Protein AF-A0A951XPU4-F1 (afdb_monomer_lite)

Radius of gyration: 36.72 Å; chains: 1; bounding box: 87×38×99 Å

Structure (mmCIF, N/CA/C/O backbone):
data_AF-A0A951XPU4-F1
#
_entry.id   AF-A0A951XPU4-F1
#
loop_
_atom_site.group_PDB
_atom_site.id
_atom_site.type_symbol
_atom_site.label_atom_id
_atom_site.label_alt_id
_atom_site.label_comp_id
_atom_site.label_asym_id
_atom_site.label_entity_id
_atom_site.label_seq_id
_atom_site.pdbx_PDB_ins_code
_atom_site.Cartn_x
_atom_site.Cartn_y
_atom_site.Cartn_z
_atom_site.occupancy
_atom_site.B_iso_or_equiv
_atom_site.auth_seq_id
_atom_site.auth_comp_id
_atom_site.auth_asym_id
_atom_site.auth_atom_id
_atom_site.pdbx_PDB_model_num
ATOM 1 N N . MET A 1 1 ? -42.954 -12.723 22.294 1.00 86.62 1 MET A N 1
ATOM 2 C CA . MET A 1 1 ? -42.120 -12.784 21.076 1.00 86.62 1 MET A CA 1
ATOM 3 C C . MET A 1 1 ? -42.916 -12.167 19.942 1.00 86.62 1 MET A C 1
ATOM 5 O O . MET A 1 1 ? -44.076 -12.529 19.793 1.00 86.62 1 MET A O 1
ATOM 9 N N . LEU A 1 2 ? -42.331 -11.224 19.206 1.00 91.06 2 LEU A N 1
ATOM 10 C CA . LEU A 1 2 ? -42.931 -10.582 18.038 1.00 91.06 2 LEU A CA 1
ATOM 11 C C . LEU A 1 2 ? -42.022 -10.811 16.827 1.00 91.06 2 LEU A C 1
ATOM 13 O O . LEU A 1 2 ? -40.806 -10.655 16.934 1.00 91.06 2 LEU A O 1
ATOM 17 N N . THR A 1 3 ? -42.600 -11.180 15.686 1.00 90.12 3 THR A N 1
ATOM 18 C CA . THR A 1 3 ? -41.854 -11.383 14.440 1.00 90.12 3 THR A CA 1
ATOM 19 C C . THR A 1 3 ? -42.535 -10.638 13.303 1.00 90.12 3 THR A C 1
ATOM 21 O O . THR A 1 3 ? -43.738 -10.796 13.105 1.00 90.12 3 THR A O 1
ATOM 24 N N . GLN A 1 4 ? -41.768 -9.838 12.569 1.00 90.00 4 GLN A N 1
ATOM 25 C CA . GLN A 1 4 ? -42.186 -9.189 11.335 1.00 90.00 4 GLN A CA 1
ATOM 26 C C . GLN A 1 4 ? -41.362 -9.759 10.178 1.00 90.00 4 GLN A C 1
ATOM 28 O O . GLN A 1 4 ? -40.174 -10.029 10.342 1.00 90.00 4 GLN A O 1
ATOM 33 N N . LYS A 1 5 ? -42.020 -9.999 9.041 1.00 85.81 5 LYS A N 1
ATOM 34 C CA . LYS A 1 5 ? -41.412 -10.576 7.843 1.00 85.81 5 LYS A CA 1
ATOM 35 C C . LYS A 1 5 ? -41.649 -9.641 6.662 1.00 85.81 5 LYS A C 1
ATOM 37 O O . LYS A 1 5 ? -42.789 -9.236 6.426 1.00 85.81 5 LYS A O 1
ATOM 42 N N . ALA A 1 6 ? -40.610 -9.353 5.892 1.00 79.94 6 ALA A N 1
ATOM 43 C CA . ALA A 1 6 ? -40.715 -8.704 4.599 1.00 79.94 6 ALA A CA 1
ATOM 44 C C . ALA A 1 6 ? -41.256 -9.725 3.582 1.00 79.94 6 ALA A C 1
ATOM 46 O O . ALA A 1 6 ? -40.539 -10.586 3.075 1.00 79.94 6 ALA A O 1
ATOM 47 N N . ALA A 1 7 ? -42.560 -9.684 3.310 1.00 68.12 7 ALA A N 1
ATOM 48 C CA . ALA A 1 7 ? -43.166 -10.566 2.321 1.00 68.12 7 ALA A CA 1
ATOM 49 C C . ALA A 1 7 ? -42.959 -10.008 0.902 1.00 68.12 7 ALA A C 1
ATOM 51 O O . ALA A 1 7 ? -43.614 -9.049 0.505 1.00 68.12 7 ALA A O 1
ATOM 52 N N . SER A 1 8 ? -42.099 -10.655 0.116 1.00 62.34 8 SER A N 1
ATOM 53 C CA . SER A 1 8 ? -42.169 -10.637 -1.350 1.00 62.34 8 SER A CA 1
ATOM 54 C C . SER A 1 8 ? -42.042 -12.062 -1.878 1.00 62.34 8 SER A C 1
ATOM 56 O O . SER A 1 8 ? -41.558 -12.946 -1.172 1.00 62.34 8 SER A O 1
ATOM 58 N N . SER A 1 9 ? -42.529 -12.329 -3.090 1.00 56.09 9 SER A N 1
ATOM 59 C CA . SER A 1 9 ? -42.232 -13.605 -3.741 1.00 56.09 9 SER A CA 1
ATOM 60 C C . SER A 1 9 ? -40.798 -13.563 -4.268 1.00 56.09 9 SER A C 1
ATOM 62 O O . SER A 1 9 ? -40.512 -12.732 -5.130 1.00 56.09 9 SER A O 1
ATOM 64 N N . ASP A 1 10 ? -39.936 -14.476 -3.812 1.00 59.22 10 ASP A N 1
ATOM 65 C CA . ASP A 1 10 ? -38.523 -14.580 -4.225 1.00 59.22 10 ASP A CA 1
ATOM 66 C C . ASP A 1 10 ? -38.346 -14.568 -5.759 1.00 59.22 10 ASP A C 1
ATOM 68 O O . ASP A 1 10 ? -37.402 -13.982 -6.285 1.00 59.22 10 ASP A O 1
ATOM 72 N N . ALA A 1 11 ? -39.310 -15.141 -6.492 1.00 57.41 11 ALA A N 1
ATOM 73 C CA . ALA A 1 11 ? -39.344 -15.150 -7.955 1.00 57.41 11 ALA A CA 1
ATOM 74 C C . ALA A 1 11 ? -39.569 -13.763 -8.592 1.00 57.41 11 ALA A C 1
ATOM 76 O O . ALA A 1 11 ? -39.044 -13.498 -9.668 1.00 57.41 11 ALA A O 1
ATOM 77 N N . ALA A 1 12 ? -40.322 -12.872 -7.938 1.00 61.22 12 ALA A N 1
ATOM 78 C CA . ALA A 1 12 ? -40.523 -11.502 -8.419 1.00 61.22 12 ALA A CA 1
ATOM 79 C C . ALA A 1 12 ? -39.290 -10.630 -8.151 1.00 61.22 12 ALA A C 1
ATOM 81 O O . ALA A 1 12 ? -38.913 -9.840 -9.007 1.00 61.22 12 ALA A O 1
ATOM 82 N N . ALA A 1 13 ? -38.629 -10.818 -7.004 1.00 66.06 13 ALA A N 1
ATOM 83 C CA . ALA A 1 13 ? -37.408 -10.092 -6.652 1.00 66.06 13 ALA A CA 1
ATOM 84 C C . ALA A 1 13 ? -36.220 -10.458 -7.562 1.00 66.06 13 ALA A C 1
ATOM 86 O O . ALA A 1 13 ? -35.428 -9.592 -7.919 1.00 66.06 13 ALA A O 1
ATOM 87 N N . ALA A 1 14 ? -36.116 -11.726 -7.974 1.00 68.62 14 ALA A N 1
ATOM 88 C CA . ALA A 1 14 ? -35.032 -12.206 -8.831 1.00 68.62 14 ALA A CA 1
ATOM 89 C C . ALA A 1 14 ? -35.027 -11.589 -10.242 1.00 68.62 14 ALA A C 1
ATOM 91 O O . ALA A 1 14 ? -33.954 -11.473 -10.836 1.00 68.62 14 ALA A O 1
ATOM 92 N N . ALA A 1 15 ? -36.200 -11.194 -10.749 1.00 68.25 15 ALA A N 1
ATOM 93 C CA . ALA A 1 15 ? -36.393 -10.596 -12.072 1.00 68.25 15 ALA A CA 1
ATOM 94 C C . ALA A 1 15 ? -36.623 -9.071 -12.027 1.00 68.25 15 ALA A C 1
ATOM 96 O O . ALA A 1 15 ? -36.824 -8.448 -13.073 1.00 68.25 15 ALA A O 1
ATOM 97 N N . ASP A 1 16 ? -36.608 -8.465 -10.834 1.00 72.62 16 ASP A N 1
ATOM 98 C CA . ASP A 1 16 ? -36.880 -7.040 -10.649 1.00 72.62 16 ASP A CA 1
ATOM 99 C C . ASP A 1 16 ? -35.706 -6.179 -11.138 1.00 72.62 16 ASP A C 1
ATOM 101 O O . ASP A 1 16 ? -34.581 -6.268 -10.642 1.00 72.62 16 ASP A O 1
ATOM 105 N N . LYS A 1 17 ? -35.980 -5.317 -12.118 1.00 73.75 17 LYS A N 1
ATOM 106 C CA . LYS A 1 17 ? -35.021 -4.350 -12.679 1.00 73.75 17 LYS A CA 1
ATOM 107 C C . LYS A 1 17 ? -35.073 -2.984 -11.994 1.00 73.75 17 LYS A C 1
ATOM 109 O O . LYS A 1 17 ? -34.310 -2.094 -12.363 1.00 73.75 17 LYS A O 1
ATOM 114 N N . ALA A 1 18 ? -35.986 -2.801 -11.046 1.00 71.56 18 ALA A N 1
ATOM 115 C CA . ALA A 1 18 ? -36.273 -1.535 -10.399 1.00 71.56 18 ALA A CA 1
ATOM 116 C C . ALA A 1 18 ? -36.113 -1.649 -8.877 1.00 71.56 18 ALA A C 1
ATOM 118 O O . ALA A 1 18 ? -37.058 -1.337 -8.169 1.00 71.56 18 ALA A O 1
ATOM 119 N N . ALA A 1 19 ? -34.936 -2.088 -8.397 1.00 67.62 19 ALA A N 1
ATOM 120 C CA . ALA A 1 19 ? -34.478 -2.140 -6.995 1.00 67.62 19 ALA A CA 1
ATOM 121 C C . ALA A 1 19 ? -35.518 -1.750 -5.917 1.00 67.62 19 ALA A C 1
ATOM 123 O O . ALA A 1 19 ? -35.355 -0.757 -5.199 1.00 67.62 19 ALA A O 1
ATOM 124 N N . GLY A 1 20 ? -36.598 -2.527 -5.785 1.00 78.56 20 GLY A N 1
ATOM 125 C CA . GLY A 1 20 ? -37.655 -2.225 -4.829 1.00 78.56 20 GLY A CA 1
ATOM 126 C C . GLY A 1 20 ? -37.167 -2.449 -3.400 1.00 78.56 20 GLY A C 1
ATOM 127 O O . GLY A 1 20 ? -36.420 -3.390 -3.139 1.00 78.56 20 GLY A O 1
ATOM 128 N N . THR A 1 21 ? -37.584 -1.601 -2.458 1.00 84.81 21 THR A N 1
ATOM 129 C CA . THR A 1 21 ? -37.269 -1.770 -1.029 1.00 84.81 21 THR A CA 1
ATOM 130 C C . THR A 1 21 ? -38.543 -1.946 -0.214 1.00 84.81 21 THR A C 1
ATOM 132 O O . THR A 1 21 ? -39.494 -1.179 -0.354 1.00 84.81 21 THR A O 1
ATOM 135 N N . ILE A 1 22 ? -38.549 -2.955 0.654 1.00 88.00 22 ILE A N 1
ATOM 136 C CA . ILE A 1 22 ? -39.616 -3.223 1.613 1.00 88.00 22 ILE A CA 1
ATOM 137 C C . ILE A 1 22 ? -39.199 -2.642 2.959 1.00 88.00 22 ILE A C 1
ATOM 139 O O . ILE A 1 22 ? -38.236 -3.102 3.577 1.00 88.00 22 ILE A O 1
ATOM 143 N N . THR A 1 23 ? -39.951 -1.651 3.424 1.00 88.38 23 THR A N 1
ATOM 144 C CA . THR A 1 23 ? -39.779 -1.076 4.758 1.00 88.38 23 THR A CA 1
ATOM 145 C C . THR A 1 23 ? -40.695 -1.793 5.738 1.00 88.38 23 THR A C 1
ATOM 147 O O . THR A 1 23 ? -41.919 -1.735 5.623 1.00 88.38 23 THR A O 1
ATOM 150 N N . GLN A 1 24 ? -40.089 -2.476 6.700 1.00 90.75 24 GLN A N 1
ATOM 151 C CA . GLN A 1 24 ? -40.771 -3.056 7.847 1.00 90.75 24 GLN A CA 1
ATOM 152 C C . GLN A 1 24 ? -41.220 -1.940 8.804 1.00 90.75 24 GLN A C 1
ATOM 154 O O . GLN A 1 24 ? -40.520 -0.947 8.989 1.00 90.75 24 GLN A O 1
ATOM 159 N N . GLY A 1 25 ? -42.422 -2.072 9.363 1.00 91.25 25 GLY A N 1
ATOM 160 C CA . GLY A 1 25 ? -43.022 -1.073 10.244 1.00 91.25 25 GLY A CA 1
ATOM 161 C C . GLY A 1 25 ? -42.447 -1.111 11.658 1.00 91.25 25 GLY A C 1
ATOM 162 O O . GLY A 1 25 ? -42.052 -2.172 12.145 1.00 91.25 25 GLY A O 1
ATOM 163 N N . ASP A 1 26 ? -42.468 0.041 12.325 1.00 94.00 26 ASP A N 1
ATOM 164 C CA . ASP A 1 26 ? -41.972 0.202 13.692 1.00 94.00 26 ASP A CA 1
ATOM 165 C C . ASP A 1 26 ? -42.700 -0.698 14.703 1.00 94.00 26 ASP A C 1
ATOM 167 O O . ASP A 1 26 ? -43.904 -0.960 14.617 1.00 94.00 26 ASP A O 1
ATOM 171 N N . ILE A 1 27 ? -41.957 -1.144 15.713 1.00 95.88 27 ILE A N 1
ATOM 172 C CA . ILE A 1 27 ? -42.420 -2.024 16.783 1.00 95.88 27 ILE A CA 1
ATOM 173 C C . ILE A 1 27 ? -42.378 -1.263 18.104 1.00 95.88 27 ILE A C 1
ATOM 175 O O . ILE A 1 27 ? -41.327 -0.783 18.516 1.00 95.88 27 ILE A O 1
ATOM 179 N N . THR A 1 28 ? -43.509 -1.210 18.811 1.00 95.88 28 THR A N 1
ATOM 180 C CA . THR A 1 28 ? -43.595 -0.678 20.181 1.00 95.88 28 THR A CA 1
ATOM 181 C C . THR A 1 28 ? -44.064 -1.767 21.144 1.00 95.88 28 THR A C 1
ATOM 183 O O . THR A 1 28 ? -45.079 -2.417 20.898 1.00 95.88 28 THR A O 1
ATOM 186 N N . ILE A 1 29 ? -43.341 -1.968 22.246 1.00 96.75 29 ILE A N 1
ATOM 187 C CA . ILE A 1 29 ? -43.645 -2.952 23.295 1.00 96.75 29 ILE A CA 1
ATOM 188 C C . ILE A 1 29 ? -43.656 -2.257 24.655 1.00 96.75 29 ILE A C 1
ATOM 190 O O . ILE A 1 29 ? -42.732 -1.520 24.984 1.00 96.75 29 ILE A O 1
ATOM 194 N N . VAL A 1 30 ? -44.661 -2.547 25.481 1.00 95.88 30 VAL A N 1
ATOM 195 C CA . VAL A 1 30 ? -44.716 -2.117 26.886 1.00 95.88 30 VAL A CA 1
ATOM 196 C C . VAL A 1 30 ? -44.700 -3.363 27.766 1.00 95.88 30 VAL A C 1
ATOM 198 O O . VAL A 1 30 ? -45.657 -4.132 27.766 1.00 95.88 30 VAL A O 1
ATOM 201 N N . ALA A 1 31 ? -43.595 -3.588 28.476 1.00 94.56 31 ALA A N 1
ATOM 202 C CA . ALA A 1 31 ? -43.437 -4.694 29.412 1.00 94.56 31 ALA A CA 1
ATOM 203 C C . ALA A 1 31 ? -44.054 -4.323 30.768 1.00 94.56 31 ALA A C 1
ATOM 205 O O . ALA A 1 31 ? -43.724 -3.289 31.352 1.00 94.56 31 ALA A O 1
ATOM 206 N N . ASP A 1 32 ? -44.949 -5.168 31.274 1.00 92.44 32 ASP A N 1
ATOM 207 C CA . ASP A 1 32 ? -45.575 -4.964 32.580 1.00 92.44 32 ASP A CA 1
ATOM 208 C C . ASP A 1 32 ? -44.666 -5.412 33.743 1.00 92.44 32 ASP A C 1
ATOM 210 O O . ASP A 1 32 ? -43.523 -5.836 33.558 1.00 92.44 32 ASP A O 1
ATOM 214 N N . ALA A 1 33 ? -45.179 -5.334 34.974 1.00 90.88 33 ALA A N 1
ATOM 215 C CA . ALA A 1 33 ? -44.439 -5.714 36.177 1.00 90.88 33 ALA A CA 1
ATOM 216 C C . ALA A 1 33 ? -44.104 -7.218 36.276 1.00 90.88 33 ALA A C 1
ATOM 218 O O . ALA A 1 33 ? -43.327 -7.598 37.146 1.00 90.88 33 ALA A O 1
ATOM 219 N N . THR A 1 34 ? -44.680 -8.071 35.423 1.00 94.56 34 THR A N 1
ATOM 220 C CA . THR A 1 34 ? -44.473 -9.530 35.421 1.00 94.56 34 THR A CA 1
ATOM 221 C C . THR A 1 34 ? -43.656 -10.022 34.228 1.00 94.56 34 THR A C 1
ATOM 223 O O . THR A 1 34 ? -43.162 -11.148 34.236 1.00 94.56 34 THR A O 1
ATOM 226 N N . THR A 1 35 ? -43.488 -9.183 33.206 1.00 97.00 35 THR A N 1
ATOM 227 C CA . THR A 1 35 ? -42.782 -9.522 31.972 1.00 97.00 35 THR A CA 1
ATOM 228 C C . THR A 1 35 ? -41.290 -9.690 32.248 1.00 97.00 35 THR A C 1
ATOM 230 O O . THR A 1 35 ? -40.607 -8.730 32.591 1.00 97.00 35 THR A O 1
ATOM 233 N N . THR A 1 36 ? -40.766 -10.902 32.062 1.00 97.50 36 THR A N 1
ATOM 234 C CA . THR A 1 36 ? -39.352 -11.229 32.321 1.00 97.50 36 THR A CA 1
ATOM 235 C C . THR A 1 36 ? -38.476 -11.246 31.070 1.00 97.50 36 THR A C 1
ATOM 237 O O . THR A 1 36 ? -37.252 -11.153 31.183 1.00 97.50 36 THR A O 1
ATOM 240 N N . ALA A 1 37 ? -39.077 -11.339 29.881 1.00 97.81 37 ALA A N 1
ATOM 241 C CA . ALA A 1 37 ? -38.365 -11.428 28.612 1.00 97.81 37 ALA A CA 1
ATOM 242 C C . ALA A 1 37 ? -39.126 -10.735 27.473 1.00 97.81 37 ALA A C 1
ATOM 244 O O . ALA A 1 37 ? -40.340 -10.901 27.334 1.00 97.81 37 ALA A O 1
ATOM 245 N N . VAL A 1 38 ? -38.399 -10.022 26.613 1.00 98.06 38 VAL A N 1
ATOM 246 C CA . VAL A 1 38 ? -38.902 -9.469 25.347 1.00 98.06 38 VAL A CA 1
ATOM 247 C C . VAL A 1 38 ? -38.050 -10.002 24.200 1.00 98.06 38 VAL A C 1
ATOM 249 O O . VAL A 1 38 ? -36.828 -9.998 24.273 1.00 98.06 38 VAL A O 1
ATOM 252 N N . SER A 1 39 ? -38.695 -10.450 23.122 1.00 97.50 39 SER A N 1
ATOM 253 C CA . SER A 1 39 ? -38.014 -10.913 21.910 1.00 97.50 39 SER A CA 1
ATOM 254 C C . SER A 1 39 ? -38.700 -10.340 20.673 1.00 97.50 39 SER A C 1
ATOM 256 O O . SER A 1 39 ? -39.918 -10.495 20.526 1.00 97.50 39 SER A O 1
ATOM 258 N N . VAL A 1 40 ? -37.916 -9.682 19.820 1.00 97.50 40 VAL A N 1
ATOM 259 C CA . VAL A 1 40 ? -38.306 -9.062 18.552 1.00 97.50 40 VAL A CA 1
ATOM 260 C C . VAL A 1 40 ? -37.423 -9.613 17.438 1.00 97.50 40 VAL A C 1
ATOM 262 O O . VAL A 1 40 ? -36.202 -9.661 17.578 1.00 97.50 40 VAL A O 1
ATOM 265 N N . LYS A 1 41 ? -38.041 -10.001 16.323 1.00 95.50 41 LYS A N 1
ATOM 266 C CA . LYS A 1 41 ? -37.344 -10.354 15.087 1.00 95.50 41 LYS A CA 1
ATOM 267 C C . LYS A 1 41 ? -37.978 -9.624 13.908 1.00 95.50 41 LYS A C 1
ATOM 269 O O . LYS A 1 41 ? -39.163 -9.802 13.653 1.00 95.50 41 LYS A O 1
ATOM 274 N N . GLN A 1 42 ? -37.196 -8.832 13.201 1.00 94.50 42 GLN A N 1
ATOM 275 C CA . GLN A 1 42 ? -37.504 -8.316 11.874 1.00 94.50 42 GLN A CA 1
ATOM 276 C C . GLN A 1 42 ? -36.567 -9.001 10.880 1.00 94.50 42 GLN A C 1
ATOM 278 O O . GLN A 1 42 ? -35.475 -9.438 11.256 1.00 94.50 42 GLN A O 1
ATOM 283 N N . ASP A 1 43 ? -36.970 -9.115 9.618 1.00 89.81 43 ASP A N 1
ATOM 284 C CA . ASP A 1 43 ? -36.040 -9.592 8.596 1.00 89.81 43 ASP A CA 1
ATOM 285 C C . ASP A 1 43 ? -34.847 -8.632 8.501 1.00 89.81 43 ASP A C 1
ATOM 287 O O . ASP A 1 43 ? -35.010 -7.409 8.582 1.00 89.81 43 ASP A O 1
ATOM 291 N N . ALA A 1 44 ? -33.642 -9.193 8.383 1.00 82.31 44 ALA A N 1
ATOM 292 C CA . ALA A 1 44 ? -32.414 -8.413 8.338 1.00 82.31 44 ALA A CA 1
ATOM 293 C C . ALA A 1 44 ? -32.424 -7.458 7.139 1.00 82.31 44 ALA A C 1
ATOM 295 O O . ALA A 1 44 ? -32.998 -7.762 6.092 1.00 82.31 44 ALA A O 1
ATOM 296 N N . ALA A 1 45 ? -31.765 -6.309 7.290 1.00 84.12 45 ALA A N 1
ATOM 297 C CA . ALA A 1 45 ? -31.651 -5.370 6.189 1.00 84.12 45 ALA A CA 1
ATOM 298 C C . ALA A 1 45 ? -30.877 -5.999 5.017 1.00 84.12 45 ALA A C 1
ATOM 300 O O . ALA A 1 45 ? -29.846 -6.644 5.214 1.00 84.12 45 ALA A O 1
ATOM 301 N N . VAL A 1 46 ? -31.379 -5.800 3.800 1.00 85.31 46 VAL A N 1
ATOM 302 C CA . VAL A 1 46 ? -30.782 -6.292 2.552 1.00 85.31 46 VAL A CA 1
ATOM 303 C C . VAL A 1 46 ? -30.694 -5.118 1.590 1.00 85.31 46 VAL A C 1
ATOM 305 O O . VAL A 1 46 ? -31.672 -4.395 1.410 1.00 85.31 46 VAL A O 1
ATOM 308 N N . THR A 1 47 ? -29.539 -4.922 0.960 1.00 84.12 47 THR A N 1
ATOM 309 C CA . THR A 1 47 ? -29.395 -3.932 -0.114 1.00 84.12 47 THR A CA 1
ATOM 310 C C . THR A 1 47 ? -30.072 -4.451 -1.378 1.00 84.12 47 THR A C 1
ATOM 312 O O . THR A 1 47 ? -29.838 -5.593 -1.779 1.00 84.12 47 THR A O 1
ATOM 315 N N . ALA A 1 48 ? -30.899 -3.620 -2.014 1.00 85.38 48 ALA A N 1
ATOM 316 C CA . ALA A 1 48 ? -31.543 -3.980 -3.270 1.00 85.38 48 ALA A CA 1
ATOM 317 C C . ALA A 1 48 ? -30.504 -4.152 -4.392 1.00 85.38 48 ALA A C 1
ATOM 319 O O . ALA A 1 48 ? -29.560 -3.370 -4.507 1.00 85.38 48 ALA A O 1
ATOM 320 N N . VAL A 1 49 ? -30.692 -5.170 -5.227 1.00 84.06 49 VAL A N 1
ATOM 321 C CA . VAL A 1 49 ? -29.852 -5.454 -6.395 1.00 84.06 49 VAL A CA 1
ATOM 322 C C . VAL A 1 49 ? -30.761 -5.555 -7.610 1.00 84.06 49 VAL A C 1
ATOM 324 O O . VAL A 1 49 ? -31.744 -6.291 -7.576 1.00 84.06 49 VAL A O 1
ATOM 327 N N . ASN A 1 50 ? -30.432 -4.835 -8.681 1.00 83.50 50 ASN A N 1
ATOM 328 C CA . ASN A 1 50 ? -31.157 -4.950 -9.944 1.00 83.50 50 ASN A CA 1
ATOM 329 C C . ASN A 1 50 ? -30.840 -6.284 -10.622 1.00 83.50 50 ASN A C 1
ATOM 331 O O . ASN A 1 50 ? -29.678 -6.682 -10.710 1.00 83.50 50 ASN A O 1
ATOM 335 N N . ALA A 1 51 ? -31.866 -6.937 -11.156 1.00 80.44 51 ALA A N 1
ATOM 336 C CA . ALA A 1 51 ? -31.691 -8.064 -12.053 1.00 80.44 51 ALA A CA 1
ATOM 337 C C . ALA A 1 51 ? -31.002 -7.616 -13.351 1.00 80.44 51 ALA A C 1
ATOM 339 O O . ALA A 1 51 ? -31.311 -6.554 -13.901 1.00 80.44 51 ALA A O 1
ATOM 340 N N . ALA A 1 52 ? -30.081 -8.439 -13.848 1.00 73.12 52 ALA A N 1
ATOM 341 C CA . ALA A 1 52 ? -29.335 -8.181 -15.074 1.00 73.12 52 ALA A CA 1
ATOM 342 C C . ALA A 1 52 ? -29.596 -9.280 -16.110 1.00 73.12 52 ALA A C 1
ATOM 344 O O . ALA A 1 52 ? -29.831 -10.439 -15.764 1.00 73.12 52 ALA A O 1
ATOM 345 N N . GLU A 1 53 ? -29.521 -8.909 -17.387 1.00 71.06 53 GLU A N 1
ATOM 346 C CA . GLU A 1 53 ? -29.545 -9.860 -18.498 1.00 71.06 53 GLU A CA 1
ATOM 347 C C . GLU A 1 53 ? -28.121 -10.349 -18.757 1.00 71.06 53 GLU A C 1
ATOM 349 O O . GLU A 1 53 ? -27.273 -9.577 -19.198 1.00 71.06 53 GLU A O 1
ATOM 354 N N . THR A 1 54 ? -27.819 -11.609 -18.440 1.00 59.41 54 THR A N 1
ATOM 355 C CA . THR A 1 54 ? -26.423 -12.085 -18.387 1.00 59.41 54 THR A CA 1
ATOM 356 C C . THR A 1 54 ? -25.999 -12.980 -19.553 1.00 59.41 54 THR A C 1
ATOM 358 O O . THR A 1 54 ? -24.829 -13.341 -19.629 1.00 59.41 54 THR A O 1
ATOM 361 N N . THR A 1 55 ? -26.884 -13.319 -20.500 1.00 59.19 55 THR A N 1
ATOM 362 C CA . THR A 1 55 ? -26.525 -14.107 -21.701 1.00 59.19 55 THR A CA 1
ATOM 363 C C . THR A 1 55 ? -27.332 -13.695 -22.944 1.00 59.19 55 THR A C 1
ATOM 365 O O . THR A 1 55 ? -28.379 -13.059 -22.832 1.00 59.19 55 THR A O 1
ATOM 368 N N . GLY A 1 56 ? -26.817 -14.012 -24.141 1.00 60.78 56 GLY A N 1
ATOM 369 C CA . GLY A 1 56 ? -27.599 -14.060 -25.390 1.00 60.78 56 GLY A CA 1
ATOM 370 C C . GLY A 1 56 ? -27.642 -12.809 -26.281 1.00 60.78 56 GLY A C 1
ATOM 371 O O . GLY A 1 56 ? -28.150 -12.905 -27.397 1.00 60.78 56 GLY A O 1
ATOM 372 N N . GLY A 1 57 ? -27.104 -11.667 -25.841 1.00 75.00 57 GLY A N 1
ATOM 373 C CA . GLY A 1 57 ? -26.993 -10.464 -26.672 1.00 75.00 57 GLY A CA 1
ATOM 374 C C . GLY A 1 57 ? -25.873 -10.602 -27.706 1.00 75.00 57 GLY A C 1
ATOM 375 O O . GLY A 1 57 ? -24.767 -11.018 -27.366 1.00 75.00 57 GLY A O 1
ATOM 376 N N . VAL A 1 58 ? -26.165 -10.277 -28.964 1.00 82.06 58 VAL A N 1
ATOM 377 C CA . VAL A 1 58 ? -25.181 -10.216 -30.052 1.00 82.06 58 VAL A CA 1
ATOM 378 C C . VAL A 1 58 ? -25.198 -8.795 -30.591 1.00 82.06 58 VAL A C 1
ATOM 380 O O . VAL A 1 58 ? -26.221 -8.334 -31.096 1.00 82.06 58 VAL A O 1
ATOM 383 N N . THR A 1 59 ? -24.087 -8.074 -30.475 1.00 87.00 59 THR A N 1
ATOM 384 C CA . THR A 1 59 ? -23.922 -6.816 -31.211 1.00 87.00 59 THR A CA 1
ATOM 385 C C . THR A 1 59 ? -23.723 -7.147 -32.680 1.00 87.00 59 THR A C 1
ATOM 387 O O . THR A 1 59 ? -22.869 -7.970 -33.013 1.00 87.00 59 THR A O 1
ATOM 390 N N . GLU A 1 60 ? -24.522 -6.525 -33.544 1.00 95.06 60 GLU A N 1
ATOM 391 C CA . GLU A 1 60 ? -24.451 -6.782 -34.978 1.00 95.06 60 GLU A CA 1
ATOM 392 C C . GLU A 1 60 ? -23.044 -6.525 -35.513 1.00 95.06 60 GLU A C 1
ATOM 394 O O . GLU A 1 60 ? -22.405 -5.523 -35.173 1.00 95.06 60 GLU A O 1
ATOM 399 N N . SER A 1 61 ? -22.571 -7.428 -36.369 1.00 94.44 61 SER A N 1
ATOM 400 C CA . SER A 1 61 ? -21.304 -7.262 -37.070 1.00 94.44 61 SER A CA 1
ATOM 401 C C . SER A 1 61 ? -21.452 -7.555 -38.555 1.00 94.44 61 SER A C 1
ATOM 403 O O . SER A 1 61 ? -22.259 -8.384 -38.971 1.00 94.44 61 SER A O 1
ATOM 405 N N . ALA A 1 62 ? -20.656 -6.878 -39.370 1.00 96.00 62 ALA A N 1
ATOM 406 C CA . ALA A 1 62 ? -20.602 -7.083 -40.804 1.00 96.00 62 ALA A CA 1
ATOM 407 C C . ALA A 1 62 ? -19.154 -7.334 -41.220 1.00 96.00 62 ALA A C 1
ATOM 409 O O . ALA A 1 62 ? -18.297 -6.465 -41.087 1.00 96.00 62 ALA A O 1
ATOM 410 N N . SER A 1 63 ? -18.870 -8.529 -41.733 1.00 96.56 63 SER A N 1
ATOM 411 C CA . SER A 1 63 ? -17.593 -8.819 -42.380 1.00 96.56 63 SER A CA 1
ATOM 412 C C . SER A 1 63 ? -17.685 -8.386 -43.839 1.00 96.56 63 SER A C 1
ATOM 414 O O . SER A 1 63 ? -18.490 -8.924 -44.602 1.00 96.56 63 SER A O 1
ATOM 416 N N . VAL A 1 64 ? -16.904 -7.379 -44.220 1.00 97.38 64 VAL A N 1
ATOM 417 C CA . VAL A 1 64 ? -16.904 -6.820 -45.573 1.00 97.38 64 VAL A CA 1
ATOM 418 C C . VAL A 1 64 ? -15.625 -7.227 -46.276 1.00 97.38 64 VAL A C 1
ATOM 420 O O . VAL A 1 64 ? -14.536 -6.817 -45.878 1.00 97.38 64 VAL A O 1
ATOM 423 N N . LYS A 1 65 ? -15.773 -8.018 -47.337 1.00 96.31 65 LYS A N 1
ATOM 424 C CA . LYS A 1 65 ? -14.689 -8.412 -48.232 1.00 96.31 65 LYS A CA 1
ATOM 425 C C . LYS A 1 65 ? -14.664 -7.497 -49.450 1.00 96.31 65 LYS A C 1
ATOM 427 O O . LYS A 1 65 ? -15.625 -7.460 -50.225 1.00 96.31 65 LYS A O 1
ATOM 432 N N . PHE A 1 66 ? -13.575 -6.765 -49.623 1.00 96.69 66 PHE A N 1
ATOM 433 C CA . PHE A 1 66 ? -13.409 -5.778 -50.682 1.00 96.69 66 PHE A CA 1
ATOM 434 C C . PHE A 1 66 ? -12.860 -6.414 -51.961 1.00 96.69 66 PHE A C 1
ATOM 436 O O . PHE A 1 66 ? -12.185 -7.438 -51.936 1.00 96.69 66 PHE A O 1
ATOM 443 N N . SER A 1 67 ? -13.173 -5.807 -53.105 1.00 95.75 67 SER A N 1
ATOM 444 C CA . SER A 1 67 ? -12.543 -6.117 -54.393 1.00 95.75 67 SER A CA 1
ATOM 445 C C . SER A 1 67 ? -11.629 -4.971 -54.820 1.00 95.75 67 SER A C 1
ATOM 447 O O . SER A 1 67 ? -11.710 -3.867 -54.283 1.00 95.75 67 SER A O 1
ATOM 449 N N . ALA A 1 68 ? -10.767 -5.224 -55.806 1.00 93.94 68 ALA A N 1
ATOM 450 C CA . ALA A 1 68 ? -9.969 -4.166 -56.413 1.00 93.94 68 ALA A CA 1
ATOM 451 C C . ALA A 1 68 ? -10.870 -3.090 -57.051 1.00 93.94 68 ALA A C 1
ATOM 453 O O . ALA A 1 68 ? -11.894 -3.409 -57.661 1.00 93.94 68 ALA A O 1
ATOM 454 N N . LEU A 1 69 ? -10.465 -1.825 -56.941 1.00 94.94 69 LEU A N 1
ATOM 455 C CA . LEU A 1 69 ? -11.130 -0.686 -57.570 1.00 94.94 69 LEU A CA 1
ATOM 456 C C . LEU A 1 69 ? -10.295 -0.179 -58.742 1.00 94.94 69 LEU A C 1
ATOM 458 O O . LEU A 1 69 ? -9.075 -0.058 -58.656 1.00 94.94 69 LEU A O 1
ATOM 462 N N . THR A 1 70 ? -10.959 0.169 -59.839 1.00 94.69 70 THR A N 1
ATOM 463 C CA . THR A 1 70 ? -10.354 1.012 -60.879 1.00 94.69 70 THR A CA 1
ATOM 464 C C . THR A 1 70 ? -10.546 2.481 -60.518 1.00 94.69 70 THR A C 1
ATOM 466 O O . THR A 1 70 ? -11.484 2.816 -59.793 1.00 94.69 70 THR A O 1
ATOM 469 N N . ALA A 1 71 ? -9.713 3.360 -61.079 1.00 93.12 71 ALA A N 1
ATOM 470 C CA . ALA A 1 71 ? -9.871 4.804 -60.917 1.00 93.12 71 ALA A CA 1
ATOM 471 C C . ALA A 1 71 ? -11.318 5.247 -61.227 1.00 93.12 71 ALA A C 1
ATOM 473 O O . ALA A 1 71 ? -11.921 4.793 -62.205 1.00 93.12 71 ALA A O 1
ATOM 474 N N . GLY A 1 72 ? -11.870 6.100 -60.370 1.00 90.31 72 GLY A N 1
ATOM 475 C CA . GLY A 1 72 ? -13.236 6.613 -60.407 1.00 90.31 72 GLY A CA 1
ATOM 476 C C . GLY A 1 72 ? -14.300 5.734 -59.739 1.00 90.31 72 GLY A C 1
ATOM 477 O O . GLY A 1 72 ? -15.422 6.205 -59.570 1.00 90.31 72 GLY A O 1
ATOM 478 N N . GLN A 1 73 ? -14.001 4.487 -59.348 1.00 96.94 73 GLN A N 1
ATOM 479 C CA . GLN A 1 73 ? -14.973 3.666 -58.615 1.00 96.94 73 GLN A CA 1
ATOM 480 C C . GLN A 1 73 ? -15.074 4.074 -57.143 1.00 96.94 73 GLN A C 1
ATOM 482 O O . GLN A 1 73 ? -14.090 4.507 -56.538 1.00 96.94 73 GLN A O 1
ATOM 487 N N . THR A 1 74 ? -16.260 3.885 -56.558 1.00 95.12 74 THR A N 1
ATOM 488 C CA . THR A 1 74 ? -16.537 4.238 -55.163 1.00 95.12 74 THR A CA 1
ATOM 489 C C . THR A 1 74 ? -16.930 3.046 -54.300 1.00 95.12 74 THR A C 1
ATOM 491 O O . THR A 1 74 ? -17.600 2.125 -54.763 1.00 95.12 74 THR A O 1
ATOM 494 N N . ILE A 1 75 ? -16.575 3.087 -53.018 1.00 95.94 75 ILE A N 1
ATOM 495 C CA . ILE A 1 75 ? -17.186 2.260 -51.972 1.00 95.94 75 ILE A CA 1
ATOM 496 C C . ILE A 1 75 ? -17.854 3.196 -50.974 1.00 95.94 75 ILE A C 1
ATOM 498 O O . ILE A 1 75 ? -17.236 4.164 -50.535 1.00 95.94 75 ILE A O 1
ATOM 502 N N . ILE A 1 76 ? -19.109 2.910 -50.626 1.00 94.44 76 ILE A N 1
ATOM 503 C CA . ILE A 1 76 ? -19.887 3.722 -49.686 1.00 94.44 76 ILE A CA 1
ATOM 504 C C . ILE A 1 76 ? -20.415 2.825 -48.574 1.00 94.44 76 ILE A C 1
ATOM 506 O O . ILE A 1 76 ? -21.323 2.038 -48.823 1.00 94.44 76 ILE A O 1
ATOM 510 N N . LEU A 1 77 ? -19.881 2.967 -47.360 1.00 93.94 77 LEU A N 1
ATOM 511 C CA . LEU A 1 77 ? -20.260 2.188 -46.176 1.00 93.94 77 LEU A CA 1
ATOM 512 C C . LEU A 1 77 ? -20.573 3.135 -45.016 1.00 93.94 77 LEU A C 1
ATOM 514 O O . LEU A 1 77 ? -19.795 4.038 -44.733 1.00 93.94 77 LEU A O 1
ATOM 518 N N . GLY A 1 78 ? -21.709 2.944 -44.339 1.00 89.00 78 GLY A N 1
ATOM 519 C CA . GLY A 1 78 ? -22.053 3.701 -43.123 1.00 89.00 78 GLY A CA 1
ATOM 520 C C . GLY A 1 78 ? -22.075 5.228 -43.295 1.00 89.00 78 GLY A C 1
ATOM 521 O O . GLY A 1 78 ? -21.868 5.949 -42.327 1.00 89.00 78 GLY A O 1
ATOM 522 N N . GLY A 1 79 ? -22.281 5.730 -44.517 1.00 88.44 79 GLY A N 1
ATOM 523 C CA . GLY A 1 79 ? -22.241 7.164 -44.838 1.00 88.44 79 GLY A CA 1
ATOM 524 C C . GLY A 1 79 ? -20.860 7.713 -45.227 1.00 88.44 79 GLY A C 1
ATOM 525 O O . GLY A 1 79 ? -20.781 8.854 -45.685 1.00 88.44 79 GLY A O 1
ATOM 526 N N . LEU A 1 80 ? -19.794 6.913 -45.120 1.00 89.81 80 LEU A N 1
ATOM 527 C CA . LEU A 1 80 ? -18.453 7.249 -45.603 1.00 89.81 80 LEU A CA 1
ATOM 528 C C . LEU A 1 80 ? -18.265 6.758 -47.041 1.00 89.81 80 LEU A C 1
ATOM 530 O O . LEU A 1 80 ? -18.542 5.599 -47.346 1.00 89.81 80 LEU A O 1
ATOM 534 N N . THR A 1 81 ? -17.764 7.632 -47.910 1.00 91.38 81 THR A N 1
ATOM 535 C CA . THR A 1 81 ? -17.477 7.349 -49.321 1.00 91.38 81 THR A CA 1
ATOM 536 C C . THR A 1 81 ? -15.978 7.407 -49.574 1.00 91.38 81 THR A C 1
ATOM 538 O O . THR A 1 81 ? -15.382 8.461 -49.377 1.00 91.38 81 THR A O 1
ATOM 541 N N . LEU A 1 82 ? -15.396 6.319 -50.079 1.00 91.81 82 LEU A N 1
ATOM 542 C CA . LEU A 1 82 ? -14.070 6.294 -50.701 1.00 91.81 82 LEU A CA 1
ATOM 543 C C . LEU A 1 82 ? -14.234 6.357 -52.221 1.00 91.81 82 LEU A C 1
ATOM 545 O O . LEU A 1 82 ? -14.953 5.531 -52.780 1.00 91.81 82 LEU A O 1
ATOM 549 N N . THR A 1 83 ? -13.534 7.275 -52.887 1.00 92.31 83 THR A N 1
ATOM 550 C CA . THR A 1 83 ? -13.395 7.320 -54.353 1.00 92.31 83 THR A CA 1
ATOM 551 C C . THR A 1 83 ? -11.956 7.003 -54.728 1.00 92.31 83 THR A C 1
ATOM 553 O O . THR A 1 83 ? -11.050 7.685 -54.266 1.00 92.31 83 THR A O 1
ATOM 556 N N . ALA A 1 84 ? -11.729 5.980 -55.549 1.00 92.00 84 ALA A N 1
ATOM 557 C CA . ALA A 1 84 ? -10.386 5.620 -55.992 1.00 92.00 84 ALA A CA 1
ATOM 558 C C . ALA A 1 84 ? -9.879 6.634 -57.035 1.00 92.00 84 ALA A C 1
ATOM 560 O O . ALA A 1 84 ? -10.450 6.740 -58.117 1.00 92.00 84 ALA A O 1
ATOM 561 N N . ASP A 1 85 ? -8.806 7.363 -56.745 1.00 89.44 85 ASP A N 1
ATOM 562 C CA . ASP A 1 85 ? -8.195 8.323 -57.679 1.00 89.44 85 ASP A CA 1
ATOM 563 C C . ASP A 1 85 ? -7.280 7.609 -58.689 1.00 89.44 85 ASP A C 1
ATOM 565 O O . ASP A 1 85 ? -7.130 8.032 -59.836 1.00 89.44 85 ASP A O 1
ATOM 569 N N . VAL A 1 86 ? -6.725 6.461 -58.287 1.00 88.69 86 VAL A N 1
ATOM 570 C CA . VAL A 1 86 ? -6.000 5.505 -59.139 1.00 88.69 86 VAL A CA 1
ATOM 571 C C . VAL A 1 86 ? -6.486 4.079 -58.860 1.00 88.69 86 VAL A C 1
ATOM 573 O O . VAL A 1 86 ? -7.308 3.858 -57.978 1.00 88.69 86 VAL A O 1
ATOM 576 N N . ALA A 1 87 ? -6.005 3.084 -59.610 1.00 91.00 87 ALA A N 1
ATOM 577 C CA . ALA A 1 87 ? -6.352 1.691 -59.323 1.00 91.00 87 ALA A CA 1
ATOM 578 C C . ALA A 1 87 ? -5.852 1.258 -57.927 1.00 91.00 87 ALA A C 1
ATOM 580 O O . ALA A 1 87 ? -4.693 1.495 -57.580 1.00 91.00 87 ALA A O 1
ATOM 581 N N . MET A 1 88 ? -6.721 0.595 -57.161 1.00 92.69 88 MET A N 1
ATOM 582 C CA . MET A 1 88 ? -6.447 0.070 -55.820 1.00 92.69 88 MET A CA 1
ATOM 583 C C . MET A 1 88 ? -6.683 -1.442 -55.790 1.00 92.69 88 MET A C 1
ATOM 585 O O . MET A 1 88 ? -7.677 -1.942 -56.317 1.00 92.69 88 MET A O 1
ATOM 589 N N . THR A 1 89 ? -5.784 -2.181 -55.154 1.00 93.94 89 THR A N 1
ATOM 590 C CA . THR A 1 89 ? -5.954 -3.607 -54.852 1.00 93.94 89 THR A CA 1
ATOM 591 C C . THR A 1 89 ? -6.992 -3.815 -53.748 1.00 93.94 89 THR A C 1
ATOM 593 O O . THR A 1 89 ? -7.292 -2.906 -52.980 1.00 93.94 89 THR A O 1
ATOM 596 N N . ALA A 1 90 ? -7.532 -5.029 -53.631 1.00 92.56 90 ALA A N 1
ATOM 597 C CA . ALA A 1 90 ? -8.530 -5.353 -52.611 1.00 92.56 90 ALA A CA 1
ATOM 598 C C . ALA A 1 90 ? -8.027 -5.100 -51.171 1.00 92.56 90 ALA A C 1
ATOM 600 O O . ALA A 1 90 ? -8.766 -4.568 -50.347 1.00 92.56 90 ALA A O 1
ATOM 601 N N . ASN A 1 91 ? -6.753 -5.395 -50.890 1.00 90.94 91 ASN A N 1
ATOM 602 C CA . ASN A 1 91 ? -6.127 -5.137 -49.589 1.00 90.94 91 ASN A CA 1
ATOM 603 C C . ASN A 1 91 ? -5.958 -3.638 -49.316 1.00 90.94 91 ASN A C 1
ATOM 605 O O . ASN A 1 91 ? -6.150 -3.197 -48.188 1.00 90.94 91 ASN A O 1
ATOM 609 N N . GLU A 1 92 ? -5.626 -2.843 -50.339 1.00 90.31 92 GLU A N 1
ATOM 610 C CA . GLU A 1 92 ? -5.536 -1.383 -50.203 1.00 90.31 92 GLU A CA 1
ATOM 611 C C . GLU A 1 92 ? -6.910 -0.767 -49.915 1.00 90.31 92 GLU A C 1
ATOM 613 O O . GLU A 1 92 ? -7.011 0.149 -49.106 1.00 90.31 92 GLU A O 1
ATOM 618 N N . VAL A 1 93 ? -7.975 -1.296 -50.526 1.00 91.69 93 VAL A N 1
ATOM 619 C CA . VAL A 1 93 ? -9.355 -0.871 -50.243 1.00 91.69 93 VAL A CA 1
ATOM 620 C C . VAL A 1 93 ? -9.778 -1.296 -48.832 1.00 91.69 93 VAL A C 1
ATOM 622 O O . VAL A 1 93 ? -10.396 -0.510 -48.126 1.00 91.69 93 VAL A O 1
ATOM 625 N N . ALA A 1 94 ? -9.409 -2.496 -48.378 1.00 91.94 94 ALA A N 1
ATOM 626 C CA . ALA A 1 94 ? -9.682 -2.948 -47.013 1.00 91.94 94 ALA A CA 1
ATOM 627 C C . ALA A 1 94 ? -8.948 -2.100 -45.961 1.00 91.94 94 ALA A C 1
ATOM 629 O O . ALA A 1 94 ? -9.559 -1.660 -44.990 1.00 91.94 94 ALA A O 1
ATOM 630 N N . ALA A 1 95 ? -7.663 -1.804 -46.180 1.00 87.44 95 ALA A N 1
ATOM 631 C CA . ALA A 1 95 ? -6.879 -0.925 -45.312 1.00 87.44 95 ALA A CA 1
ATOM 632 C C . ALA A 1 95 ? -7.494 0.479 -45.205 1.00 87.44 95 ALA A C 1
ATOM 634 O O . ALA A 1 95 ? -7.437 1.098 -44.148 1.00 87.44 95 ALA A O 1
ATOM 635 N N . ALA A 1 96 ? -8.132 0.948 -46.276 1.00 88.38 96 ALA A N 1
ATOM 636 C CA . ALA A 1 96 ? -8.850 2.212 -46.317 1.00 88.38 96 ALA A CA 1
ATOM 637 C C . ALA A 1 96 ? -10.043 2.276 -45.330 1.00 88.38 96 ALA A C 1
ATOM 639 O O . ALA A 1 96 ? -10.356 3.337 -44.803 1.00 88.38 96 ALA A O 1
ATOM 640 N N . PHE A 1 97 ? -10.684 1.146 -45.025 1.00 90.56 97 PHE A N 1
ATOM 641 C CA . PHE A 1 97 ? -11.811 1.091 -44.088 1.00 90.56 97 PHE A CA 1
ATOM 642 C C . PHE A 1 97 ? -11.455 0.473 -42.724 1.00 90.56 97 PHE A C 1
ATOM 644 O O . PHE A 1 97 ? -12.355 0.102 -41.967 1.00 90.56 97 PHE A O 1
ATOM 651 N N . ALA A 1 98 ? -10.170 0.336 -42.390 1.00 88.56 98 ALA A N 1
ATOM 652 C CA . ALA A 1 98 ? -9.735 -0.243 -41.119 1.00 88.56 98 ALA A CA 1
ATOM 653 C C . ALA A 1 98 ? -9.786 0.771 -39.962 1.00 88.56 98 ALA A C 1
ATOM 655 O O . ALA A 1 98 ? -9.536 1.957 -40.157 1.00 88.56 98 ALA A O 1
ATOM 656 N N . ASN A 1 99 ? -10.045 0.296 -38.743 1.00 87.94 99 ASN A N 1
ATOM 657 C CA . ASN A 1 99 ? -9.976 1.077 -37.497 1.00 87.94 99 ASN A CA 1
ATOM 658 C C . ASN A 1 99 ? -10.839 2.359 -37.467 1.00 87.94 99 ASN A C 1
ATOM 660 O O . ASN A 1 99 ? -10.484 3.328 -36.797 1.00 87.94 99 ASN A O 1
ATOM 664 N N . LEU A 1 100 ? -11.956 2.393 -38.195 1.00 87.44 100 LEU A N 1
ATOM 665 C CA . LEU A 1 100 ? -12.826 3.564 -38.281 1.00 87.44 100 LEU A CA 1
ATOM 666 C C . LEU A 1 100 ? -13.599 3.776 -36.979 1.00 87.44 100 LEU A C 1
ATOM 668 O O . LEU A 1 100 ? -14.219 2.850 -36.440 1.00 87.44 100 LEU A O 1
ATOM 672 N N . VAL A 1 101 ? -13.633 5.026 -36.525 1.00 84.31 101 VAL A N 1
ATOM 673 C CA . VAL A 1 101 ? -14.403 5.471 -35.365 1.00 84.31 101 VAL A CA 1
ATOM 674 C C . VAL A 1 101 ? -15.745 6.059 -35.808 1.00 84.31 101 VAL A C 1
ATOM 676 O O . VAL A 1 101 ? -15.841 6.850 -36.747 1.00 84.31 101 VAL A O 1
ATOM 679 N N . ASN A 1 102 ? -16.811 5.689 -35.098 1.00 86.81 102 ASN A N 1
ATOM 680 C CA . ASN A 1 102 ? -18.155 6.214 -35.330 1.00 86.81 102 ASN A CA 1
ATOM 681 C C . ASN A 1 102 ? -18.223 7.731 -35.098 1.00 86.81 102 ASN A C 1
ATOM 683 O O . ASN A 1 102 ? -17.779 8.232 -34.066 1.00 86.81 102 ASN A O 1
ATOM 687 N N . GLY A 1 103 ? -18.861 8.448 -36.018 1.00 80.75 103 GLY A N 1
ATOM 688 C CA . GLY A 1 103 ? -19.048 9.895 -35.961 1.00 80.75 103 GLY A CA 1
ATOM 689 C C . GLY A 1 103 ? -17.833 10.703 -36.418 1.00 80.75 103 GLY A C 1
ATOM 690 O O . GLY A 1 103 ? -17.906 11.932 -36.423 1.00 80.75 103 GLY A O 1
ATOM 691 N N . ALA A 1 104 ? -16.738 10.051 -36.820 1.00 71.62 104 ALA A N 1
ATOM 692 C CA . ALA A 1 104 ? -15.586 10.734 -37.386 1.00 71.62 104 ALA A CA 1
ATOM 693 C C . ALA A 1 104 ? -15.896 11.215 -38.814 1.00 71.62 104 ALA A C 1
ATOM 695 O O . ALA A 1 104 ? -16.334 10.447 -39.674 1.00 71.62 104 ALA A O 1
ATOM 696 N N . ALA A 1 105 ? -15.682 12.510 -39.051 1.00 67.94 105 ALA A N 1
ATOM 697 C CA . ALA A 1 105 ? -15.673 13.095 -40.385 1.00 67.94 105 ALA A CA 1
ATOM 698 C C . ALA A 1 105 ? -14.240 13.104 -40.929 1.00 67.94 105 ALA A C 1
ATOM 700 O O . ALA A 1 105 ? -13.290 13.356 -40.181 1.00 67.94 105 ALA A O 1
ATOM 701 N N . TYR A 1 106 ? -14.089 12.902 -42.238 1.00 63.44 106 TYR A N 1
ATOM 702 C CA . TYR A 1 106 ? -12.796 13.049 -42.903 1.00 63.44 106 TYR A CA 1
ATOM 703 C C . TYR A 1 106 ? -12.199 14.447 -42.644 1.00 63.44 106 TYR A C 1
ATOM 705 O O . TYR A 1 106 ? -12.856 15.462 -42.887 1.00 63.44 106 TYR A O 1
ATOM 713 N N . GLY A 1 107 ? -10.964 14.499 -42.130 1.00 59.41 107 GLY A N 1
ATOM 714 C CA . GLY A 1 107 ? -10.253 15.745 -41.806 1.00 59.41 107 GLY A CA 1
ATOM 715 C C . GLY A 1 107 ? -10.532 16.350 -40.420 1.00 59.41 107 GLY A C 1
ATOM 716 O O . GLY A 1 107 ? -10.002 17.420 -40.119 1.00 59.41 107 GLY A O 1
ATOM 717 N N . ALA A 1 108 ? -11.330 15.701 -39.564 1.00 58.94 108 ALA A N 1
ATOM 718 C CA . ALA A 1 108 ? -11.445 16.075 -38.150 1.00 58.94 108 ALA A CA 1
ATOM 719 C C . ALA A 1 108 ? -10.248 15.551 -37.322 1.00 58.94 108 ALA A C 1
ATOM 721 O O . ALA A 1 108 ? -9.539 14.645 -37.749 1.00 58.94 108 ALA A O 1
ATOM 722 N N . LEU A 1 109 ? -10.018 16.098 -36.121 1.00 46.53 109 LEU A N 1
ATOM 723 C CA . LEU A 1 109 ? -9.121 15.488 -35.126 1.00 46.53 109 LEU A CA 1
ATOM 724 C C . LEU A 1 109 ? -9.748 14.163 -34.660 1.00 46.53 109 LEU A C 1
ATOM 726 O O . LEU A 1 109 ? -10.729 14.181 -33.918 1.00 46.53 109 LEU A O 1
ATOM 730 N N . VAL A 1 110 ? -9.211 13.030 -35.114 1.00 55.53 110 VAL A N 1
ATOM 731 C CA . VAL A 1 110 ? -9.691 11.674 -34.780 1.00 55.53 110 VAL A CA 1
ATOM 732 C C . VAL A 1 110 ? -8.623 10.951 -33.936 1.00 55.53 110 VAL A C 1
ATOM 734 O O . VAL A 1 110 ? -7.440 11.268 -34.088 1.00 55.53 110 VAL A O 1
ATOM 737 N N . PRO A 1 111 ? -8.987 10.027 -33.021 1.00 56.53 111 PRO A N 1
ATOM 738 C CA . PRO A 1 111 ? -8.019 9.262 -32.228 1.00 56.53 111 PRO A CA 1
ATOM 739 C C . PRO A 1 111 ? -6.932 8.569 -33.068 1.00 56.53 111 PRO A C 1
ATOM 741 O O . PRO A 1 111 ? -7.188 8.108 -34.180 1.00 56.53 111 PRO A O 1
ATOM 744 N N . ALA A 1 112 ? -5.716 8.473 -32.517 1.00 54.12 112 ALA A N 1
ATOM 745 C CA . ALA A 1 112 ? -4.569 7.854 -33.183 1.00 54.12 112 ALA A CA 1
ATOM 746 C C . ALA A 1 112 ? -4.888 6.415 -33.638 1.00 54.12 112 ALA A C 1
ATOM 748 O O . ALA A 1 112 ? -5.312 5.591 -32.831 1.00 54.12 112 ALA A O 1
ATOM 749 N N . GLY A 1 113 ? -4.668 6.123 -34.925 1.00 58.59 113 GLY A N 1
ATOM 750 C CA . GLY A 1 113 ? -4.926 4.808 -35.527 1.00 58.59 113 GLY A CA 1
ATOM 751 C C . GLY A 1 113 ? -6.189 4.713 -36.394 1.00 58.59 113 GLY A C 1
ATOM 752 O O . GLY A 1 113 ? -6.311 3.730 -37.124 1.00 58.59 113 GLY A O 1
ATOM 753 N N . ASP A 1 114 ? -7.077 5.720 -36.385 1.00 69.62 114 ASP A N 1
ATOM 754 C CA . ASP A 1 114 ? -8.178 5.824 -37.359 1.00 69.62 114 ASP A CA 1
ATOM 755 C C . ASP A 1 114 ? -7.627 6.189 -38.748 1.00 69.62 114 ASP A C 1
ATOM 757 O O . ASP A 1 114 ? -6.922 7.193 -38.925 1.00 69.62 114 ASP A O 1
ATOM 761 N N . THR A 1 115 ? -7.954 5.371 -39.748 1.00 68.31 115 THR A N 1
ATOM 762 C CA . THR A 1 115 ? -7.445 5.488 -41.124 1.00 68.31 115 THR A CA 1
ATOM 763 C C . THR A 1 115 ? -7.959 6.719 -41.873 1.00 68.31 115 THR A C 1
ATOM 765 O O . THR A 1 115 ? -7.373 7.093 -42.888 1.00 68.31 115 THR A O 1
ATOM 768 N N . GLN A 1 116 ? -8.965 7.425 -41.345 1.00 66.19 116 GLN A N 1
ATOM 769 C CA . GLN A 1 116 ? -9.425 8.719 -41.867 1.00 66.19 116 GLN A CA 1
ATOM 770 C C . GLN A 1 116 ? -8.515 9.897 -41.482 1.00 66.19 116 GLN A C 1
ATOM 772 O O . GLN A 1 116 ? -8.684 10.991 -42.025 1.00 66.19 116 GLN A O 1
ATOM 777 N N . SER A 1 117 ? -7.566 9.694 -40.556 1.00 55.62 117 SER A N 1
ATOM 778 C CA . SER A 1 117 ? -6.697 10.744 -39.993 1.00 55.62 117 SER A CA 1
ATOM 779 C C . SER A 1 117 ? -5.222 10.689 -40.439 1.00 55.62 117 SER A C 1
ATOM 781 O O . SER A 1 117 ? -4.433 11.543 -40.035 1.00 55.62 117 SER A O 1
ATOM 783 N N . GLY A 1 118 ? -4.833 9.729 -41.293 1.00 54.28 118 GLY A N 1
ATOM 784 C CA . GLY A 1 118 ? -3.441 9.512 -41.726 1.00 54.28 118 GLY A CA 1
ATOM 785 C C . GLY A 1 118 ? -3.276 9.139 -43.209 1.00 54.28 118 GLY A C 1
ATOM 786 O O . GLY A 1 118 ? -4.247 8.884 -43.911 1.00 54.28 118 GLY A O 1
ATOM 787 N N . ALA A 1 119 ? -2.030 9.136 -43.700 1.00 47.28 119 ALA A N 1
ATOM 788 C CA . ALA A 1 119 ? -1.591 9.214 -45.107 1.00 47.28 119 ALA A CA 1
ATOM 789 C C . ALA A 1 119 ? -1.957 8.057 -46.085 1.00 47.28 119 ALA A C 1
ATOM 791 O O . ALA A 1 119 ? -1.109 7.602 -46.849 1.00 47.28 119 ALA A O 1
ATOM 792 N N . LEU A 1 120 ? -3.221 7.629 -46.155 1.00 51.84 120 LEU A N 1
ATOM 793 C CA . LEU A 1 120 ? -3.762 6.799 -47.253 1.00 51.84 120 LEU A CA 1
ATOM 794 C C . LEU A 1 120 ? -4.452 7.624 -48.363 1.00 51.84 120 LEU A C 1
ATOM 796 O O . LEU A 1 120 ? -4.912 7.070 -49.360 1.00 51.84 120 LEU A O 1
ATOM 800 N N . ALA A 1 121 ? -4.433 8.956 -48.253 1.00 54.81 121 ALA A N 1
ATOM 801 C CA . ALA A 1 121 ? -4.978 9.914 -49.225 1.00 54.81 121 ALA A CA 1
ATOM 802 C C . ALA A 1 121 ? -4.150 10.072 -50.526 1.00 54.81 121 ALA A C 1
ATOM 804 O O . ALA A 1 121 ? -4.243 11.095 -51.198 1.00 54.81 121 ALA A O 1
ATOM 805 N N . THR A 1 122 ? -3.300 9.105 -50.885 1.00 58.72 122 THR A N 1
ATOM 806 C CA . THR A 1 122 ? -2.489 9.163 -52.119 1.00 58.72 122 THR A CA 1
ATOM 807 C C . THR A 1 122 ? -3.094 8.391 -53.288 1.00 58.72 122 THR A C 1
ATOM 809 O O . THR A 1 122 ? -2.711 8.643 -54.429 1.00 58.72 122 THR A O 1
ATOM 812 N N . LYS A 1 123 ? -4.039 7.470 -53.036 1.00 76.81 123 LYS A N 1
ATOM 813 C CA . LYS A 1 123 ? -4.699 6.669 -54.087 1.00 76.81 123 LYS A CA 1
ATOM 814 C C . LYS A 1 123 ? -6.222 6.810 -54.149 1.00 76.81 123 LYS A C 1
ATOM 816 O O . LYS A 1 123 ? -6.828 6.277 -55.079 1.00 76.81 123 LYS A O 1
ATOM 821 N N . GLY A 1 124 ? -6.832 7.519 -53.203 1.00 80.19 124 GLY A N 1
ATOM 822 C CA . GLY A 1 124 ? -8.267 7.776 -53.175 1.00 80.19 124 GLY A CA 1
ATOM 823 C C . GLY A 1 124 ? -8.658 8.880 -52.195 1.00 80.19 124 GLY A C 1
ATOM 824 O O . GLY A 1 124 ? -7.919 9.189 -51.259 1.00 80.19 124 GLY A O 1
ATOM 825 N N . THR A 1 125 ? -9.843 9.446 -52.411 1.00 84.19 125 THR A N 1
ATOM 826 C CA . THR A 1 125 ? -10.395 10.583 -51.668 1.00 84.19 125 THR A CA 1
ATOM 827 C C . THR A 1 125 ? -11.620 10.164 -50.849 1.00 84.19 125 THR A C 1
ATOM 829 O O . THR A 1 125 ? -12.504 9.469 -51.361 1.00 84.19 125 THR A O 1
ATOM 832 N N . TYR A 1 126 ? -11.704 10.626 -49.595 1.00 86.62 126 TYR A N 1
ATOM 833 C CA . TYR A 1 126 ? -12.858 10.402 -48.718 1.00 86.62 126 TYR A CA 1
ATOM 834 C C . TYR A 1 126 ? -13.828 11.580 -48.691 1.00 86.62 126 TYR A C 1
ATOM 836 O O . TYR A 1 126 ? -13.426 12.741 -48.649 1.00 86.62 126 TYR A O 1
ATOM 844 N N . THR A 1 127 ? -15.123 11.275 -48.632 1.00 85.19 127 THR A N 1
ATOM 845 C CA . THR A 1 127 ? -16.185 12.244 -48.326 1.00 85.19 127 THR A CA 1
ATOM 846 C C . THR A 1 127 ? -17.252 11.609 -47.432 1.00 85.19 127 THR A C 1
ATOM 848 O O . THR A 1 127 ? -17.407 10.389 -47.410 1.00 85.19 127 THR A O 1
ATOM 851 N N . GLY A 1 128 ? -18.009 12.433 -46.706 1.00 84.38 128 GLY A N 1
ATOM 852 C CA . GLY A 1 128 ? -19.063 11.970 -45.799 1.00 84.38 128 GLY A CA 1
ATOM 853 C C . GLY A 1 128 ? -18.589 11.764 -44.358 1.00 84.38 128 GLY A C 1
ATOM 854 O O . GLY A 1 128 ? -17.503 12.200 -43.975 1.00 84.38 128 GLY A O 1
ATOM 855 N N . VAL A 1 129 ? -19.450 11.143 -43.552 1.00 83.38 129 VAL A N 1
ATOM 856 C CA . VAL A 1 129 ? -19.218 10.865 -42.126 1.00 83.38 129 VAL A CA 1
ATOM 857 C C . VAL A 1 129 ? -19.569 9.410 -41.878 1.00 83.38 129 VAL A C 1
ATOM 859 O O . VAL A 1 129 ? -20.667 8.977 -42.239 1.00 83.38 129 VAL A O 1
ATOM 862 N N . PHE A 1 130 ? -18.656 8.661 -41.264 1.00 88.69 130 PHE A N 1
ATOM 863 C CA . PHE A 1 130 ? -18.928 7.276 -40.904 1.00 88.69 130 PHE A CA 1
ATOM 864 C C . PHE A 1 130 ? -19.818 7.233 -39.661 1.00 88.69 130 PHE A C 1
ATOM 866 O O . PHE A 1 130 ? -19.458 7.778 -38.622 1.00 88.69 130 PHE A O 1
ATOM 873 N N . THR A 1 131 ? -21.002 6.632 -39.756 1.00 88.12 131 THR A N 1
ATOM 874 C CA . THR A 1 131 ? -22.009 6.643 -38.687 1.00 88.12 131 THR A CA 1
ATOM 875 C C . THR A 1 131 ? -22.612 5.264 -38.446 1.00 88.12 131 THR A C 1
ATOM 877 O O . THR A 1 131 ? -22.747 4.449 -39.357 1.00 88.12 131 THR A O 1
ATOM 880 N N . GLY A 1 132 ? -22.994 5.004 -37.198 1.00 89.06 132 GLY A N 1
ATOM 881 C CA . GLY A 1 132 ? -23.681 3.788 -36.762 1.00 89.06 132 GLY A CA 1
ATOM 882 C C . GLY A 1 132 ? -22.768 2.588 -36.503 1.00 89.06 132 GLY A C 1
ATOM 883 O O . GLY A 1 132 ? -23.190 1.666 -35.807 1.00 89.06 132 GLY A O 1
ATOM 884 N N . TRP A 1 133 ? -21.517 2.617 -36.964 1.00 93.12 133 TRP A N 1
ATOM 885 C CA . TRP A 1 133 ? -20.590 1.484 -36.925 1.00 93.12 133 TRP A CA 1
ATOM 886 C C . TRP A 1 133 ? -19.179 1.918 -36.515 1.00 93.12 133 TRP A C 1
ATOM 888 O O . TRP A 1 133 ? -18.800 3.074 -36.688 1.00 93.12 133 TRP A O 1
ATOM 898 N N . THR A 1 134 ? -18.392 0.980 -36.000 1.00 92.50 134 THR A N 1
ATOM 899 C CA . THR A 1 134 ? -16.924 1.046 -35.930 1.00 92.50 134 THR A CA 1
ATOM 900 C C . THR A 1 134 ? -16.330 -0.084 -36.762 1.00 92.50 134 THR A C 1
ATOM 902 O O . THR A 1 134 ? -17.046 -1.019 -37.128 1.00 92.50 134 THR A O 1
ATOM 905 N N . SER A 1 135 ? -15.037 -0.030 -37.078 1.00 92.75 135 SER A N 1
ATOM 906 C CA . SER A 1 135 ? -14.352 -1.140 -37.750 1.00 92.75 135 SER A CA 1
ATOM 907 C C . SER A 1 135 ? -13.062 -1.553 -37.050 1.00 92.75 135 SER A C 1
ATOM 909 O O . SER A 1 135 ? -12.431 -0.758 -36.358 1.00 92.75 135 SER A O 1
ATOM 911 N N . GLY A 1 136 ? -12.696 -2.827 -37.194 1.00 89.81 136 GLY A N 1
ATOM 912 C CA . GLY A 1 136 ? -11.421 -3.366 -36.722 1.00 89.81 136 GLY A CA 1
ATOM 913 C C . GLY A 1 136 ? -10.292 -3.205 -37.742 1.00 89.81 136 GLY A C 1
ATOM 914 O O . GLY A 1 136 ? -10.459 -2.589 -38.797 1.00 89.81 136 GLY A O 1
ATOM 915 N N . ALA A 1 137 ? -9.140 -3.807 -37.447 1.00 89.06 137 ALA A N 1
ATOM 916 C CA . ALA A 1 137 ? -8.019 -3.863 -38.379 1.00 89.06 137 ALA A CA 1
ATOM 917 C C . ALA A 1 137 ? -8.368 -4.688 -39.634 1.00 89.06 137 ALA A C 1
ATOM 919 O O . ALA A 1 137 ? -9.144 -5.646 -39.572 1.00 89.06 137 ALA A O 1
ATOM 920 N N . ALA A 1 138 ? -7.767 -4.340 -40.773 1.00 89.19 138 ALA A N 1
ATOM 921 C CA . ALA A 1 138 ? -7.893 -5.135 -41.990 1.00 89.19 138 ALA A CA 1
ATOM 922 C C . ALA A 1 138 ? -7.135 -6.466 -41.866 1.00 89.19 138 ALA A C 1
ATOM 924 O O . ALA A 1 138 ? -5.995 -6.509 -41.405 1.00 89.19 138 ALA A O 1
ATOM 925 N N . SER A 1 139 ? -7.753 -7.548 -42.339 1.00 91.81 139 SER A N 1
ATOM 926 C CA . SER A 1 139 ? -7.135 -8.864 -42.498 1.00 91.81 139 SER A CA 1
ATOM 927 C C . SER A 1 139 ? -7.187 -9.245 -43.975 1.00 91.81 139 SER A C 1
ATOM 929 O O . SER A 1 139 ? -8.230 -9.642 -44.499 1.00 91.81 139 SER A O 1
ATOM 931 N N . GLY A 1 140 ? -6.071 -9.045 -44.681 1.00 93.25 140 GLY A N 1
ATOM 932 C CA . GLY A 1 140 ? -6.027 -9.191 -46.135 1.00 93.25 140 GLY A CA 1
ATOM 933 C C . GLY A 1 140 ? -6.972 -8.209 -46.834 1.00 93.25 140 GLY A C 1
ATOM 934 O O . GLY A 1 140 ? -6.794 -6.999 -46.734 1.00 93.25 140 GLY A O 1
ATOM 935 N N . ASP A 1 141 ? -7.970 -8.738 -47.540 1.00 94.50 141 ASP A N 1
ATOM 936 C CA . ASP A 1 141 ? -8.989 -7.980 -48.276 1.00 94.50 141 ASP A CA 1
ATOM 937 C C . ASP A 1 141 ? -10.298 -7.774 -47.489 1.00 94.50 141 ASP A C 1
ATOM 939 O O . ASP A 1 141 ? -11.309 -7.375 -48.067 1.00 94.50 141 ASP A O 1
ATOM 943 N N . THR A 1 142 ? -10.311 -8.059 -46.183 1.00 94.50 142 THR A N 1
ATOM 944 C CA . THR A 1 142 ? -11.534 -8.082 -45.370 1.00 94.50 142 THR A CA 1
ATOM 945 C C . THR A 1 142 ? -11.415 -7.211 -44.116 1.00 94.50 142 THR A C 1
ATOM 947 O O . THR A 1 142 ? -10.375 -7.191 -43.460 1.00 94.50 142 THR A O 1
ATOM 950 N N . VAL A 1 143 ? -12.503 -6.524 -43.749 1.00 95.62 143 VAL A N 1
ATOM 951 C CA . VAL A 1 143 ? -12.638 -5.768 -42.490 1.00 95.62 143 VAL A CA 1
ATOM 952 C C . VAL A 1 143 ? -13.922 -6.178 -41.775 1.00 95.62 143 VAL A C 1
ATOM 954 O O . VAL A 1 143 ? -14.965 -6.348 -42.408 1.00 95.62 143 VAL A O 1
ATOM 957 N N . VAL A 1 144 ? -13.856 -6.327 -40.451 1.00 96.50 144 VAL A N 1
ATOM 958 C CA . VAL A 1 144 ? -15.041 -6.540 -39.611 1.00 96.50 144 VAL A CA 1
ATOM 959 C C . VAL A 1 144 ? -15.511 -5.206 -39.051 1.00 96.50 144 VAL A C 1
ATOM 961 O O . VAL A 1 144 ? -14.746 -4.481 -38.415 1.00 96.50 144 VAL A O 1
ATOM 964 N N . PHE A 1 145 ? -16.782 -4.910 -39.284 1.00 96.38 145 PHE A N 1
ATOM 965 C CA . PHE A 1 145 ? -17.487 -3.761 -38.745 1.00 96.38 145 PHE A CA 1
ATOM 966 C C . PHE A 1 145 ? -18.395 -4.204 -37.611 1.00 96.38 145 PHE A C 1
ATOM 968 O O . PHE A 1 145 ? -19.046 -5.241 -37.721 1.00 96.38 145 PHE A O 1
ATOM 975 N N . THR A 1 146 ? -18.478 -3.401 -36.559 1.00 94.81 146 THR A N 1
ATOM 976 C CA . THR A 1 146 ? -19.312 -3.664 -35.386 1.00 94.81 146 THR A CA 1
ATOM 977 C C . THR A 1 146 ? -20.270 -2.500 -35.188 1.00 94.81 146 THR A C 1
ATOM 979 O O . THR A 1 146 ? -19.860 -1.339 -35.224 1.00 94.81 146 THR A O 1
ATOM 982 N N . SER A 1 147 ? -21.557 -2.792 -35.007 1.00 92.94 147 SER A N 1
ATOM 983 C CA . SER A 1 147 ? -22.561 -1.764 -34.741 1.00 92.94 147 SER A CA 1
ATOM 984 C C . SER A 1 147 ? -22.244 -1.048 -33.431 1.00 92.94 147 SER A C 1
ATOM 986 O O . SER A 1 147 ? -21.823 -1.652 -32.445 1.00 92.94 147 SER A O 1
ATOM 988 N N . THR A 1 148 ? -22.484 0.259 -33.399 1.00 90.06 148 THR A N 1
ATOM 989 C CA . THR A 1 148 ? -22.369 1.048 -32.163 1.00 90.06 148 THR A CA 1
ATOM 990 C C . THR A 1 148 ? -23.567 0.892 -31.237 1.00 90.06 148 THR A C 1
ATOM 992 O O . THR A 1 148 ? -23.498 1.262 -30.066 1.00 90.06 148 THR A O 1
ATOM 995 N N . THR A 1 149 ? -24.668 0.323 -31.729 1.00 85.12 149 THR A N 1
ATOM 996 C CA . THR A 1 149 ? -25.801 -0.064 -30.891 1.00 85.12 149 THR A CA 1
ATOM 997 C C . THR A 1 149 ? -25.597 -1.501 -30.426 1.00 85.12 149 THR A C 1
ATOM 999 O O . THR A 1 149 ? -25.860 -2.453 -31.159 1.00 85.12 149 THR A O 1
ATOM 1002 N N . ALA A 1 150 ? -25.093 -1.656 -29.201 1.00 81.94 150 ALA A N 1
ATOM 1003 C CA . ALA A 1 150 ? -24.846 -2.967 -28.615 1.00 81.94 150 ALA A CA 1
ATOM 1004 C C . ALA A 1 150 ? -26.134 -3.798 -28.504 1.00 81.94 150 ALA A C 1
ATOM 1006 O O . ALA A 1 150 ? -27.190 -3.266 -28.156 1.00 81.94 150 ALA A O 1
ATOM 1007 N N . ASN A 1 151 ? -26.020 -5.110 -28.735 1.00 81.12 151 ASN A N 1
ATOM 1008 C CA . ASN A 1 151 ? -27.096 -6.085 -28.521 1.00 81.12 151 ASN A CA 1
ATOM 1009 C C . ASN A 1 151 ? -28.426 -5.676 -29.180 1.00 81.12 151 ASN A C 1
ATOM 1011 O O . ASN A 1 151 ? -29.483 -5.681 -28.550 1.00 81.12 151 ASN A O 1
ATOM 1015 N N . SER A 1 152 ? -28.389 -5.248 -30.436 1.00 82.50 152 SER A N 1
ATOM 1016 C CA . SER A 1 152 ? -29.589 -4.928 -31.207 1.00 82.50 152 SER A CA 1
ATOM 1017 C C . SER A 1 152 ? -29.377 -5.232 -32.669 1.00 82.50 152 SER A C 1
ATOM 1019 O O . SER A 1 152 ? -28.284 -5.018 -33.188 1.00 82.50 152 SER A O 1
ATOM 1021 N N . ASP A 1 153 ? -30.448 -5.711 -33.294 1.00 87.94 153 ASP A N 1
ATOM 1022 C CA . ASP A 1 153 ? -30.566 -5.823 -34.742 1.00 87.94 153 ASP A CA 1
ATOM 1023 C C . ASP A 1 153 ? -30.738 -4.408 -35.304 1.00 87.94 153 ASP A C 1
ATOM 1025 O O . ASP A 1 153 ? -31.682 -3.693 -34.942 1.00 87.94 153 ASP A O 1
ATOM 1029 N N . VAL A 1 154 ? -29.778 -3.965 -36.106 1.00 90.75 154 VAL A N 1
ATOM 1030 C CA . VAL A 1 154 ? -29.776 -2.646 -36.739 1.00 90.75 154 VAL A CA 1
ATOM 1031 C C . VAL A 1 154 ? -29.944 -2.806 -38.249 1.00 90.75 154 VAL A C 1
ATOM 1033 O O . VAL A 1 154 ? -30.095 -3.898 -38.783 1.00 90.75 154 VAL A O 1
ATOM 1036 N N . GLY A 1 155 ? -29.995 -1.696 -38.984 1.00 91.12 155 GLY A N 1
ATOM 1037 C CA . GLY A 1 155 ? -29.969 -1.786 -40.440 1.00 91.12 155 GLY A CA 1
ATOM 1038 C C . GLY A 1 155 ? -28.620 -2.327 -40.913 1.00 91.12 155 GLY A C 1
ATOM 1039 O O . GLY A 1 155 ? -27.603 -1.676 -40.671 1.00 91.12 155 GLY A O 1
ATOM 1040 N N . ASN A 1 156 ? -28.629 -3.459 -41.626 1.00 93.81 156 ASN A N 1
ATOM 1041 C CA . ASN A 1 156 ? -27.424 -4.081 -42.176 1.00 93.81 156 ASN A CA 1
ATOM 1042 C C . ASN A 1 156 ? -26.538 -3.072 -42.922 1.00 93.81 156 ASN A C 1
ATOM 1044 O O . ASN A 1 156 ? -27.009 -2.329 -43.792 1.00 93.81 156 ASN A O 1
ATOM 1048 N N . LEU A 1 157 ? -25.233 -3.111 -42.645 1.00 94.12 157 LEU A N 1
ATOM 1049 C CA . LEU A 1 157 ? -24.245 -2.344 -43.396 1.00 94.12 157 LEU A CA 1
ATOM 1050 C C . LEU A 1 157 ? -24.282 -2.752 -44.877 1.00 94.12 157 LEU A C 1
ATOM 1052 O O . LEU A 1 157 ? -24.209 -3.931 -45.210 1.00 94.12 157 LEU A O 1
ATOM 1056 N N . ALA A 1 158 ? -24.380 -1.782 -45.780 1.00 93.50 158 ALA A N 1
ATOM 1057 C CA . ALA A 1 158 ? -24.449 -2.040 -47.213 1.00 93.50 158 ALA A CA 1
ATOM 1058 C C . ALA A 1 158 ? -23.466 -1.150 -47.965 1.00 93.50 158 ALA A C 1
ATOM 1060 O O . ALA A 1 158 ? -23.336 0.034 -47.653 1.00 93.50 158 ALA A O 1
ATOM 1061 N N . ASN A 1 159 ? -22.817 -1.717 -48.985 1.00 94.94 159 ASN A N 1
ATOM 1062 C CA . ASN A 1 159 ? -22.075 -0.926 -49.954 1.00 94.94 159 ASN A CA 1
ATOM 1063 C C . ASN A 1 159 ? -23.044 -0.325 -50.978 1.00 94.94 159 ASN A C 1
ATOM 1065 O O . ASN A 1 159 ? -23.695 -1.063 -51.714 1.00 94.94 159 ASN A O 1
ATOM 1069 N N . THR A 1 160 ? -23.119 1.003 -51.035 1.00 93.69 160 THR A N 1
ATOM 1070 C CA . THR A 1 160 ? -23.949 1.735 -52.015 1.00 93.69 160 THR A CA 1
ATOM 1071 C C . THR A 1 160 ? -23.125 2.443 -53.096 1.00 93.69 160 THR A C 1
ATOM 1073 O O . THR A 1 160 ? -23.676 3.174 -53.918 1.00 93.69 160 THR A O 1
ATOM 1076 N N . GLY A 1 161 ? -21.807 2.219 -53.107 1.00 93.38 161 GLY A N 1
ATOM 1077 C CA . GLY A 1 161 ? -20.897 2.715 -54.137 1.00 93.38 161 GLY A CA 1
ATOM 1078 C C . GLY A 1 161 ? -20.931 1.890 -55.426 1.00 93.38 161 GLY A C 1
ATOM 1079 O O . GLY A 1 161 ? -21.657 0.905 -55.545 1.00 93.38 161 GLY A O 1
ATOM 1080 N N . THR A 1 162 ? -20.125 2.295 -56.408 1.00 93.56 162 THR A N 1
ATOM 1081 C CA . THR A 1 162 ? -20.049 1.626 -57.720 1.00 93.56 162 THR A CA 1
ATOM 1082 C C . THR A 1 162 ? -19.123 0.405 -57.736 1.00 93.56 162 THR A C 1
ATOM 1084 O O . THR A 1 162 ? -19.227 -0.426 -58.634 1.00 93.56 162 THR A O 1
ATOM 1087 N N . GLY A 1 163 ? -18.191 0.321 -56.784 1.00 91.50 163 GLY A N 1
ATOM 1088 C CA . GLY A 1 163 ? -17.260 -0.787 -56.596 1.00 91.50 163 GLY A CA 1
ATOM 1089 C C . GLY A 1 163 ? -17.916 -2.001 -55.951 1.00 91.50 163 GLY A C 1
ATOM 1090 O O . GLY A 1 163 ? -18.992 -1.909 -55.365 1.00 91.50 163 GLY A O 1
ATOM 1091 N N . THR A 1 164 ? -17.270 -3.164 -56.045 1.00 91.38 164 THR A N 1
ATOM 1092 C CA . THR A 1 164 ? -17.820 -4.412 -55.493 1.00 91.38 164 THR A CA 1
ATOM 1093 C C . THR A 1 164 ? -17.245 -4.697 -54.105 1.00 91.38 164 THR A C 1
ATOM 1095 O O . THR A 1 164 ? -16.030 -4.774 -53.931 1.00 91.38 164 THR A O 1
ATOM 1098 N N . ALA A 1 165 ? -18.120 -4.902 -53.123 1.00 93.44 165 ALA A N 1
ATOM 1099 C CA . ALA A 1 165 ? -17.769 -5.397 -51.796 1.00 93.44 165 ALA A CA 1
ATOM 1100 C C . ALA A 1 165 ? -18.836 -6.399 -51.352 1.00 93.44 165 ALA A C 1
ATOM 1102 O O . ALA A 1 165 ? -20.032 -6.148 -51.507 1.00 93.44 165 ALA A O 1
ATOM 1103 N N . THR A 1 166 ? -18.405 -7.543 -50.832 1.00 95.38 166 THR A N 1
ATOM 1104 C CA . THR A 1 166 ? -19.313 -8.578 -50.331 1.00 95.38 166 THR A CA 1
ATOM 1105 C C . THR A 1 166 ? -19.469 -8.396 -48.832 1.00 95.38 166 THR A C 1
ATOM 1107 O O . THR A 1 166 ? -18.496 -8.538 -48.096 1.00 95.38 166 THR A O 1
ATOM 1110 N N . VAL A 1 167 ? -20.683 -8.082 -48.381 1.00 96.00 167 VAL A N 1
ATOM 1111 C CA . VAL A 1 167 ? -21.002 -7.921 -46.958 1.00 96.00 167 VAL A CA 1
ATOM 1112 C C . VAL A 1 167 ? -21.642 -9.206 -46.442 1.00 96.00 167 VAL A C 1
ATOM 1114 O O . VAL A 1 167 ? -22.675 -9.637 -46.952 1.00 96.00 167 VAL A O 1
ATOM 1117 N N . THR A 1 168 ? -21.040 -9.802 -45.417 1.00 95.00 168 THR A N 1
ATOM 1118 C CA . THR A 1 168 ? -21.627 -10.903 -44.649 1.00 95.00 168 THR A CA 1
ATOM 1119 C C . THR A 1 168 ? -22.024 -10.384 -43.276 1.00 95.00 168 THR A C 1
ATOM 1121 O O . THR A 1 168 ? -21.162 -10.121 -42.436 1.00 95.00 168 THR A O 1
ATOM 1124 N N . THR A 1 169 ? -23.326 -10.223 -43.054 1.00 94.06 169 THR A N 1
ATOM 1125 C CA . THR A 1 169 ? -23.861 -9.718 -41.787 1.00 94.06 169 THR A CA 1
ATOM 1126 C C . THR A 1 169 ? -24.142 -10.860 -40.820 1.00 94.06 169 THR A C 1
ATOM 1128 O O . THR A 1 169 ? -24.826 -11.826 -41.157 1.00 94.06 169 THR A O 1
ATOM 1131 N N . THR A 1 170 ? -23.652 -10.713 -39.595 1.00 91.75 170 THR A N 1
ATOM 1132 C CA . THR A 1 170 ? -24.147 -11.434 -38.425 1.00 91.75 170 THR A CA 1
ATOM 1133 C C . THR A 1 170 ? -25.111 -10.501 -37.710 1.00 91.75 170 THR A C 1
ATOM 1135 O O . THR A 1 170 ? -24.658 -9.585 -37.024 1.00 91.75 170 THR A O 1
ATOM 1138 N N . ALA A 1 171 ? -26.412 -10.719 -37.929 1.00 89.38 171 ALA A N 1
ATOM 1139 C CA . ALA A 1 171 ? -27.486 -9.885 -37.396 1.00 89.38 171 ALA A CA 1
ATOM 1140 C C . ALA A 1 171 ? -27.363 -9.722 -35.880 1.00 89.38 171 ALA A C 1
ATOM 1142 O O . ALA A 1 171 ? -27.026 -10.672 -35.159 1.00 89.38 171 ALA A O 1
ATOM 1143 N N . GLY A 1 172 ? -27.631 -8.509 -35.410 1.00 84.69 172 GLY A N 1
ATOM 1144 C CA . GLY A 1 172 ? -27.656 -8.247 -33.991 1.00 84.69 172 GLY A CA 1
ATOM 1145 C C . GLY A 1 172 ? -28.850 -8.928 -33.340 1.00 84.69 172 GLY A C 1
ATOM 1146 O O . GLY A 1 172 ? -29.853 -9.266 -33.964 1.00 84.69 172 GLY A O 1
ATOM 1147 N N . LYS A 1 173 ? -28.742 -9.153 -32.041 1.00 81.00 173 LYS A N 1
ATOM 1148 C CA . LYS A 1 173 ? -29.801 -9.759 -31.252 1.00 81.00 173 LYS A CA 1
ATOM 1149 C C . LYS A 1 173 ? -29.816 -9.107 -29.884 1.00 81.00 173 LYS A C 1
ATOM 1151 O O . LYS A 1 173 ? -28.783 -9.031 -29.215 1.00 81.00 173 LYS A O 1
ATOM 1156 N N . ALA A 1 174 ? -30.993 -8.660 -29.462 1.00 77.31 174 ALA A N 1
ATOM 1157 C CA . ALA A 1 174 ? -31.211 -8.279 -28.076 1.00 77.31 174 ALA A CA 1
ATOM 1158 C C . ALA A 1 174 ? -30.986 -9.471 -27.144 1.00 77.31 174 ALA A C 1
ATOM 1160 O O . ALA A 1 174 ? -31.169 -10.625 -27.533 1.00 77.31 174 ALA A O 1
ATOM 1161 N N . HIS A 1 175 ? -30.608 -9.187 -25.900 1.00 70.94 175 HIS A N 1
ATOM 1162 C CA . HIS A 1 175 ? -30.621 -10.209 -24.862 1.00 70.94 175 HIS A CA 1
ATOM 1163 C C . HIS A 1 175 ? -32.006 -10.871 -24.806 1.00 70.94 175 HIS A C 1
ATOM 1165 O O . HIS A 1 175 ? -33.021 -10.182 -24.730 1.00 70.94 175 HIS A O 1
ATOM 1171 N N . ASP A 1 176 ? -32.038 -12.199 -24.853 1.00 64.88 176 ASP A N 1
ATOM 1172 C CA . ASP A 1 176 ? -33.254 -13.017 -24.781 1.00 64.88 176 ASP A CA 1
ATOM 1173 C C . ASP A 1 176 ? -33.349 -13.827 -23.482 1.00 64.88 176 ASP A C 1
ATOM 1175 O O . ASP A 1 176 ? -34.242 -14.662 -23.324 1.00 64.88 176 ASP A O 1
ATOM 1179 N N . ALA A 1 177 ? -32.432 -13.585 -22.546 1.00 63.22 177 ALA A N 1
ATOM 1180 C CA . ALA A 1 177 ? -32.494 -14.164 -21.219 1.00 63.22 177 ALA A CA 1
ATOM 1181 C C . ALA A 1 177 ? -33.658 -13.566 -20.413 1.00 63.22 177 ALA A C 1
ATOM 1183 O O . ALA A 1 177 ? -34.129 -12.457 -20.656 1.00 63.22 177 ALA A O 1
ATOM 1184 N N . THR A 1 178 ? -34.145 -14.341 -19.446 1.00 68.94 178 THR A N 1
ATOM 1185 C CA . THR A 1 178 ? -34.981 -13.789 -18.381 1.00 68.94 178 THR A CA 1
ATOM 1186 C C . THR A 1 178 ? -34.052 -13.106 -17.371 1.00 68.94 178 THR A C 1
ATOM 1188 O O . THR A 1 178 ? -33.100 -13.764 -16.933 1.00 68.94 178 THR A O 1
ATOM 1191 N N . PRO A 1 179 ? -34.318 -11.851 -16.966 1.00 67.44 179 PRO A N 1
ATOM 1192 C CA . PRO A 1 179 ? -33.480 -11.134 -16.011 1.00 67.44 179 PRO A CA 1
ATOM 1193 C C . PRO A 1 179 ? -33.387 -11.920 -14.709 1.00 67.44 179 PRO A C 1
ATOM 1195 O O . PRO A 1 179 ? -34.398 -12.393 -14.183 1.00 67.44 179 PRO A O 1
ATOM 1198 N N . ALA A 1 180 ? -32.169 -12.069 -14.198 1.00 71.44 180 ALA A N 1
ATOM 1199 C CA . ALA A 1 180 ? -31.892 -12.868 -13.013 1.00 71.44 180 ALA A CA 1
ATOM 1200 C C . ALA A 1 180 ? -30.894 -12.163 -12.086 1.00 71.44 180 ALA A C 1
ATOM 1202 O O . ALA A 1 180 ? -30.217 -11.205 -12.463 1.00 71.44 180 ALA A O 1
ATOM 1203 N N . GLY A 1 181 ? -30.794 -12.653 -10.850 1.00 76.25 181 GLY A N 1
ATOM 1204 C CA . GLY A 1 181 ? -29.853 -12.136 -9.852 1.00 76.25 181 GLY A CA 1
ATOM 1205 C C . GLY A 1 181 ? -30.335 -10.905 -9.081 1.00 76.25 181 GLY A C 1
ATOM 1206 O O . GLY A 1 181 ? -29.620 -10.453 -8.186 1.00 76.25 181 GLY A O 1
ATOM 1207 N N . GLY A 1 182 ? -31.542 -10.404 -9.367 1.00 81.25 182 GLY A N 1
ATOM 1208 C CA . GLY A 1 182 ? -32.156 -9.329 -8.594 1.00 81.25 182 GLY A CA 1
ATOM 1209 C C . GLY A 1 182 ? -32.410 -9.725 -7.136 1.00 81.25 182 GLY A C 1
ATOM 1210 O O . GLY A 1 182 ? -32.592 -10.902 -6.801 1.00 81.25 182 GLY A O 1
ATOM 1211 N N . LYS A 1 183 ? -32.394 -8.735 -6.244 1.00 81.81 183 LYS A N 1
ATOM 1212 C CA . LYS A 1 183 ? -32.733 -8.882 -4.823 1.00 81.81 183 LYS A CA 1
ATOM 1213 C C . LYS A 1 183 ? -33.568 -7.686 -4.393 1.00 81.81 183 LYS A C 1
ATOM 1215 O O . LYS A 1 183 ? -33.144 -6.548 -4.580 1.00 81.81 183 LYS A O 1
ATOM 1220 N N . ALA A 1 184 ? -34.716 -7.939 -3.771 1.00 82.75 184 ALA A N 1
ATOM 1221 C CA . ALA A 1 184 ? -35.485 -6.887 -3.121 1.00 82.75 184 ALA A CA 1
ATOM 1222 C C . ALA A 1 184 ? -34.723 -6.383 -1.888 1.00 82.75 184 ALA A C 1
ATOM 1224 O O . ALA A 1 184 ? -34.184 -7.176 -1.111 1.00 82.75 184 ALA A O 1
ATOM 1225 N N . GLY A 1 185 ? -34.686 -5.066 -1.711 1.00 87.12 185 GLY A N 1
ATOM 1226 C CA . GLY A 1 185 ? -34.142 -4.450 -0.513 1.00 87.12 185 GLY A CA 1
ATOM 1227 C C . GLY A 1 185 ? -35.069 -4.648 0.683 1.00 87.12 185 GLY A C 1
ATOM 1228 O O . GLY A 1 185 ? -36.293 -4.670 0.539 1.00 87.12 185 GLY A O 1
ATOM 1229 N N . ILE A 1 186 ? -34.495 -4.755 1.876 1.00 88.75 186 ILE A N 1
ATOM 1230 C CA . ILE A 1 186 ? -35.234 -4.832 3.140 1.00 88.75 186 ILE A CA 1
ATOM 1231 C C . ILE A 1 186 ? -34.672 -3.772 4.078 1.00 88.75 186 ILE A C 1
ATOM 1233 O O . ILE A 1 186 ? -33.459 -3.674 4.251 1.00 88.75 186 ILE A O 1
ATOM 1237 N N . VAL A 1 187 ? -35.555 -3.010 4.717 1.00 89.56 187 VAL A N 1
ATOM 1238 C CA . VAL A 1 187 ? -35.214 -2.098 5.814 1.00 89.56 187 VAL A CA 1
ATOM 1239 C C . VAL A 1 187 ? -36.039 -2.499 7.029 1.00 89.56 187 VAL A C 1
ATOM 1241 O O . VAL A 1 187 ? -37.260 -2.589 6.941 1.00 89.56 187 VAL A O 1
ATOM 1244 N N . ALA A 1 188 ? -35.378 -2.771 8.155 1.00 91.12 188 ALA A N 1
ATOM 1245 C CA . ALA A 1 188 ? -36.041 -3.036 9.431 1.00 91.12 188 ALA A CA 1
ATOM 1246 C C . ALA A 1 188 ? -36.532 -1.724 10.070 1.00 91.12 188 ALA A C 1
ATOM 1248 O O . ALA A 1 188 ? -35.798 -0.734 10.059 1.00 91.12 188 ALA A O 1
ATOM 1249 N N . GLY A 1 189 ? -37.739 -1.733 10.639 1.00 92.44 189 GLY A N 1
ATOM 1250 C CA . GLY A 1 189 ? -38.316 -0.602 11.365 1.00 92.44 189 GLY A CA 1
ATOM 1251 C C . GLY A 1 189 ? -37.670 -0.384 12.734 1.00 92.44 189 GLY A C 1
ATOM 1252 O O . GLY A 1 189 ? -36.842 -1.183 13.190 1.00 92.44 189 GLY A O 1
ATOM 1253 N N . ALA A 1 190 ? -38.057 0.700 13.406 1.00 94.62 190 ALA A N 1
ATOM 1254 C CA . ALA A 1 190 ? -37.525 1.040 14.721 1.00 94.62 190 ALA A CA 1
ATOM 1255 C C . ALA A 1 190 ? -38.125 0.119 15.783 1.00 94.62 190 ALA A C 1
ATOM 1257 O O . ALA A 1 190 ? -39.266 -0.328 15.666 1.00 94.62 190 ALA A O 1
ATOM 1258 N N . VAL A 1 191 ? -37.376 -0.142 16.851 1.00 97.31 191 VAL A N 1
ATOM 1259 C CA . VAL A 1 191 ? -37.872 -0.927 17.987 1.00 97.31 191 VAL A CA 1
ATOM 1260 C C . VAL A 1 191 ? -37.869 -0.053 19.236 1.00 97.31 191 VAL A C 1
ATOM 1262 O O . VAL A 1 191 ? -36.827 0.427 19.669 1.00 97.31 191 VAL A O 1
ATOM 1265 N N . ALA A 1 192 ? -39.038 0.148 19.836 1.00 97.62 192 ALA A N 1
ATOM 1266 C CA . ALA A 1 192 ? -39.220 0.862 21.092 1.00 97.62 192 ALA A CA 1
ATOM 1267 C C . ALA A 1 192 ? -39.773 -0.092 22.156 1.00 97.62 192 ALA A C 1
ATOM 1269 O O . ALA A 1 192 ? -40.812 -0.723 21.969 1.00 97.62 192 ALA A O 1
ATOM 1270 N N . ILE A 1 193 ? -39.083 -0.205 23.286 1.00 98.00 193 ILE A N 1
ATOM 1271 C CA . ILE A 1 193 ? -39.468 -1.059 24.408 1.00 98.00 193 ILE A CA 1
ATOM 1272 C C . ILE A 1 193 ? -39.533 -0.192 25.667 1.00 98.00 193 ILE A C 1
ATOM 1274 O O . ILE A 1 193 ? -38.571 0.484 26.029 1.00 98.00 193 ILE A O 1
ATOM 1278 N N . THR A 1 194 ? -40.655 -0.227 26.375 1.00 97.38 194 THR A N 1
ATOM 1279 C CA . THR A 1 194 ? -40.764 0.281 27.746 1.00 97.38 194 THR A CA 1
ATOM 1280 C C . THR A 1 194 ? -40.576 -0.880 28.709 1.00 97.38 194 THR A C 1
ATOM 1282 O O . THR A 1 194 ? -41.411 -1.779 28.761 1.00 97.38 194 THR A O 1
ATOM 1285 N N . GLY A 1 195 ? -39.457 -0.893 29.433 1.00 94.12 195 GLY A N 1
ATOM 1286 C CA . GLY A 1 195 ? -39.075 -1.964 30.348 1.00 94.12 195 GLY A CA 1
ATOM 1287 C C . GLY A 1 195 ? -39.816 -1.910 31.685 1.00 94.12 195 GLY A C 1
ATOM 1288 O O . GLY A 1 195 ? -39.851 -0.871 32.344 1.00 94.12 195 GLY A O 1
ATOM 1289 N N . GLY A 1 196 ? -40.367 -3.052 32.101 1.00 93.19 196 GLY A N 1
ATOM 1290 C CA . GLY A 1 196 ? -40.937 -3.262 33.433 1.00 93.19 196 GLY A CA 1
ATOM 1291 C C . GLY A 1 196 ? -39.889 -3.738 34.444 1.00 93.19 196 GLY A C 1
ATOM 1292 O O . GLY A 1 196 ? -38.833 -4.235 34.066 1.00 93.19 196 GLY A O 1
ATOM 1293 N N . ALA A 1 197 ? -40.183 -3.627 35.743 1.00 94.06 197 ALA A N 1
ATOM 1294 C CA . ALA A 1 197 ? -39.225 -3.920 36.820 1.00 94.06 197 ALA A CA 1
ATOM 1295 C C . ALA A 1 197 ? -38.756 -5.390 36.902 1.00 94.06 197 ALA A C 1
ATOM 1297 O O . ALA A 1 197 ? -37.733 -5.662 37.522 1.00 94.06 197 ALA A O 1
ATOM 1298 N N . ALA A 1 198 ? -39.496 -6.335 36.309 1.00 96.31 198 ALA A N 1
ATOM 1299 C CA . ALA A 1 198 ? -39.131 -7.755 36.269 1.00 96.31 198 ALA A CA 1
ATOM 1300 C C . ALA A 1 198 ? -38.392 -8.167 34.983 1.00 96.31 198 ALA A C 1
ATOM 1302 O O . ALA A 1 198 ? -37.987 -9.327 34.870 1.00 96.31 198 ALA A O 1
ATOM 1303 N N . LEU A 1 199 ? -38.228 -7.256 34.015 1.00 98.06 199 LEU A N 1
ATOM 1304 C CA . LEU A 1 199 ? -37.650 -7.568 32.711 1.00 98.06 199 LEU A CA 1
ATOM 1305 C C . LEU A 1 199 ? -36.160 -7.870 32.861 1.00 98.06 199 LEU A C 1
ATOM 1307 O O . LEU A 1 199 ? -35.387 -6.991 33.233 1.00 98.06 199 LEU A O 1
ATOM 1311 N N . LYS A 1 200 ? -35.777 -9.107 32.535 1.00 98.00 200 LYS A N 1
ATOM 1312 C CA . LYS A 1 200 ? -34.401 -9.604 32.627 1.00 98.00 200 LYS A CA 1
ATOM 1313 C C . LYS A 1 200 ? -33.698 -9.647 31.284 1.00 98.00 200 LYS A C 1
ATOM 1315 O O . LYS A 1 200 ? -32.517 -9.330 31.200 1.00 98.00 200 LYS A O 1
ATOM 1320 N N . THR A 1 201 ? -34.415 -10.074 30.245 1.00 98.12 201 THR A N 1
ATOM 1321 C CA . THR A 1 201 ? -33.816 -10.348 28.934 1.00 98.12 201 THR A CA 1
ATOM 1322 C C . THR A 1 201 ? -34.521 -9.602 27.815 1.00 98.12 201 THR A C 1
ATOM 1324 O O . THR A 1 201 ? -35.752 -9.537 27.763 1.00 98.12 201 THR A O 1
ATOM 1327 N N . VAL A 1 202 ? -33.734 -9.040 26.903 1.00 98.50 202 VAL A N 1
ATOM 1328 C CA . VAL A 1 202 ? -34.228 -8.416 25.674 1.00 98.50 202 VAL A CA 1
ATOM 1329 C C . VAL A 1 202 ? -33.443 -8.976 24.500 1.00 98.50 202 VAL A C 1
ATOM 1331 O O . VAL A 1 202 ? -32.223 -8.894 24.481 1.00 98.50 202 VAL A O 1
ATOM 1334 N N . THR A 1 203 ? -34.129 -9.526 23.505 1.00 98.38 203 THR A N 1
ATOM 1335 C CA . THR A 1 203 ? -33.512 -9.993 22.260 1.00 98.38 203 THR A CA 1
ATOM 1336 C C . THR A 1 203 ? -34.129 -9.253 21.085 1.00 98.38 203 THR A C 1
ATOM 1338 O O . THR A 1 203 ? -35.342 -9.325 20.894 1.00 98.38 203 THR A O 1
ATOM 1341 N N . VAL A 1 204 ? -33.321 -8.555 20.291 1.00 98.12 204 VAL A N 1
ATOM 1342 C CA . VAL A 1 204 ? -33.771 -7.837 19.093 1.00 98.12 204 VAL A CA 1
ATOM 1343 C C . VAL A 1 204 ? -32.871 -8.206 17.922 1.00 98.12 204 VAL A C 1
ATOM 1345 O O . VAL A 1 204 ? -31.684 -7.907 17.926 1.00 98.12 204 VAL A O 1
ATOM 1348 N N . ASP A 1 205 ? -33.445 -8.849 16.914 1.00 96.19 205 ASP A N 1
ATOM 1349 C CA . ASP A 1 205 ? -32.785 -9.163 15.647 1.00 96.19 205 ASP A CA 1
ATOM 1350 C C . ASP A 1 205 ? -33.471 -8.364 14.536 1.00 96.19 205 ASP A C 1
ATOM 1352 O O . ASP A 1 205 ? -34.650 -8.584 14.273 1.00 96.19 205 ASP A O 1
ATOM 1356 N N . GLY A 1 206 ? -32.767 -7.400 13.945 1.00 93.62 206 GLY A N 1
ATOM 1357 C CA . GLY A 1 206 ? -33.319 -6.447 12.983 1.00 93.62 206 GLY A CA 1
ATOM 1358 C C . GLY A 1 206 ? -33.909 -5.199 13.651 1.00 93.62 206 GLY A C 1
ATOM 1359 O O . GLY A 1 206 ? -35.018 -5.219 14.186 1.00 93.62 206 GLY A O 1
ATOM 1360 N N . TYR A 1 207 ? -33.156 -4.096 13.605 1.00 94.00 207 TYR A N 1
ATOM 1361 C CA . TYR A 1 207 ? -33.548 -2.765 14.105 1.00 94.00 207 TYR A CA 1
ATOM 1362 C C . TYR A 1 207 ? -32.728 -1.659 13.409 1.00 94.00 207 TYR A C 1
ATOM 1364 O O . TYR A 1 207 ? -32.101 -0.809 14.036 1.00 94.00 207 TYR A O 1
ATOM 1372 N N . ALA A 1 208 ? -32.657 -1.699 12.078 1.00 84.00 208 ALA A N 1
ATOM 1373 C CA . ALA A 1 208 ? -31.750 -0.860 11.287 1.00 84.00 208 ALA A CA 1
ATOM 1374 C C . ALA A 1 208 ? -31.949 0.657 11.490 1.00 84.00 208 ALA A C 1
ATOM 1376 O O . ALA A 1 208 ? -30.988 1.413 11.379 1.00 84.00 208 ALA A O 1
ATOM 1377 N N . THR A 1 209 ? -33.159 1.109 11.827 1.00 84.06 209 THR A N 1
ATOM 1378 C CA . THR A 1 209 ? -33.451 2.522 12.137 1.00 84.06 209 THR A CA 1
ATOM 1379 C C . THR A 1 209 ? -33.235 2.889 13.612 1.00 84.06 209 THR A C 1
ATOM 1381 O O . THR A 1 209 ? -33.236 4.071 13.952 1.00 84.06 209 THR A O 1
ATOM 1384 N N . GLY A 1 210 ? -32.996 1.902 14.482 1.00 94.12 210 GLY A N 1
ATOM 1385 C CA . GLY A 1 210 ? -32.594 2.081 15.876 1.00 94.12 210 GLY A CA 1
ATOM 1386 C C . GLY A 1 210 ? -33.439 1.310 16.898 1.00 94.12 210 GLY A C 1
ATOM 1387 O O . GLY A 1 210 ? -34.567 0.892 16.633 1.00 94.12 210 GLY A O 1
ATOM 1388 N N . LEU A 1 211 ? -32.876 1.142 18.098 1.00 97.62 211 LEU A N 1
ATOM 1389 C CA . LEU A 1 211 ? -33.538 0.580 19.279 1.00 97.62 211 LEU A CA 1
ATOM 1390 C C . LEU A 1 211 ? -33.580 1.611 20.416 1.00 97.62 211 LEU A C 1
ATOM 1392 O O . LEU A 1 211 ? -32.560 2.210 20.757 1.00 97.62 211 LEU A O 1
ATOM 1396 N N . SER A 1 212 ? -34.733 1.756 21.067 1.00 98.00 212 SER A N 1
ATOM 1397 C CA . SER A 1 212 ? -34.886 2.481 22.331 1.00 98.00 212 SER A CA 1
ATOM 1398 C C . SER A 1 212 ? -35.500 1.572 23.393 1.00 98.00 212 SER A C 1
ATOM 1400 O O . SER A 1 212 ? -36.652 1.165 23.276 1.00 98.00 212 SER A O 1
ATOM 1402 N N . LEU A 1 213 ? -34.742 1.256 24.441 1.00 98.00 213 LEU A N 1
ATOM 1403 C CA . LEU A 1 213 ? -35.226 0.599 25.652 1.00 98.00 213 LEU A CA 1
ATOM 1404 C C . LEU A 1 213 ? -35.280 1.631 26.784 1.00 98.00 213 LEU A C 1
ATOM 1406 O O . LEU A 1 213 ? -34.252 2.112 27.257 1.00 98.00 213 LEU A O 1
ATOM 1410 N N . THR A 1 214 ? -36.489 1.971 27.219 1.00 95.38 214 THR A N 1
ATOM 1411 C CA . THR A 1 214 ? -36.766 2.879 28.344 1.00 95.38 214 THR A CA 1
ATOM 1412 C C . THR A 1 214 ? -37.073 2.084 29.618 1.00 95.38 214 THR A C 1
ATOM 1414 O O . THR A 1 214 ? -37.295 0.879 29.556 1.00 95.38 214 THR A O 1
ATOM 1417 N N . GLY A 1 215 ? -37.082 2.739 30.785 1.00 88.44 215 GLY A N 1
ATOM 1418 C CA . GLY A 1 215 ? -37.266 2.069 32.085 1.00 88.44 215 GLY A CA 1
ATOM 1419 C C . GLY A 1 215 ? -36.005 2.064 32.953 1.00 88.44 215 GLY A C 1
ATOM 1420 O O . GLY A 1 215 ? -35.650 1.045 33.535 1.00 88.44 215 GLY A O 1
ATOM 1421 N N . GLY A 1 216 ? -35.333 3.215 33.065 1.00 84.69 216 GLY A N 1
ATOM 1422 C CA . GLY A 1 216 ? -34.029 3.365 33.729 1.00 84.69 216 GLY A CA 1
ATOM 1423 C C . GLY A 1 216 ? -33.979 3.082 35.232 1.00 84.69 216 GLY A C 1
ATOM 1424 O O . GLY A 1 216 ? -32.940 3.291 35.837 1.00 84.69 216 GLY A O 1
ATOM 1425 N N . SER A 1 217 ? -35.072 2.619 35.842 1.00 90.56 217 SER A N 1
ATOM 1426 C CA . SER A 1 217 ? -35.101 2.110 37.221 1.00 90.56 217 SER A CA 1
ATOM 1427 C C . SER A 1 217 ? -35.041 0.578 37.293 1.00 90.56 217 SER A C 1
ATOM 1429 O O . SER A 1 217 ? -35.080 0.024 38.388 1.00 90.56 217 SER A O 1
ATOM 1431 N N . ASN A 1 218 ? -34.979 -0.121 36.154 1.00 94.00 218 ASN A N 1
ATOM 1432 C CA . ASN A 1 218 ? -34.971 -1.579 36.116 1.00 94.00 218 ASN A CA 1
ATOM 1433 C C . ASN A 1 218 ? -33.611 -2.151 36.554 1.00 94.00 218 ASN A C 1
ATOM 1435 O O . ASN A 1 218 ? -32.637 -2.112 35.803 1.00 94.00 218 ASN A O 1
ATOM 1439 N N . THR A 1 219 ? -33.567 -2.712 37.761 1.00 96.00 219 THR A N 1
ATOM 1440 C CA . THR A 1 219 ? -32.389 -3.376 38.340 1.00 96.00 219 THR A CA 1
ATOM 1441 C C . THR A 1 219 ? -32.282 -4.861 37.986 1.00 96.00 219 THR A C 1
ATOM 1443 O O . THR A 1 219 ? -31.284 -5.487 38.329 1.00 96.00 219 THR A O 1
ATOM 1446 N N . ALA A 1 220 ? -33.297 -5.434 37.330 1.00 96.81 220 ALA A N 1
ATOM 1447 C CA . ALA A 1 220 ? -33.383 -6.856 37.010 1.00 96.81 220 ALA A CA 1
ATOM 1448 C C . ALA A 1 220 ? -32.823 -7.223 35.627 1.00 96.81 220 ALA A C 1
ATOM 1450 O O . ALA A 1 220 ? -32.703 -8.418 35.351 1.00 96.81 220 ALA A O 1
ATOM 1451 N N . LEU A 1 221 ? -32.503 -6.242 34.768 1.00 97.69 221 LEU A N 1
ATOM 1452 C CA . LEU A 1 221 ? -31.881 -6.503 33.465 1.00 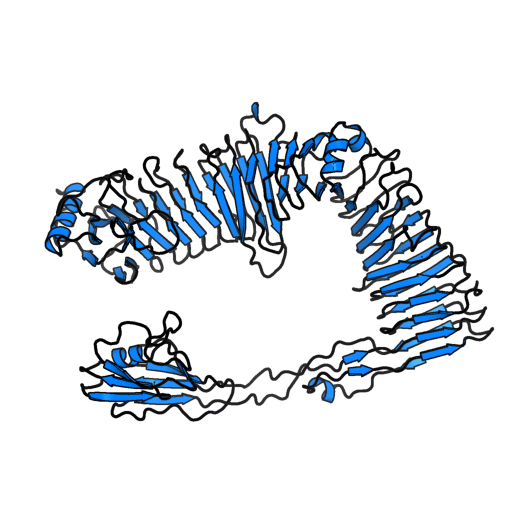97.69 221 LEU A CA 1
ATOM 1453 C C . LEU A 1 221 ? -30.579 -7.280 33.648 1.00 97.69 221 LEU A C 1
ATOM 1455 O O . LEU A 1 221 ? -29.722 -6.896 34.433 1.00 97.69 221 LEU A O 1
ATOM 1459 N N . ASP A 1 222 ? -30.448 -8.357 32.890 1.00 98.12 222 ASP A N 1
ATOM 1460 C CA . ASP A 1 222 ? -29.300 -9.254 32.926 1.00 98.12 222 ASP A CA 1
ATOM 1461 C C . ASP A 1 222 ? -28.627 -9.278 31.553 1.00 98.12 222 ASP A C 1
ATOM 1463 O O . ASP A 1 222 ? -27.452 -8.951 31.419 1.00 98.12 222 ASP A O 1
ATOM 1467 N N . THR A 1 223 ? -29.394 -9.569 30.496 1.00 98.50 223 THR A N 1
ATOM 1468 C CA . THR A 1 223 ? -28.854 -9.720 29.138 1.00 98.50 223 THR A CA 1
ATOM 1469 C C . THR A 1 223 ? -29.673 -8.971 28.092 1.00 98.50 223 THR A C 1
ATOM 1471 O O . THR A 1 223 ? -30.898 -9.098 28.026 1.00 98.50 223 THR A O 1
ATOM 1474 N N . ILE A 1 224 ? -28.987 -8.248 27.209 1.00 98.56 224 ILE A N 1
ATOM 1475 C CA . ILE A 1 224 ? -29.554 -7.668 25.991 1.00 98.56 224 ILE A CA 1
ATOM 1476 C C . ILE A 1 224 ? -28.798 -8.225 24.785 1.00 98.56 224 ILE A C 1
ATOM 1478 O O . ILE A 1 224 ? -27.607 -7.981 24.617 1.00 98.56 224 ILE A O 1
ATOM 1482 N N . SER A 1 225 ? -29.493 -8.965 23.928 1.00 98.50 225 SER A N 1
ATOM 1483 C CA . SER A 1 225 ? -28.941 -9.539 22.702 1.00 98.50 225 SER A CA 1
ATOM 1484 C C . SER A 1 225 ? -29.456 -8.782 21.487 1.00 98.50 225 SER A C 1
ATOM 1486 O O . SER A 1 225 ? -30.656 -8.783 21.218 1.00 98.50 225 SER A O 1
ATOM 1488 N N . LEU A 1 226 ? -28.555 -8.149 20.747 1.00 98.44 226 LEU A N 1
ATOM 1489 C CA . LEU A 1 226 ? -28.850 -7.335 19.580 1.00 98.44 226 LEU A CA 1
ATOM 1490 C C . LEU A 1 226 ? -28.178 -7.920 18.340 1.00 98.44 226 LEU A C 1
ATOM 1492 O O . LEU A 1 226 ? -26.982 -8.216 18.357 1.00 98.44 226 LEU A O 1
ATOM 1496 N N . ALA A 1 227 ? -28.934 -8.062 17.256 1.00 97.12 227 ALA A N 1
ATOM 1497 C CA . ALA A 1 227 ? -28.412 -8.522 15.981 1.00 97.12 227 ALA A CA 1
ATOM 1498 C C . ALA A 1 227 ? -28.890 -7.672 14.800 1.00 97.12 227 ALA A C 1
ATOM 1500 O O . ALA A 1 227 ? -30.027 -7.198 14.793 1.00 97.12 227 ALA A O 1
ATOM 1501 N N . ASN A 1 228 ? -28.030 -7.528 13.785 1.00 94.56 228 ASN A N 1
ATOM 1502 C CA . ASN A 1 228 ? -28.362 -6.937 12.481 1.00 94.56 228 ASN A CA 1
ATOM 1503 C C . ASN A 1 228 ? -29.039 -5.555 12.599 1.00 94.56 228 ASN A C 1
ATOM 1505 O O . ASN A 1 228 ? -30.128 -5.323 12.063 1.00 94.56 228 ASN A O 1
ATOM 1509 N N . GLY A 1 229 ? -28.420 -4.639 13.341 1.00 93.31 229 GLY A N 1
ATOM 1510 C CA . GLY A 1 229 ? -28.997 -3.322 13.597 1.00 93.31 229 GLY A CA 1
ATOM 1511 C C . GLY A 1 229 ? -27.962 -2.218 13.760 1.00 93.31 229 GLY A C 1
ATOM 1512 O O . GLY A 1 229 ? -26.757 -2.448 13.659 1.00 93.31 229 GLY A O 1
ATOM 1513 N N . ALA A 1 230 ? -28.465 -1.006 13.976 1.00 92.88 230 ALA A N 1
ATOM 1514 C CA . ALA A 1 230 ? -27.665 0.209 14.080 1.00 92.88 230 ALA A CA 1
ATOM 1515 C C . ALA A 1 230 ? -27.575 0.676 15.543 1.00 92.88 230 ALA A C 1
ATOM 1517 O O . ALA A 1 230 ? -27.192 -0.091 16.429 1.00 92.88 230 ALA A O 1
ATOM 1518 N N . ASN A 1 231 ? -27.952 1.928 15.809 1.00 97.25 231 ASN A N 1
ATOM 1519 C CA . ASN A 1 231 ? -27.873 2.535 17.132 1.00 97.25 231 ASN A CA 1
ATOM 1520 C C . ASN A 1 231 ? -28.875 1.913 18.118 1.00 97.25 231 ASN A C 1
ATOM 1522 O O . ASN A 1 231 ? -30.038 1.685 17.785 1.00 97.25 231 ASN A O 1
ATOM 1526 N N . ALA A 1 232 ? -28.452 1.717 19.362 1.00 98.25 232 ALA A N 1
ATOM 1527 C CA . ALA A 1 232 ? -29.293 1.272 20.463 1.00 98.25 232 ALA A CA 1
ATOM 1528 C C . ALA A 1 232 ? -29.112 2.188 21.676 1.00 98.25 232 ALA A C 1
ATOM 1530 O O . ALA A 1 232 ? -27.995 2.474 22.095 1.00 98.25 232 ALA A O 1
ATOM 1531 N N . THR A 1 233 ? -30.218 2.637 22.261 1.00 98.31 233 THR A N 1
ATOM 1532 C CA . THR A 1 233 ? -30.243 3.390 23.518 1.00 98.31 233 THR A CA 1
ATOM 1533 C C . THR A 1 233 ? -30.945 2.558 24.578 1.00 98.31 233 THR A C 1
ATOM 1535 O O . THR A 1 233 ? -32.089 2.153 24.396 1.00 98.31 233 THR A O 1
ATOM 1538 N N . ILE A 1 234 ? -30.255 2.294 25.682 1.00 98.38 234 ILE A N 1
ATOM 1539 C CA . ILE A 1 234 ? -30.631 1.327 26.711 1.00 98.38 234 ILE A CA 1
ATOM 1540 C C . ILE A 1 234 ? -30.659 2.040 28.062 1.00 98.38 234 ILE A C 1
ATOM 1542 O O . ILE A 1 234 ? -29.647 2.545 28.543 1.00 98.38 234 ILE A O 1
ATOM 1546 N N . ALA A 1 235 ? -31.829 2.096 28.688 1.00 96.62 235 ALA A N 1
ATOM 1547 C CA . ALA A 1 235 ? -31.981 2.511 30.073 1.00 96.62 235 ALA A CA 1
ATOM 1548 C C . ALA A 1 235 ? -31.934 1.273 30.982 1.00 96.62 235 ALA A C 1
ATOM 1550 O O . ALA A 1 235 ? -32.730 0.351 30.817 1.00 96.62 235 ALA A O 1
ATOM 1551 N N . SER A 1 236 ? -31.012 1.263 31.943 1.00 95.31 236 SER A N 1
ATOM 1552 C CA . SER A 1 236 ? -30.802 0.169 32.894 1.00 95.31 236 SER A CA 1
ATOM 1553 C C . SER A 1 236 ? -30.484 0.747 34.274 1.00 95.31 236 SER A C 1
ATOM 1555 O O . SER A 1 236 ? -29.926 1.831 34.372 1.00 95.31 236 SER A O 1
ATOM 1557 N N . ALA A 1 237 ? -30.841 0.039 35.342 1.00 95.50 237 ALA A N 1
ATOM 1558 C CA . ALA A 1 237 ? -30.310 0.264 36.688 1.00 95.50 237 ALA A CA 1
ATOM 1559 C C . ALA A 1 237 ? -29.595 -0.982 37.235 1.00 95.50 237 ALA A C 1
ATOM 1561 O O . ALA A 1 237 ? -29.202 -1.008 38.401 1.00 95.50 237 ALA A O 1
ATOM 1562 N N . ALA A 1 238 ? -29.452 -2.031 36.421 1.00 96.81 238 ALA A N 1
ATOM 1563 C CA . ALA A 1 238 ? -28.724 -3.229 36.802 1.00 96.81 238 ALA A CA 1
ATOM 1564 C C . ALA A 1 238 ? -27.238 -2.899 36.934 1.00 96.81 238 ALA A C 1
ATOM 1566 O O . ALA A 1 238 ? -26.663 -2.303 36.024 1.00 96.81 238 ALA A O 1
ATOM 1567 N N . SER A 1 239 ? -26.614 -3.292 38.046 1.00 97.44 239 SER A N 1
ATOM 1568 C CA . SER A 1 239 ? -25.199 -3.002 38.305 1.00 97.44 239 SER A CA 1
ATOM 1569 C C . SER A 1 239 ? -24.278 -3.660 37.277 1.00 97.44 239 SER A C 1
ATOM 1571 O O . SER A 1 239 ? -23.283 -3.062 36.877 1.00 97.44 239 SER A O 1
ATOM 1573 N N . THR A 1 240 ? -24.630 -4.860 36.816 1.00 98.25 240 THR A N 1
ATOM 1574 C CA . THR A 1 240 ? -23.952 -5.584 35.736 1.00 98.25 240 THR A CA 1
ATOM 1575 C C . THR A 1 240 ? -24.935 -5.837 34.605 1.00 98.25 240 THR A C 1
ATOM 1577 O O . THR A 1 240 ? -26.062 -6.243 34.871 1.00 98.25 240 THR A O 1
ATOM 1580 N N . LEU A 1 241 ? -24.512 -5.609 33.362 1.00 98.56 241 LEU A N 1
ATOM 1581 C CA . LEU A 1 241 ? -25.315 -5.883 32.173 1.00 98.56 241 LEU A CA 1
ATOM 1582 C C . LEU A 1 241 ? -24.483 -6.630 31.132 1.00 98.56 241 LEU A C 1
ATOM 1584 O O . LEU A 1 241 ? -23.406 -6.167 30.748 1.00 98.56 241 LEU A O 1
ATOM 1588 N N . ALA A 1 242 ? -25.005 -7.754 30.650 1.00 98.69 242 ALA A N 1
ATOM 1589 C CA . ALA A 1 242 ? -24.468 -8.463 29.502 1.00 98.69 242 ALA A CA 1
ATOM 1590 C C . ALA A 1 242 ? -25.086 -7.929 28.200 1.00 98.69 242 ALA A C 1
ATOM 1592 O O . ALA A 1 242 ? -26.307 -7.844 28.054 1.00 98.69 242 ALA A O 1
ATOM 1593 N N . LEU A 1 243 ? -24.238 -7.593 27.235 1.00 98.81 243 LEU A N 1
ATOM 1594 C CA . LEU A 1 243 ? -24.597 -7.258 25.866 1.00 98.81 243 LEU A CA 1
ATOM 1595 C C . LEU A 1 243 ? -24.082 -8.360 24.944 1.00 98.81 243 LEU A C 1
ATOM 1597 O O . LEU A 1 243 ? -22.902 -8.681 24.982 1.00 98.81 243 LEU A O 1
ATOM 1601 N N . VAL A 1 244 ? -24.938 -8.899 24.084 1.00 98.75 244 VAL A N 1
ATOM 1602 C CA . VAL A 1 244 ? -24.533 -9.809 23.003 1.00 98.75 244 VAL A CA 1
ATOM 1603 C C . VAL A 1 244 ? -24.823 -9.103 21.689 1.00 98.75 244 VAL A C 1
ATOM 1605 O O . VAL A 1 244 ? -25.984 -8.907 21.349 1.00 98.75 244 VAL A O 1
ATOM 1608 N N . LEU A 1 245 ? -23.791 -8.674 20.974 1.00 98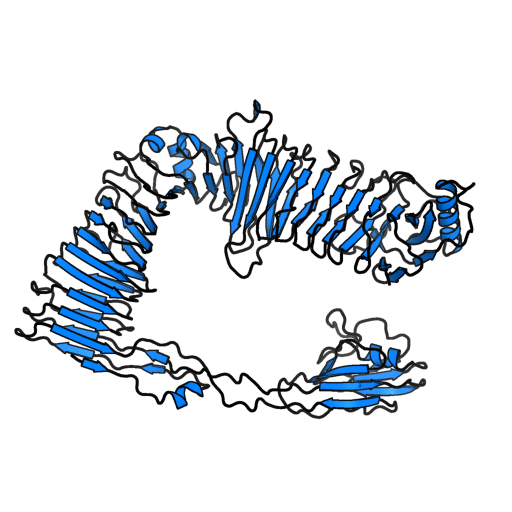.69 245 LEU A N 1
ATOM 1609 C CA . LEU A 1 245 ? -23.871 -7.783 19.821 1.00 98.69 245 LEU A CA 1
ATOM 1610 C C . LEU A 1 245 ? -23.361 -8.511 18.574 1.00 98.69 245 LEU A C 1
ATOM 1612 O O . LEU A 1 245 ? -22.172 -8.790 18.449 1.00 98.69 245 LEU A O 1
ATOM 1616 N N . LYS A 1 246 ? -24.254 -8.811 17.628 1.00 97.81 246 LYS A N 1
ATOM 1617 C CA . LYS A 1 246 ? -23.913 -9.512 16.383 1.00 97.81 246 LYS A CA 1
ATOM 1618 C C . LYS A 1 246 ? -24.259 -8.678 15.155 1.00 97.81 246 LYS A C 1
ATOM 1620 O O . LYS A 1 246 ? -25.426 -8.385 14.926 1.00 97.81 246 LYS A O 1
ATOM 1625 N N . ASN A 1 247 ? -23.278 -8.345 14.315 1.00 95.88 247 ASN A N 1
ATOM 1626 C CA . ASN A 1 247 ? -23.492 -7.461 13.155 1.00 95.88 247 ASN A CA 1
ATOM 1627 C C . ASN A 1 247 ? -24.169 -6.132 13.553 1.00 95.88 247 ASN A C 1
ATOM 1629 O O . ASN A 1 247 ? -25.077 -5.653 12.870 1.00 95.88 247 ASN A O 1
ATOM 1633 N N . VAL A 1 248 ? -23.778 -5.572 14.698 1.00 96.75 248 VAL A N 1
ATOM 1634 C CA . VAL A 1 248 ? -24.227 -4.243 15.119 1.00 96.75 248 VAL A CA 1
ATOM 1635 C C . VAL A 1 248 ? -23.278 -3.224 14.512 1.00 96.75 248 VAL A C 1
ATOM 1637 O O . VAL A 1 248 ? -22.072 -3.322 14.712 1.00 96.75 248 VAL A O 1
ATOM 1640 N N . ASN A 1 249 ? -23.816 -2.274 13.753 1.00 95.00 249 ASN A N 1
ATOM 1641 C CA . ASN A 1 249 ? -23.039 -1.221 13.107 1.00 95.00 249 ASN A CA 1
ATOM 1642 C C . ASN A 1 249 ? -23.539 0.148 13.576 1.00 95.00 249 ASN A C 1
ATOM 1644 O O . ASN A 1 249 ? -24.394 0.764 12.939 1.00 95.00 249 ASN A O 1
ATOM 1648 N N . GLY A 1 250 ? -23.066 0.584 14.741 1.00 96.19 250 GLY A N 1
ATOM 1649 C CA . GLY A 1 250 ? -23.543 1.806 15.380 1.00 96.19 250 GLY A CA 1
ATOM 1650 C C . GLY A 1 250 ? -23.253 1.865 16.874 1.00 96.19 250 GLY A C 1
ATOM 1651 O O . GLY A 1 250 ? -22.571 1.008 17.439 1.00 96.19 250 GLY A O 1
ATOM 1652 N N . THR A 1 251 ? -23.781 2.901 17.520 1.00 98.06 251 THR A N 1
ATOM 1653 C CA . THR A 1 251 ? -23.568 3.152 18.948 1.00 98.06 251 THR A CA 1
ATOM 1654 C C . THR A 1 251 ? -24.547 2.364 19.809 1.00 98.06 251 THR A C 1
ATOM 1656 O O . THR A 1 251 ? -25.759 2.470 19.633 1.00 98.06 251 THR A O 1
ATOM 1659 N N . VAL A 1 252 ? -24.034 1.652 20.810 1.00 98.56 252 VAL A N 1
ATOM 1660 C CA . VAL A 1 252 ? -24.809 1.018 21.880 1.00 98.56 252 VAL A CA 1
ATOM 1661 C C . VAL A 1 252 ? -24.596 1.811 23.169 1.00 98.56 252 VAL A C 1
ATOM 1663 O O . VAL A 1 252 ? -23.560 1.709 23.822 1.00 98.56 252 VAL A O 1
ATOM 1666 N N . ASN A 1 253 ? -25.582 2.640 23.510 1.00 98.31 253 ASN A N 1
ATOM 1667 C CA . ASN A 1 253 ? -25.559 3.572 24.633 1.00 98.31 253 ASN A CA 1
ATOM 1668 C C . ASN A 1 253 ? -26.358 3.040 25.829 1.00 98.31 253 ASN A C 1
ATOM 1670 O O . ASN A 1 253 ? -27.588 3.022 25.788 1.00 98.31 253 ASN A O 1
ATOM 1674 N N . VAL A 1 254 ? -25.670 2.674 26.910 1.00 98.12 254 VAL A N 1
ATOM 1675 C CA . VAL A 1 254 ? -26.263 2.335 28.210 1.00 98.12 254 VAL A CA 1
ATOM 1676 C C . VAL A 1 254 ? -26.232 3.582 29.102 1.00 98.12 254 VAL A C 1
ATOM 1678 O O . VAL A 1 254 ? -25.178 4.003 29.560 1.00 98.12 254 VAL A O 1
ATOM 1681 N N . GLN A 1 255 ? -27.387 4.213 29.325 1.00 94.56 255 GLN A N 1
ATOM 1682 C CA . GLN A 1 255 ? -27.451 5.621 29.752 1.00 94.56 255 GLN A CA 1
ATOM 1683 C C . GLN A 1 255 ? -26.986 5.900 31.195 1.00 94.56 255 GLN A C 1
ATOM 1685 O O . GLN A 1 255 ? -26.385 6.945 31.438 1.00 94.56 255 GLN A O 1
ATOM 1690 N N . ALA A 1 256 ? -27.299 5.027 32.157 1.00 89.50 256 ALA A N 1
ATOM 1691 C CA . ALA A 1 256 ? -26.955 5.204 33.573 1.00 89.50 256 ALA A CA 1
ATOM 1692 C C . ALA A 1 256 ? -27.070 3.874 34.340 1.00 89.50 256 ALA A C 1
ATOM 1694 O O . ALA A 1 256 ? -27.486 2.869 33.771 1.00 89.50 256 ALA A O 1
ATOM 1695 N N . GLY A 1 257 ? -26.723 3.879 35.633 1.00 92.75 257 GLY A N 1
ATOM 1696 C CA . GLY A 1 257 ? -27.003 2.807 36.601 1.00 92.75 257 GLY A CA 1
ATOM 1697 C C . GLY A 1 257 ? -26.104 1.570 36.510 1.00 92.75 257 GLY A C 1
ATOM 1698 O O . GLY A 1 257 ? -25.722 1.016 37.539 1.00 92.75 257 GLY A O 1
ATOM 1699 N N . THR A 1 258 ? -25.718 1.167 35.303 1.00 97.50 258 THR A N 1
ATOM 1700 C CA . THR A 1 258 ? -24.820 0.032 35.078 1.00 97.50 258 THR A CA 1
ATOM 1701 C C . THR A 1 258 ? -23.368 0.425 35.300 1.00 97.50 258 THR A C 1
ATOM 1703 O O . THR A 1 258 ? -22.864 1.332 34.637 1.00 97.50 258 THR A O 1
ATOM 1706 N N . THR A 1 259 ? -22.699 -0.269 36.225 1.00 98.31 259 THR A N 1
ATOM 1707 C CA . THR A 1 259 ? -21.287 -0.056 36.578 1.00 98.31 259 THR A CA 1
ATOM 1708 C C . THR A 1 259 ? -20.356 -1.070 35.915 1.00 98.31 259 THR A C 1
ATOM 1710 O O . THR A 1 259 ? -19.190 -0.761 35.694 1.00 98.31 259 THR A O 1
ATOM 1713 N N . THR A 1 260 ? -20.856 -2.255 35.557 1.00 98.56 260 THR A N 1
ATOM 1714 C CA . THR A 1 260 ? -20.107 -3.282 34.819 1.00 98.56 260 THR A CA 1
ATOM 1715 C C . THR A 1 260 ? -20.821 -3.620 33.517 1.00 98.56 260 THR A C 1
ATOM 1717 O O . THR A 1 260 ? -21.963 -4.082 33.533 1.00 98.56 260 THR A O 1
ATOM 1720 N N . LEU A 1 261 ? -20.148 -3.402 32.391 1.00 98.56 261 LEU A N 1
ATOM 1721 C CA . LEU A 1 261 ? -20.639 -3.751 31.064 1.00 98.56 261 LEU A CA 1
ATOM 1722 C C . LEU A 1 261 ? -19.851 -4.944 30.523 1.00 98.56 261 LEU A C 1
ATOM 1724 O O . LEU A 1 261 ? -18.642 -4.840 30.354 1.00 98.56 261 LEU A O 1
ATOM 1728 N N . ASN A 1 262 ? -20.530 -6.049 30.226 1.00 98.69 262 ASN A N 1
ATOM 1729 C CA . ASN A 1 262 ? -19.924 -7.222 29.598 1.00 98.69 262 ASN A CA 1
ATOM 1730 C C . ASN A 1 262 ? -20.439 -7.328 28.161 1.00 98.69 262 ASN A C 1
ATOM 1732 O O . ASN A 1 262 ? -21.590 -7.702 27.966 1.00 98.69 262 ASN A O 1
ATOM 1736 N N . ALA A 1 263 ? -19.629 -6.983 27.165 1.00 98.75 263 ALA A N 1
ATOM 1737 C CA . ALA A 1 263 ? -20.003 -7.021 25.756 1.00 98.75 263 ALA A CA 1
ATOM 1738 C C . ALA A 1 263 ? -19.373 -8.226 25.038 1.00 98.75 263 ALA A C 1
ATOM 1740 O O . ALA A 1 263 ? -18.158 -8.351 24.958 1.00 98.75 263 ALA A O 1
ATOM 1741 N N . ASP A 1 264 ? -20.197 -9.102 24.481 1.00 98.75 264 ASP A N 1
ATOM 1742 C CA . ASP A 1 264 ? -19.800 -10.120 23.509 1.00 98.75 264 ASP A CA 1
ATOM 1743 C C . ASP A 1 264 ? -20.091 -9.574 22.107 1.00 98.75 264 ASP A C 1
ATOM 1745 O O . ASP A 1 264 ? -21.252 -9.359 21.756 1.00 98.75 264 ASP A O 1
ATOM 1749 N N . VAL A 1 265 ? -19.047 -9.270 21.335 1.00 98.69 265 VAL A N 1
ATOM 1750 C CA . VAL A 1 265 ? -19.146 -8.607 20.030 1.00 98.69 265 VAL A CA 1
ATOM 1751 C C . VAL A 1 265 ? -18.693 -9.552 18.923 1.00 98.69 265 VAL A C 1
ATOM 1753 O O . VAL A 1 265 ? -17.581 -10.077 18.940 1.00 98.69 265 VAL A O 1
ATOM 1756 N N . SER A 1 266 ? -19.534 -9.744 17.908 1.00 98.06 266 SER A N 1
ATOM 1757 C CA . SER A 1 266 ? -19.266 -10.641 16.780 1.00 98.06 266 SER A CA 1
ATOM 1758 C C . SER A 1 266 ? -19.836 -10.125 15.456 1.00 98.06 266 SER A C 1
ATOM 1760 O O . SER A 1 266 ? -20.709 -9.253 15.409 1.00 98.06 266 SER A O 1
ATOM 1762 N N . GLY A 1 267 ? -19.366 -10.709 14.354 1.00 96.38 267 GLY A N 1
ATOM 1763 C CA . GLY A 1 267 ? -19.824 -10.366 13.010 1.00 96.38 267 GLY A CA 1
ATOM 1764 C C . GLY A 1 267 ? -19.045 -9.215 12.376 1.00 96.38 267 GLY A C 1
ATOM 1765 O O . GLY A 1 267 ? -17.968 -8.858 12.839 1.00 96.38 267 GLY A O 1
ATOM 1766 N N . THR A 1 268 ? -19.578 -8.667 11.284 1.00 93.19 268 THR A N 1
ATOM 1767 C CA . THR A 1 268 ? -18.849 -7.727 10.407 1.00 93.19 268 THR A CA 1
ATOM 1768 C C . THR A 1 268 ? -19.109 -6.251 10.713 1.00 93.19 268 THR A C 1
ATOM 1770 O O . THR A 1 268 ? -18.567 -5.385 10.035 1.00 93.19 268 THR A O 1
ATOM 1773 N N . GLY A 1 269 ? -20.000 -5.951 11.660 1.00 94.00 269 GLY A N 1
ATOM 1774 C CA . GLY A 1 269 ? -20.302 -4.581 12.079 1.00 94.00 269 GLY A CA 1
ATOM 1775 C C . GLY A 1 269 ? -19.359 -4.102 13.182 1.00 94.00 269 GLY A C 1
ATOM 1776 O O . GLY A 1 269 ? -18.837 -4.920 13.941 1.00 94.00 269 GLY A O 1
ATOM 1777 N N . THR A 1 270 ? -19.192 -2.782 13.292 1.00 97.31 270 THR A N 1
ATOM 1778 C CA . THR A 1 270 ? -18.462 -2.160 14.403 1.00 97.31 270 THR A CA 1
ATOM 1779 C C . THR A 1 270 ? -19.439 -1.628 15.448 1.00 97.31 270 THR A C 1
ATOM 1781 O O . THR A 1 270 ? -20.197 -0.689 15.188 1.00 97.31 270 THR A O 1
ATOM 1784 N N . ALA A 1 271 ? -19.403 -2.203 16.651 1.00 98.25 271 ALA A N 1
ATOM 1785 C CA . ALA A 1 271 ? -20.210 -1.750 17.780 1.00 98.25 271 ALA A CA 1
ATOM 1786 C C . ALA A 1 271 ? -19.451 -0.702 18.611 1.00 98.25 271 ALA A C 1
ATOM 1788 O O . ALA A 1 271 ? -18.446 -1.021 19.245 1.00 98.25 271 ALA A O 1
ATOM 1789 N N . ALA A 1 272 ? -19.949 0.535 18.651 1.00 98.50 272 ALA A N 1
ATOM 1790 C CA . ALA A 1 272 ? -19.386 1.594 19.490 1.00 98.50 272 ALA A CA 1
ATOM 1791 C C . ALA A 1 272 ? -20.067 1.605 20.869 1.00 98.50 272 ALA A C 1
ATOM 1793 O O . ALA A 1 272 ? -21.262 1.886 20.975 1.00 98.50 272 ALA A O 1
ATOM 1794 N N . LEU A 1 273 ? -19.330 1.294 21.932 1.00 98.69 273 LEU A N 1
ATOM 1795 C CA . LEU A 1 273 ? -19.850 1.212 23.296 1.00 98.69 273 LEU A CA 1
ATOM 1796 C C . LEU A 1 273 ? -19.870 2.587 23.970 1.00 98.69 273 LEU A C 1
ATOM 1798 O O . LEU A 1 273 ? -18.876 3.312 23.969 1.00 98.69 273 LEU A O 1
ATOM 1802 N N . LYS A 1 274 ? -20.994 2.914 24.613 1.00 98.44 274 LYS A N 1
ATOM 1803 C CA . LYS A 1 274 ? -21.174 4.144 25.390 1.00 98.44 274 LYS A CA 1
ATOM 1804 C C . LYS A 1 274 ? -21.869 3.852 26.715 1.00 98.44 274 LYS A C 1
ATOM 1806 O O . LYS A 1 274 ? -22.885 3.162 26.746 1.00 98.44 274 LYS A O 1
ATOM 1811 N N . SER A 1 275 ? -21.330 4.396 27.804 1.00 97.75 275 SER A N 1
ATOM 1812 C CA . SER A 1 275 ? -21.935 4.350 29.135 1.00 97.75 275 SER A CA 1
ATOM 1813 C C . SER A 1 275 ? -21.223 5.304 30.085 1.00 97.75 275 SER A C 1
ATOM 1815 O O . SER A 1 275 ? -20.086 5.064 30.492 1.00 97.75 275 SER A O 1
ATOM 1817 N N . ALA A 1 276 ? -21.918 6.362 30.501 1.00 96.88 276 ALA A N 1
ATOM 1818 C CA . ALA A 1 276 ? -21.348 7.355 31.406 1.00 96.88 276 ALA A CA 1
ATOM 1819 C C . ALA A 1 276 ? -21.159 6.828 32.842 1.00 96.88 276 ALA A C 1
ATOM 1821 O O . ALA A 1 276 ? -20.472 7.472 33.631 1.00 96.88 276 ALA A O 1
ATOM 1822 N N . SER A 1 277 ? -21.765 5.685 33.194 1.00 97.06 277 SER A N 1
ATOM 1823 C CA . SER A 1 277 ? -21.717 5.092 34.539 1.00 97.06 277 SER A CA 1
ATOM 1824 C C . SER A 1 277 ? -20.872 3.823 34.647 1.00 97.06 277 SER A C 1
ATOM 1826 O O . SER A 1 277 ? -20.582 3.402 35.768 1.00 97.06 277 SER A O 1
ATOM 1828 N N . ALA A 1 278 ? -20.496 3.197 33.527 1.00 98.44 278 ALA A N 1
ATOM 1829 C CA . ALA A 1 278 ? -19.711 1.969 33.555 1.00 98.44 278 ALA A CA 1
ATOM 1830 C C . ALA A 1 278 ? -18.290 2.262 34.045 1.00 98.44 278 ALA A C 1
ATOM 1832 O O . ALA A 1 278 ? -17.549 3.001 33.405 1.00 98.44 278 ALA A O 1
ATOM 1833 N N . THR A 1 279 ? -17.912 1.665 35.173 1.00 98.56 279 THR A N 1
ATOM 1834 C CA . THR A 1 279 ? -16.553 1.708 35.724 1.00 98.56 279 THR A CA 1
ATOM 1835 C C . THR A 1 279 ? -15.683 0.574 35.186 1.00 98.56 279 THR A C 1
ATOM 1837 O O . THR A 1 279 ? -14.467 0.725 35.083 1.00 98.56 279 THR A O 1
ATOM 1840 N N . ALA A 1 280 ? -16.304 -0.553 34.830 1.00 98.62 280 ALA A N 1
ATOM 1841 C CA . ALA A 1 280 ? -15.654 -1.695 34.200 1.00 98.62 280 ALA A CA 1
ATOM 1842 C C . ALA A 1 280 ? -16.340 -2.026 32.871 1.00 98.62 280 ALA A C 1
ATOM 1844 O O . ALA A 1 280 ? -17.565 -2.175 32.819 1.00 98.62 280 ALA A O 1
ATOM 1845 N N . VAL A 1 281 ? -15.547 -2.150 31.809 1.00 98.81 281 VAL A N 1
ATOM 1846 C CA . VAL A 1 281 ? -15.998 -2.567 30.478 1.00 98.81 281 VAL A CA 1
ATOM 1847 C C . VAL A 1 281 ? -15.194 -3.792 30.065 1.00 98.81 281 VAL A C 1
ATOM 1849 O O . VAL A 1 281 ? -13.990 -3.696 29.853 1.00 98.81 281 VAL A O 1
ATOM 1852 N N . ASN A 1 282 ? -15.858 -4.935 29.945 1.00 98.75 282 ASN A N 1
ATOM 1853 C CA . ASN A 1 282 ? -15.253 -6.195 29.532 1.00 98.75 282 ASN A CA 1
ATOM 1854 C C . ASN A 1 282 ? -15.779 -6.565 28.151 1.00 98.75 282 ASN A C 1
ATOM 1856 O O . ASN A 1 282 ? -16.990 -6.535 27.928 1.00 98.75 282 ASN A O 1
ATOM 1860 N N . VAL A 1 283 ? -14.886 -6.935 27.243 1.00 98.75 283 VAL A N 1
ATOM 1861 C CA . VAL A 1 283 ? -15.220 -7.285 25.869 1.00 98.75 283 VAL A CA 1
ATOM 1862 C C . VAL A 1 283 ? -14.718 -8.686 25.535 1.00 98.75 283 VAL A C 1
ATOM 1864 O O . VAL A 1 283 ? -13.619 -9.087 25.914 1.00 98.75 283 VAL A O 1
ATOM 1867 N N . SER A 1 284 ? -15.556 -9.438 24.830 1.00 98.56 284 SER A N 1
ATOM 1868 C CA . SER A 1 284 ? -15.314 -10.803 24.367 1.00 98.56 284 SER A CA 1
ATOM 1869 C C . SER A 1 284 ? -15.891 -10.999 22.965 1.00 98.56 284 SER A C 1
ATOM 1871 O O . SER A 1 284 ? -16.543 -10.099 22.431 1.00 98.56 284 SER A O 1
ATOM 1873 N N . GLY A 1 285 ? -15.589 -12.133 22.334 1.00 98.38 285 GLY A N 1
ATOM 1874 C CA . GLY A 1 285 ? -16.014 -12.428 20.965 1.00 98.38 285 GLY A CA 1
ATOM 1875 C C . GLY A 1 285 ? -14.918 -12.160 19.928 1.00 98.38 285 GLY A C 1
ATOM 1876 O O . GLY A 1 285 ? -13.725 -12.276 20.217 1.00 98.38 285 GLY A O 1
ATOM 1877 N N . SER A 1 286 ? -15.319 -11.854 18.696 1.00 97.56 286 SER A N 1
ATOM 1878 C CA . SER A 1 286 ? -14.420 -11.830 17.529 1.00 97.56 286 SER A CA 1
ATOM 1879 C C . SER A 1 286 ? -14.772 -10.771 16.471 1.00 97.56 286 SER A C 1
ATOM 1881 O O . SER A 1 286 ? -14.332 -10.877 15.330 1.00 97.56 286 SER A O 1
ATOM 1883 N N . GLY A 1 287 ? -15.651 -9.819 16.792 1.00 97.88 287 GLY A N 1
ATOM 1884 C CA . GLY A 1 287 ? -16.118 -8.784 15.861 1.00 97.88 287 GLY A CA 1
ATOM 1885 C C . GLY A 1 287 ? -15.228 -7.539 15.830 1.00 97.88 287 GLY A C 1
ATOM 1886 O O . GLY A 1 287 ? -14.020 -7.606 16.041 1.00 97.88 287 GLY A O 1
ATOM 1887 N N . SER A 1 288 ? -15.839 -6.375 15.613 1.00 98.31 288 SER A N 1
ATOM 1888 C CA . SER A 1 288 ? -15.173 -5.078 15.761 1.00 98.31 288 SER A CA 1
ATOM 1889 C C . SER A 1 288 ? -15.885 -4.224 16.805 1.00 98.31 288 SER A C 1
ATOM 1891 O O . SER A 1 288 ? -17.111 -4.104 16.800 1.00 98.31 288 SER A O 1
ATOM 1893 N N . VAL A 1 289 ? -15.123 -3.626 17.715 1.00 98.69 289 VAL A N 1
ATOM 1894 C CA . VAL A 1 289 ? -15.644 -2.847 18.845 1.00 98.69 289 VAL A CA 1
ATOM 1895 C C . VAL A 1 289 ? -14.878 -1.539 18.985 1.00 98.69 289 VAL A C 1
ATOM 1897 O O . VAL A 1 289 ? -13.674 -1.487 18.732 1.00 98.69 289 VAL A O 1
ATOM 1900 N N . SER A 1 290 ? -15.560 -0.479 19.410 1.00 98.56 290 SER A N 1
ATOM 1901 C CA . SER A 1 290 ? -14.900 0.783 19.731 1.00 98.56 290 SER A CA 1
ATOM 1902 C C . SER A 1 290 ? -15.489 1.493 20.944 1.00 98.56 290 SER A C 1
ATOM 1904 O O . SER A 1 290 ? -16.591 1.179 21.393 1.00 98.56 290 SER A O 1
ATOM 1906 N N . GLY A 1 291 ? -14.754 2.461 21.489 1.00 98.25 291 GLY A N 1
ATOM 1907 C CA . GLY A 1 291 ? -15.231 3.309 22.580 1.00 98.25 291 GLY A CA 1
ATOM 1908 C C . GLY A 1 291 ? -14.273 4.450 22.913 1.00 98.25 291 GLY A C 1
ATOM 1909 O O . GLY A 1 291 ? -13.098 4.429 22.548 1.00 98.25 291 GLY A O 1
ATOM 1910 N N . THR A 1 292 ? -14.771 5.459 23.628 1.00 98.38 292 THR A N 1
ATOM 1911 C CA . THR A 1 292 ? -13.949 6.583 24.097 1.00 98.38 292 THR A CA 1
ATOM 1912 C C . THR A 1 292 ? -14.261 6.945 25.543 1.00 98.38 292 THR A C 1
ATOM 1914 O O . THR A 1 292 ? -15.426 7.058 25.915 1.00 98.38 292 THR A O 1
ATOM 1917 N N . THR A 1 293 ? -13.244 7.157 26.379 1.00 97.94 293 THR A N 1
ATOM 1918 C CA . THR A 1 293 ? -13.451 7.632 27.762 1.00 97.94 293 THR A CA 1
ATOM 1919 C C . THR A 1 293 ? -13.675 9.144 27.817 1.00 97.94 293 THR A C 1
ATOM 1921 O O . THR A 1 293 ? -14.213 9.660 28.794 1.00 97.94 293 THR A O 1
ATOM 1924 N N . THR A 1 294 ? -13.323 9.874 26.756 1.00 91.50 294 THR A N 1
ATOM 1925 C CA . THR A 1 294 ? -13.640 11.297 26.602 1.00 91.50 294 THR A CA 1
ATOM 1926 C C . THR A 1 294 ? -15.055 11.465 26.057 1.00 91.50 294 THR A C 1
ATOM 1928 O O . THR A 1 294 ? -15.269 11.571 24.855 1.00 91.50 294 THR A O 1
ATOM 1931 N N . GLY A 1 295 ? -16.035 11.487 26.961 1.00 91.44 295 GLY A N 1
ATOM 1932 C CA . GLY A 1 295 ? -17.429 11.847 26.672 1.00 91.44 295 GLY A CA 1
ATOM 1933 C C . GLY A 1 295 ? -18.427 10.686 26.665 1.00 91.44 295 GLY A C 1
ATOM 1934 O O . GLY A 1 295 ? -19.594 10.918 26.981 1.00 91.44 295 GLY A O 1
ATOM 1935 N N . ASP A 1 296 ? -17.986 9.453 26.390 1.00 96.31 296 ASP A N 1
ATOM 1936 C CA . ASP A 1 296 ? -18.884 8.292 26.300 1.00 96.31 296 ASP A CA 1
ATOM 1937 C C . ASP A 1 296 ? -18.735 7.313 27.471 1.00 96.31 296 ASP A C 1
ATOM 1939 O O . ASP A 1 296 ? -19.711 7.042 28.166 1.00 96.31 296 ASP A O 1
ATOM 1943 N N . LEU A 1 297 ? -17.529 6.800 27.715 1.00 98.00 297 LEU A N 1
ATOM 1944 C CA . LEU A 1 297 ? -17.175 5.884 28.807 1.00 98.00 297 LEU A CA 1
ATOM 1945 C C . LEU A 1 297 ? -16.520 6.644 29.972 1.00 98.00 297 LEU A C 1
ATOM 1947 O O . LEU A 1 297 ? -15.473 6.258 30.480 1.00 98.00 297 LEU A O 1
ATOM 1951 N N . THR A 1 298 ? -17.108 7.772 30.372 1.00 97.00 298 THR A N 1
ATOM 1952 C CA . THR A 1 298 ? -16.470 8.762 31.265 1.00 97.00 298 THR A CA 1
ATOM 1953 C C . THR A 1 298 ? -16.158 8.265 32.675 1.00 97.00 298 THR A C 1
ATOM 1955 O O . THR A 1 298 ? -15.309 8.848 33.342 1.00 97.00 298 THR A O 1
ATOM 1958 N N . ALA A 1 299 ? -16.854 7.232 33.155 1.00 98.00 299 ALA A N 1
ATOM 1959 C CA . ALA A 1 299 ? -16.612 6.640 34.472 1.00 98.00 299 ALA A CA 1
ATOM 1960 C C . ALA A 1 299 ? -15.672 5.428 34.431 1.00 98.00 299 ALA A C 1
ATOM 1962 O O . ALA A 1 299 ? -15.345 4.895 35.494 1.00 98.00 299 ALA A O 1
ATOM 1963 N N . ALA A 1 300 ? -15.258 4.979 33.241 1.00 98.44 300 ALA A N 1
ATOM 1964 C CA . ALA A 1 300 ? -14.451 3.779 33.098 1.00 98.44 300 ALA A CA 1
ATOM 1965 C C . ALA A 1 300 ? -13.110 3.964 33.811 1.00 98.44 300 ALA A C 1
ATOM 1967 O O . ALA A 1 300 ? -12.367 4.904 33.549 1.00 98.44 300 ALA A O 1
ATOM 1968 N N . THR A 1 301 ? -12.807 3.051 34.726 1.00 98.56 301 THR A N 1
ATOM 1969 C CA . THR A 1 301 ? -11.489 2.930 35.356 1.00 98.56 301 THR A CA 1
ATOM 1970 C C . THR A 1 301 ? -10.734 1.721 34.818 1.00 98.56 301 THR A C 1
ATOM 1972 O O . THR A 1 301 ? -9.517 1.644 34.966 1.00 98.56 301 THR A O 1
ATOM 1975 N N . SER A 1 302 ? -11.445 0.795 34.168 1.00 98.56 302 SER A N 1
ATOM 1976 C CA . SER A 1 302 ? -10.890 -0.399 33.541 1.00 98.56 302 SER A CA 1
ATOM 1977 C C . SER A 1 302 ? -11.645 -0.755 32.262 1.00 98.56 302 SER A C 1
ATOM 1979 O O . SER A 1 302 ? -12.879 -0.792 32.240 1.00 98.56 302 SER A O 1
ATOM 1981 N N . ILE A 1 303 ? -10.883 -1.030 31.206 1.00 98.81 303 ILE A N 1
ATOM 1982 C CA . ILE A 1 303 ? -11.359 -1.629 29.961 1.00 98.81 303 ILE A CA 1
ATOM 1983 C C . ILE A 1 303 ? -10.534 -2.896 29.729 1.00 98.81 303 ILE A C 1
ATOM 1985 O O . ILE A 1 303 ? -9.308 -2.864 29.831 1.00 98.81 303 ILE A O 1
ATOM 1989 N N . SER A 1 304 ? -11.194 -4.014 29.444 1.00 98.62 304 SER A N 1
ATOM 1990 C CA . SER A 1 304 ? -10.529 -5.280 29.151 1.00 98.62 304 SER A CA 1
ATOM 1991 C C . SER A 1 304 ? -11.108 -5.930 27.904 1.00 98.62 304 SER A C 1
ATOM 1993 O O . SER A 1 304 ? -12.314 -6.139 27.815 1.00 98.62 304 SER A O 1
ATOM 1995 N N . THR A 1 305 ? -10.237 -6.291 26.972 1.00 98.62 305 THR A N 1
ATOM 1996 C CA . THR A 1 305 ? -10.516 -7.107 25.785 1.00 98.62 305 THR A CA 1
ATOM 1997 C C . THR A 1 305 ? -9.826 -8.472 25.893 1.00 98.62 305 THR A C 1
ATOM 1999 O O . THR A 1 305 ? -9.721 -9.180 24.905 1.00 98.62 305 THR A O 1
ATOM 2002 N N . ALA A 1 306 ? -9.429 -8.910 27.096 1.00 98.00 306 ALA A N 1
ATOM 2003 C CA . ALA A 1 306 ? -8.663 -10.145 27.327 1.00 98.00 306 ALA A CA 1
ATOM 2004 C C . ALA A 1 306 ? -9.291 -11.431 26.746 1.00 98.00 306 ALA A C 1
ATOM 2006 O O . ALA A 1 306 ? -8.587 -12.396 26.466 1.00 98.00 306 ALA A O 1
ATOM 2007 N N . ALA A 1 307 ? -10.616 -11.465 26.568 1.00 97.75 307 ALA A N 1
ATOM 2008 C CA . ALA A 1 307 ? -11.345 -12.586 25.964 1.00 97.75 307 ALA A CA 1
ATOM 2009 C C . ALA A 1 307 ? -11.782 -12.308 24.509 1.00 97.75 307 ALA A C 1
ATOM 2011 O O . ALA A 1 307 ? -12.669 -12.984 23.979 1.00 97.75 307 ALA A O 1
ATOM 2012 N N . PHE A 1 308 ? -11.218 -11.276 23.885 1.00 98.44 308 PHE A N 1
ATOM 2013 C CA . PHE A 1 308 ? -11.545 -10.810 22.548 1.00 98.44 308 PHE A CA 1
ATOM 2014 C C . PHE A 1 308 ? -10.460 -11.213 21.551 1.00 98.44 308 PHE A C 1
ATOM 2016 O O . PHE A 1 308 ? -9.268 -11.169 21.841 1.00 98.44 308 PHE A O 1
ATOM 2023 N N . THR A 1 309 ? -10.896 -11.606 20.360 1.00 97.94 309 THR A N 1
ATOM 2024 C CA . THR A 1 309 ? -10.031 -12.049 19.248 1.00 97.94 309 THR A CA 1
ATOM 2025 C C . THR A 1 309 ? -10.248 -11.217 17.981 1.00 97.94 309 THR A C 1
ATOM 2027 O O . THR A 1 309 ? -9.693 -11.516 16.929 1.00 97.94 309 THR A O 1
ATOM 2030 N N . GLY A 1 310 ? -11.111 -10.199 18.066 1.00 98.00 310 GLY A N 1
ATOM 2031 C CA . GLY A 1 310 ? -11.464 -9.311 16.963 1.00 98.00 310 GLY A CA 1
ATOM 2032 C C . GLY A 1 310 ? -10.619 -8.037 16.935 1.00 98.00 310 GLY A C 1
ATOM 2033 O O . GLY A 1 310 ? -9.504 -8.010 17.439 1.00 98.00 310 GLY A O 1
ATOM 2034 N N . THR A 1 311 ? -11.156 -6.952 16.371 1.00 98.50 311 THR A N 1
ATOM 2035 C CA . THR A 1 311 ? -10.487 -5.635 16.369 1.00 98.50 311 THR A CA 1
ATOM 2036 C C . THR A 1 311 ? -11.116 -4.694 17.389 1.00 98.50 311 THR A C 1
ATOM 2038 O O . THR A 1 311 ? -12.301 -4.367 17.283 1.00 98.50 311 THR A O 1
ATOM 2041 N N . ALA A 1 312 ? -10.340 -4.258 18.376 1.00 98.69 312 ALA A N 1
ATOM 2042 C CA . ALA A 1 312 ? -10.761 -3.313 19.399 1.00 98.69 312 ALA A CA 1
ATOM 2043 C C . ALA A 1 312 ? -10.108 -1.952 19.160 1.00 98.69 312 ALA A C 1
ATOM 2045 O O . ALA A 1 312 ? -8.912 -1.857 18.910 1.00 98.69 312 ALA A O 1
ATOM 2046 N N . THR A 1 313 ? -10.887 -0.873 19.208 1.00 98.62 313 THR A N 1
ATOM 2047 C CA . THR A 1 313 ? -10.367 0.490 19.032 1.00 98.62 313 THR A CA 1
ATOM 2048 C C . THR A 1 313 ? -10.864 1.401 20.142 1.00 98.62 313 THR A C 1
ATOM 2050 O O . THR A 1 313 ? -12.023 1.816 20.147 1.00 98.62 313 THR A O 1
ATOM 2053 N N . PHE A 1 314 ? -9.986 1.741 21.082 1.00 98.69 314 PHE A N 1
ATOM 2054 C CA . PHE A 1 314 ? -10.335 2.546 22.247 1.00 98.69 314 PHE A CA 1
ATOM 2055 C C . PHE A 1 314 ? -9.491 3.811 22.349 1.00 98.69 314 PHE A C 1
ATOM 2057 O O . PHE A 1 314 ? -8.269 3.787 22.247 1.00 98.69 314 PHE A O 1
ATOM 2064 N N . THR A 1 315 ? -10.148 4.935 22.618 1.00 98.56 315 THR A N 1
ATOM 2065 C CA . THR A 1 315 ? -9.483 6.177 23.023 1.00 98.56 315 THR A CA 1
ATOM 2066 C C . THR A 1 315 ? -9.681 6.374 24.520 1.00 98.56 315 THR A C 1
ATOM 2068 O O . THR A 1 315 ? -10.821 6.463 24.974 1.00 98.56 315 THR A O 1
ATOM 2071 N N . LEU A 1 316 ? -8.601 6.430 25.299 1.00 97.44 316 LEU A N 1
ATOM 2072 C CA . LEU A 1 316 ? -8.680 6.464 26.759 1.00 97.44 316 LEU A CA 1
ATOM 2073 C C . LEU A 1 316 ? -7.819 7.551 27.405 1.00 97.44 316 LEU A C 1
ATOM 2075 O O . LEU A 1 316 ? -6.765 7.935 26.898 1.00 97.44 316 LEU A O 1
ATOM 2079 N N . ASP A 1 317 ? -8.264 8.006 28.573 1.00 96.94 317 ASP A N 1
ATOM 2080 C CA . ASP A 1 317 ? -7.470 8.809 29.494 1.00 96.94 317 ASP A CA 1
ATOM 2081 C C . ASP A 1 317 ? -6.502 7.884 30.246 1.00 96.94 317 ASP A C 1
ATOM 2083 O O . ASP A 1 317 ? -6.906 7.117 31.127 1.00 96.94 317 ASP A O 1
ATOM 2087 N N . SER A 1 318 ? -5.212 7.990 29.919 1.00 96.31 318 SER A N 1
ATOM 2088 C CA . SER A 1 318 ? -4.125 7.149 30.450 1.00 96.31 318 SER A CA 1
ATOM 2089 C C . SER A 1 318 ? -3.830 7.348 31.949 1.00 96.31 318 SER A C 1
ATOM 2091 O O . SER A 1 318 ? -2.999 6.647 32.541 1.00 96.31 318 SER A O 1
ATOM 2093 N N . THR A 1 319 ? -4.492 8.317 32.586 1.00 97.12 319 THR A N 1
ATOM 2094 C CA . THR A 1 319 ? -4.380 8.611 34.019 1.00 97.12 319 THR A CA 1
ATOM 2095 C C . THR A 1 319 ? -5.580 8.110 34.816 1.00 97.12 319 THR A C 1
ATOM 2097 O O . THR A 1 319 ? -5.458 7.874 36.020 1.00 97.12 319 THR A O 1
ATOM 2100 N N . ALA A 1 320 ? -6.718 7.890 34.158 1.00 97.50 320 ALA A N 1
ATOM 2101 C CA . ALA A 1 320 ? -7.947 7.417 34.786 1.00 97.50 320 ALA A CA 1
ATOM 2102 C C . ALA A 1 320 ? -8.228 5.930 34.524 1.00 97.50 320 ALA A C 1
ATOM 2104 O O . ALA A 1 320 ? -8.699 5.242 35.431 1.00 97.50 320 ALA A O 1
ATOM 2105 N N . THR A 1 321 ? -7.896 5.427 33.330 1.00 98.56 321 THR A N 1
ATOM 2106 C CA . THR A 1 321 ? -8.360 4.120 32.837 1.00 98.56 321 THR A CA 1
ATOM 2107 C C . THR A 1 321 ? -7.200 3.160 32.586 1.00 98.56 321 THR A C 1
ATOM 2109 O O . THR A 1 321 ? -6.258 3.512 31.881 1.00 98.56 321 THR A O 1
ATOM 2112 N N . SER A 1 322 ? -7.264 1.943 33.133 1.00 98.56 322 SER A N 1
ATOM 2113 C CA . SER A 1 322 ? -6.368 0.846 32.740 1.00 98.56 322 SER A CA 1
ATOM 2114 C C . SER A 1 322 ? -6.904 0.083 31.529 1.00 98.56 322 SER A C 1
ATOM 2116 O O . SER A 1 322 ? -8.121 -0.035 31.370 1.00 98.56 322 SER A O 1
ATOM 2118 N N . TYR A 1 323 ? -6.001 -0.501 30.743 1.00 98.81 323 TYR A N 1
ATOM 2119 C CA . TYR A 1 323 ? -6.330 -1.343 29.594 1.00 98.81 323 TYR A CA 1
ATOM 2120 C C . TYR A 1 323 ? -5.651 -2.710 29.700 1.00 98.81 323 TYR A C 1
ATOM 2122 O O . TYR A 1 323 ? -4.475 -2.788 30.062 1.00 98.81 323 TYR A O 1
ATOM 2130 N N . THR A 1 324 ? -6.391 -3.774 29.393 1.00 98.75 324 THR A N 1
ATOM 2131 C CA . THR A 1 324 ? -5.860 -5.139 29.273 1.00 98.75 324 THR A CA 1
ATOM 2132 C C . THR A 1 324 ? -6.395 -5.767 27.999 1.00 98.75 324 THR A C 1
ATOM 2134 O O . THR A 1 324 ? -7.587 -6.080 27.931 1.00 98.75 324 THR A O 1
ATOM 2137 N N . GLY A 1 325 ? -5.514 -5.911 27.020 1.00 98.56 325 GLY A N 1
ATOM 2138 C CA . GLY A 1 325 ? -5.829 -6.331 25.671 1.00 98.56 325 GLY A CA 1
ATOM 2139 C C . GLY A 1 325 ? -6.017 -7.837 25.489 1.00 98.56 325 GLY A C 1
ATOM 2140 O O . GLY A 1 325 ? -5.854 -8.609 26.441 1.00 98.56 325 GLY A O 1
ATOM 2141 N N . GLY A 1 326 ? -6.476 -8.218 24.296 1.00 97.88 326 GLY A N 1
ATOM 2142 C CA . GLY A 1 326 ? -6.931 -9.561 23.933 1.00 97.88 326 GLY A CA 1
ATOM 2143 C C . GLY A 1 326 ? -5.883 -10.388 23.208 1.00 97.88 326 GLY A C 1
ATOM 2144 O O . GLY A 1 326 ? -4.704 -10.207 23.435 1.00 97.88 326 GLY A O 1
ATOM 2145 N N . ALA A 1 327 ? -6.329 -11.334 22.377 1.00 97.81 327 ALA A N 1
ATOM 2146 C CA . ALA A 1 327 ? -5.490 -12.003 21.368 1.00 97.81 327 ALA A CA 1
ATOM 2147 C C . ALA A 1 327 ? -5.761 -11.454 19.948 1.00 97.81 327 ALA A C 1
ATOM 2149 O O . ALA A 1 327 ? -5.434 -12.090 18.944 1.00 97.81 327 ALA A O 1
ATOM 2150 N N . GLY A 1 328 ? -6.541 -10.373 19.882 1.00 96.69 328 GLY A N 1
ATOM 2151 C CA . GLY A 1 328 ? -7.055 -9.771 18.662 1.00 96.69 328 GLY A CA 1
ATOM 2152 C C . GLY A 1 328 ? -6.121 -8.689 18.140 1.00 96.69 328 GLY A C 1
ATOM 2153 O O . GLY A 1 328 ? -4.915 -8.800 18.244 1.00 96.69 328 GLY A O 1
ATOM 2154 N N . LYS A 1 329 ? -6.689 -7.650 17.531 1.00 98.25 329 LYS A N 1
ATOM 2155 C CA . LYS A 1 329 ? -5.964 -6.418 17.223 1.00 98.25 329 LYS A CA 1
ATOM 2156 C C . LYS A 1 329 ? -6.497 -5.301 18.102 1.00 98.25 329 LYS A C 1
ATOM 2158 O O . LYS A 1 329 ? -7.606 -4.814 17.865 1.00 98.25 329 LYS A O 1
ATOM 2163 N N . ASP A 1 330 ? -5.708 -4.875 19.069 1.00 98.75 330 ASP A N 1
ATOM 2164 C CA . ASP A 1 330 ? -6.010 -3.804 19.999 1.00 98.75 330 ASP A CA 1
ATOM 2165 C C . ASP A 1 330 ? -5.354 -2.489 19.533 1.00 98.75 330 ASP A C 1
ATOM 2167 O O . ASP A 1 330 ? -4.141 -2.359 19.384 1.00 98.75 330 ASP A O 1
ATOM 2171 N N . ILE A 1 331 ? -6.177 -1.471 19.272 1.00 98.75 331 ILE A N 1
ATOM 2172 C CA . ILE A 1 331 ? -5.741 -0.120 18.900 1.00 98.75 331 ILE A CA 1
ATOM 2173 C C . ILE A 1 331 ? -6.142 0.828 20.026 1.00 98.75 331 ILE A C 1
ATOM 2175 O O . ILE A 1 331 ? -7.308 1.212 20.151 1.00 98.75 331 ILE A O 1
ATOM 2179 N N . VAL A 1 332 ? -5.171 1.232 20.840 1.00 98.81 332 VAL A N 1
ATOM 2180 C CA . VAL A 1 332 ? -5.377 2.131 21.979 1.00 98.81 332 VAL A CA 1
ATOM 2181 C C . VAL A 1 332 ? -4.804 3.504 21.659 1.00 98.81 332 VAL A C 1
ATOM 2183 O O . VAL A 1 332 ? -3.666 3.633 21.231 1.00 98.81 332 VAL A O 1
ATOM 2186 N N . THR A 1 333 ? -5.584 4.560 21.868 1.00 98.69 333 THR A N 1
ATOM 2187 C CA . THR A 1 333 ? -5.150 5.954 21.693 1.00 98.69 333 THR A CA 1
ATOM 2188 C C . THR A 1 333 ? -5.245 6.704 23.010 1.00 98.69 333 THR A C 1
ATOM 2190 O O . THR A 1 333 ? -6.289 6.676 23.661 1.00 98.69 333 THR A O 1
ATOM 2193 N N . PHE A 1 334 ? -4.193 7.421 23.395 1.00 98.25 334 PHE A N 1
ATOM 2194 C CA . PHE A 1 334 ? -4.267 8.324 24.540 1.00 98.25 334 PHE A CA 1
ATOM 2195 C C . PHE A 1 334 ? -5.005 9.612 24.177 1.00 98.25 334 PHE A C 1
ATOM 2197 O O . PHE A 1 334 ? -4.663 10.304 23.223 1.00 98.25 334 PHE A O 1
ATOM 2204 N N . SER A 1 335 ? -6.022 9.952 24.968 1.00 96.88 335 SER A N 1
ATOM 2205 C CA . SER A 1 335 ? -6.810 11.178 24.802 1.00 96.88 335 SER A CA 1
ATOM 2206 C C . SER A 1 335 ? -6.178 12.402 25.470 1.00 96.88 335 SER A C 1
ATOM 2208 O O . SER A 1 335 ? -6.710 13.506 25.365 1.00 96.88 335 SER A O 1
ATOM 2210 N N . ASN A 1 336 ? -5.091 12.211 26.220 1.00 94.62 336 ASN A N 1
ATOM 2211 C CA . ASN A 1 336 ? -4.399 13.251 26.970 1.00 94.62 336 ASN A CA 1
ATOM 2212 C C . ASN A 1 336 ? -2.887 13.185 26.721 1.00 94.62 336 ASN A C 1
ATOM 2214 O O . ASN A 1 336 ? -2.358 12.156 26.315 1.00 94.62 336 ASN A O 1
ATOM 2218 N N . SER A 1 337 ? -2.199 14.295 26.988 1.00 95.06 337 SER A N 1
ATOM 2219 C CA . SER A 1 337 ? -0.743 14.419 26.851 1.00 95.06 337 SER A CA 1
ATOM 2220 C C . SER A 1 337 ? 0.004 14.292 28.185 1.00 95.06 337 SER A C 1
ATOM 2222 O O . SER A 1 337 ? 1.173 14.670 28.290 1.00 95.06 337 SER A O 1
ATOM 2224 N N . THR A 1 338 ? -0.685 13.866 29.245 1.00 94.88 338 THR A N 1
ATOM 2225 C CA . THR A 1 338 ? -0.126 13.715 30.596 1.00 94.88 338 THR A CA 1
ATOM 2226 C C . THR A 1 338 ? 0.616 12.390 30.733 1.00 94.88 338 THR A C 1
ATOM 2228 O O . THR A 1 338 ? 0.304 11.433 30.031 1.00 94.88 338 THR A O 1
ATOM 2231 N N . ALA A 1 339 ? 1.576 12.306 31.660 1.00 96.56 339 ALA A N 1
ATOM 2232 C CA . ALA A 1 339 ? 2.279 11.050 31.922 1.00 96.56 339 ALA A CA 1
ATOM 2233 C C . ALA A 1 339 ? 1.279 9.948 32.299 1.00 96.56 339 ALA A C 1
ATOM 2235 O O . ALA A 1 339 ? 0.572 10.076 33.301 1.00 96.56 339 ALA A O 1
ATOM 2236 N N . ALA A 1 340 ? 1.250 8.861 31.527 1.00 97.38 340 ALA A N 1
ATOM 2237 C CA . ALA A 1 340 ? 0.412 7.710 31.835 1.00 97.38 340 ALA A CA 1
ATOM 2238 C C . ALA A 1 340 ? 0.721 7.180 33.249 1.00 97.38 340 ALA A C 1
ATOM 2240 O O . ALA A 1 340 ? 1.889 7.041 33.648 1.00 97.38 340 ALA A O 1
ATOM 2241 N N . THR A 1 341 ? -0.335 6.901 34.019 1.00 97.56 341 THR A N 1
ATOM 2242 C CA . THR A 1 341 ? -0.234 6.391 35.403 1.00 97.56 341 THR A CA 1
ATOM 2243 C C . THR A 1 341 ? -1.010 5.099 35.629 1.00 97.56 341 THR A C 1
ATOM 2245 O O . THR A 1 341 ? -0.883 4.478 36.687 1.00 97.56 341 THR A O 1
ATOM 2248 N N . LYS A 1 342 ? -1.811 4.676 34.649 1.00 98.06 342 LYS A N 1
ATOM 2249 C CA . LYS A 1 342 ? -2.561 3.422 34.682 1.00 98.06 342 LYS A CA 1
ATOM 2250 C C . LYS A 1 342 ? -1.913 2.394 33.776 1.00 98.06 342 LYS A C 1
ATOM 2252 O O . LYS A 1 342 ? -1.327 2.751 32.763 1.00 98.06 342 LYS A O 1
ATOM 2257 N N . ALA A 1 343 ? -2.006 1.129 34.178 1.00 97.44 343 ALA A N 1
ATOM 2258 C CA . ALA A 1 343 ? -1.450 0.017 33.422 1.00 97.44 343 ALA A CA 1
ATOM 2259 C C . ALA A 1 343 ? -2.114 -0.079 32.043 1.00 97.44 343 ALA A C 1
ATOM 2261 O O . ALA A 1 343 ? -3.344 -0.057 31.958 1.00 97.44 343 ALA A O 1
ATOM 2262 N N . ILE A 1 344 ? -1.286 -0.195 31.007 1.00 98.56 344 ILE A N 1
ATOM 2263 C CA . ILE A 1 344 ? -1.687 -0.409 29.617 1.00 98.56 344 ILE A CA 1
ATOM 2264 C C . ILE A 1 344 ? -0.915 -1.633 29.131 1.00 98.56 344 ILE A C 1
ATOM 2266 O O . ILE A 1 344 ? 0.315 -1.602 29.070 1.00 98.56 344 ILE A O 1
ATOM 2270 N N . ASP A 1 345 ? -1.651 -2.702 28.866 1.00 98.62 345 ASP A N 1
ATOM 2271 C CA . ASP A 1 345 ? -1.156 -3.989 28.381 1.00 98.62 345 ASP A CA 1
ATOM 2272 C C . ASP A 1 345 ? -2.010 -4.346 27.161 1.00 98.62 345 ASP A C 1
ATOM 2274 O O . ASP A 1 345 ? -3.232 -4.418 27.319 1.00 98.62 345 ASP A O 1
ATOM 2278 N N . LEU A 1 346 ? -1.427 -4.431 25.959 1.00 98.75 346 LEU A N 1
ATOM 2279 C CA . LEU A 1 346 ? -2.189 -4.668 24.721 1.00 98.75 346 LEU A CA 1
ATOM 2280 C C . LEU A 1 346 ? -2.447 -6.157 24.445 1.00 98.75 346 LEU A C 1
ATOM 2282 O O . LEU A 1 346 ? -3.375 -6.466 23.710 1.00 98.75 346 LEU A O 1
ATOM 2286 N N . GLY A 1 347 ? -1.791 -7.059 25.176 1.00 98.50 347 GLY A N 1
ATOM 2287 C CA . GLY A 1 347 ? -2.097 -8.485 25.140 1.00 98.50 347 GLY A CA 1
ATOM 2288 C C . GLY A 1 347 ? -1.302 -9.233 24.074 1.00 98.50 347 GLY A C 1
ATOM 2289 O O . GLY A 1 347 ? -0.089 -9.108 23.999 1.00 98.50 347 GLY A O 1
ATOM 2290 N N . ALA A 1 348 ? -1.956 -10.129 23.352 1.00 98.38 348 ALA A N 1
ATOM 2291 C CA . ALA A 1 348 ? -1.387 -10.817 22.207 1.00 98.38 348 ALA A CA 1
ATOM 2292 C C . ALA A 1 348 ? -2.034 -10.283 20.923 1.00 98.38 348 ALA A C 1
ATOM 2294 O O . ALA A 1 348 ? -3.220 -9.962 20.917 1.00 98.38 348 ALA A O 1
ATOM 2295 N N . GLY A 1 349 ? -1.304 -10.306 19.815 1.00 98.25 349 GLY A N 1
ATOM 2296 C CA . GLY A 1 349 ? -1.761 -9.731 18.558 1.00 98.25 349 GLY A CA 1
ATOM 2297 C C . GLY A 1 349 ? -0.748 -8.764 17.967 1.00 98.25 349 GLY A C 1
ATOM 2298 O O . GLY A 1 349 ? 0.338 -8.571 18.491 1.00 98.25 349 GLY A O 1
ATOM 2299 N N . ASP A 1 350 ? -1.094 -8.179 16.824 1.00 98.44 350 ASP A N 1
ATOM 2300 C CA . ASP A 1 350 ? -0.309 -7.080 16.256 1.00 98.44 350 ASP A CA 1
ATOM 2301 C C . ASP A 1 350 ? -0.972 -5.762 16.665 1.00 98.44 350 ASP A C 1
ATOM 2303 O O . ASP A 1 350 ? -1.827 -5.223 15.938 1.00 98.44 350 ASP A O 1
ATOM 2307 N N . ASP A 1 351 ? -0.606 -5.258 17.841 1.00 98.81 351 ASP A N 1
ATOM 2308 C CA . ASP A 1 351 ? -1.324 -4.172 18.489 1.00 98.81 351 ASP A CA 1
ATOM 2309 C C . ASP A 1 351 ? -0.722 -2.799 18.192 1.00 98.81 351 ASP A C 1
ATOM 2311 O O . ASP A 1 351 ? 0.351 -2.626 17.602 1.00 98.81 351 ASP A O 1
ATOM 2315 N N . THR A 1 352 ? -1.471 -1.747 18.518 1.00 98.81 352 THR A N 1
ATOM 2316 C CA . THR A 1 352 ? -1.021 -0.371 18.304 1.00 98.81 352 THR A CA 1
ATOM 2317 C C . THR A 1 352 ? -1.387 0.533 19.467 1.00 98.81 352 THR A C 1
ATOM 2319 O O . THR A 1 352 ? -2.563 0.744 19.763 1.00 98.81 352 THR A O 1
ATOM 2322 N N . LEU A 1 353 ? -0.373 1.176 20.049 1.00 98.75 353 LEU A N 1
ATOM 2323 C CA . LEU A 1 353 ? -0.541 2.292 20.971 1.00 98.75 353 LEU A CA 1
ATOM 2324 C C . LEU A 1 353 ? -0.248 3.621 20.268 1.00 98.75 353 LEU A C 1
ATOM 2326 O O . LEU A 1 353 ? 0.894 3.928 19.929 1.00 98.75 353 LEU A O 1
ATOM 2330 N N . VAL A 1 354 ? -1.269 4.457 20.101 1.00 98.62 354 VAL A N 1
ATOM 2331 C CA . VAL A 1 354 ? -1.125 5.851 19.669 1.00 98.62 354 VAL A CA 1
ATOM 2332 C C . VAL A 1 354 ? -0.876 6.717 20.899 1.00 98.62 354 VAL A C 1
ATOM 2334 O O . VAL A 1 354 ? -1.790 7.027 21.670 1.00 98.62 354 VAL A O 1
ATOM 2337 N N . PHE A 1 355 ? 0.388 7.079 21.089 1.00 98.19 355 PHE A N 1
ATOM 2338 C CA . PHE A 1 355 ? 0.852 7.885 22.207 1.00 98.19 355 PHE A CA 1
ATOM 2339 C C . PHE A 1 355 ? 0.663 9.380 21.914 1.00 98.19 355 PHE A C 1
ATOM 2341 O O . PHE A 1 355 ? 0.729 9.812 20.763 1.00 98.19 355 PHE A O 1
ATOM 2348 N N . ALA A 1 356 ? 0.442 10.178 22.959 1.00 94.19 356 ALA A N 1
ATOM 2349 C CA . ALA A 1 356 ? 0.235 11.616 22.837 1.00 94.19 356 ALA A CA 1
ATOM 2350 C C . ALA A 1 356 ? 1.095 12.391 23.844 1.00 94.19 356 ALA A C 1
ATOM 2352 O O . ALA A 1 356 ? 1.064 12.121 25.046 1.00 94.19 356 ALA A O 1
ATOM 2353 N N . GLY A 1 357 ? 1.815 13.406 23.360 1.00 94.06 357 GLY A N 1
ATOM 2354 C CA . GLY A 1 357 ? 2.597 14.326 24.179 1.00 94.06 357 GLY A CA 1
ATOM 2355 C C . GLY A 1 357 ? 4.032 13.877 24.448 1.00 94.06 357 GLY A C 1
ATOM 2356 O O . GLY A 1 357 ? 4.544 12.918 23.882 1.00 94.06 357 GLY A O 1
ATOM 2357 N N . THR A 1 358 ? 4.697 14.602 25.347 1.00 96.94 358 THR A N 1
ATOM 2358 C CA . THR A 1 358 ? 6.144 14.483 25.608 1.00 96.94 358 THR A CA 1
ATOM 2359 C C . THR A 1 358 ? 6.482 13.988 27.014 1.00 96.94 358 THR A C 1
ATOM 2361 O O . THR A 1 358 ? 7.651 13.913 27.394 1.00 96.94 358 THR A O 1
ATOM 2364 N N . ASN A 1 359 ? 5.472 13.661 27.821 1.00 96.75 359 ASN A N 1
ATOM 2365 C CA . ASN A 1 359 ? 5.667 13.253 29.206 1.00 96.75 359 ASN A CA 1
ATOM 2366 C C . ASN A 1 359 ? 5.969 11.755 29.300 1.00 96.75 359 ASN A C 1
ATOM 2368 O O . ASN A 1 359 ? 5.151 10.926 28.910 1.00 96.75 359 ASN A O 1
ATOM 2372 N N . VAL A 1 360 ? 7.116 11.403 29.885 1.00 97.38 360 VAL A N 1
ATOM 2373 C CA . VAL A 1 360 ? 7.505 10.002 30.098 1.00 97.38 360 VAL A CA 1
ATOM 2374 C C . VAL A 1 360 ? 6.498 9.305 31.033 1.00 97.38 360 VAL A C 1
ATOM 2376 O O . VAL A 1 360 ? 6.221 9.834 32.115 1.00 97.38 360 VAL A O 1
ATOM 2379 N N . PRO A 1 361 ? 5.963 8.123 30.664 1.00 97.88 361 PRO A N 1
ATOM 2380 C CA . PRO A 1 361 ? 5.073 7.343 31.520 1.00 97.88 361 PRO A CA 1
ATOM 2381 C C . PRO A 1 361 ? 5.672 7.042 32.897 1.00 97.88 361 PRO A C 1
ATOM 2383 O O . PRO A 1 361 ? 6.866 6.780 33.048 1.00 97.88 361 PRO A O 1
ATOM 2386 N N . THR A 1 362 ? 4.828 7.016 33.927 1.00 97.38 362 THR A N 1
ATOM 2387 C CA . THR A 1 362 ? 5.265 6.585 35.268 1.00 97.38 362 THR A CA 1
ATOM 2388 C C . THR A 1 362 ? 5.229 5.061 35.416 1.00 97.38 362 THR A C 1
ATOM 2390 O O . THR A 1 362 ? 6.015 4.489 36.176 1.00 97.38 362 THR A O 1
ATOM 2393 N N . VAL A 1 363 ? 4.389 4.406 34.616 1.00 97.56 363 VAL A N 1
ATOM 2394 C CA . VAL A 1 363 ? 4.224 2.952 34.505 1.00 97.56 363 VAL A CA 1
ATOM 2395 C C . VAL A 1 363 ? 4.931 2.394 33.269 1.00 97.56 363 VAL A C 1
ATOM 2397 O O . VAL A 1 363 ? 5.308 3.153 32.381 1.00 97.56 363 VAL A O 1
ATOM 2400 N N . VAL A 1 364 ? 5.099 1.072 33.218 1.00 98.25 364 VAL A N 1
ATOM 2401 C CA . VAL A 1 364 ? 5.499 0.364 31.992 1.00 98.25 364 VAL A CA 1
ATOM 2402 C C . VAL A 1 364 ? 4.267 0.180 31.107 1.00 98.25 364 VAL A C 1
ATOM 2404 O O . VAL A 1 364 ? 3.203 -0.195 31.604 1.00 98.25 364 VAL A O 1
ATOM 2407 N N . LEU A 1 365 ? 4.425 0.472 29.823 1.00 98.56 365 LEU A N 1
ATOM 2408 C CA . LEU A 1 365 ? 3.472 0.214 28.752 1.00 98.56 365 LEU A CA 1
ATOM 2409 C C . LEU A 1 365 ? 3.928 -1.054 28.034 1.00 98.56 365 LEU A C 1
ATOM 2411 O O . LEU A 1 365 ? 5.119 -1.175 27.744 1.00 98.56 365 LEU A O 1
ATOM 2415 N N . LYS A 1 366 ? 3.008 -1.971 27.749 1.00 98.69 366 LYS A N 1
ATOM 2416 C CA . LYS A 1 366 ? 3.341 -3.249 27.115 1.00 98.69 366 LYS A CA 1
ATOM 2417 C C . LYS A 1 366 ? 2.595 -3.418 25.799 1.00 98.69 366 LYS A C 1
ATOM 2419 O O . LYS A 1 366 ? 1.385 -3.184 25.792 1.00 98.69 366 LYS A O 1
ATOM 2424 N N . GLY A 1 367 ? 3.307 -3.816 24.747 1.00 98.50 367 GLY A N 1
ATOM 2425 C CA . GLY A 1 367 ? 2.701 -4.370 23.536 1.00 98.50 367 GLY A CA 1
ATOM 2426 C C . GLY A 1 367 ? 2.204 -5.772 23.860 1.00 98.50 367 GLY A C 1
ATOM 2427 O O . GLY A 1 367 ? 1.043 -5.932 24.210 1.00 98.50 367 GLY A O 1
ATOM 2428 N N . GLY A 1 368 ? 3.138 -6.709 23.992 1.00 98.25 368 GLY A N 1
ATOM 2429 C CA . GLY A 1 368 ? 2.888 -8.051 24.501 1.00 98.25 368 GLY A CA 1
ATOM 2430 C C . GLY A 1 368 ? 3.376 -9.110 23.517 1.00 98.25 368 GLY A C 1
ATOM 2431 O O . GLY A 1 368 ? 4.544 -9.077 23.140 1.00 98.25 368 GLY A O 1
ATOM 2432 N N . GLU A 1 369 ? 2.567 -10.121 23.192 1.00 98.19 369 GLU A N 1
ATOM 2433 C CA . GLU A 1 369 ? 2.964 -11.136 22.202 1.00 98.19 369 GLU A CA 1
ATOM 2434 C C . GLU A 1 369 ? 2.546 -10.719 20.790 1.00 98.19 369 GLU A C 1
ATOM 2436 O O . GLU A 1 369 ? 1.361 -10.589 20.532 1.00 98.19 369 GLU A O 1
ATOM 2441 N N . GLY A 1 370 ? 3.470 -10.683 19.834 1.00 98.12 370 GLY A N 1
ATOM 2442 C CA . GLY A 1 370 ? 3.154 -10.390 18.434 1.00 98.12 370 GLY A CA 1
ATOM 2443 C C . GLY A 1 370 ? 4.047 -9.283 17.906 1.00 98.12 370 GLY A C 1
ATOM 2444 O O . GLY A 1 370 ? 5.196 -9.186 18.331 1.00 98.12 370 GLY A O 1
ATOM 2445 N N . THR A 1 371 ? 3.581 -8.524 16.914 1.00 98.25 371 THR A N 1
ATOM 2446 C CA . THR A 1 371 ? 4.324 -7.369 16.401 1.00 98.25 371 THR A CA 1
ATOM 2447 C C . THR A 1 371 ? 3.646 -6.066 16.789 1.00 98.25 371 THR A C 1
ATOM 2449 O O . THR A 1 371 ? 2.762 -5.572 16.080 1.00 98.25 371 THR A O 1
ATOM 2452 N N . ASP A 1 372 ? 4.141 -5.449 17.854 1.00 98.69 372 ASP A N 1
ATOM 2453 C CA . ASP A 1 372 ? 3.473 -4.314 18.467 1.00 98.69 372 ASP A CA 1
ATOM 2454 C C . ASP A 1 372 ? 4.056 -2.981 18.024 1.00 98.69 372 ASP A C 1
ATOM 2456 O O . ASP A 1 372 ? 5.262 -2.792 17.831 1.00 98.69 372 ASP A O 1
ATOM 2460 N N . THR A 1 373 ? 3.159 -2.017 17.838 1.00 98.81 373 THR A N 1
ATOM 2461 C CA . THR A 1 373 ? 3.488 -0.712 17.275 1.00 98.81 373 THR A CA 1
ATOM 2462 C C . THR A 1 373 ? 3.226 0.406 18.272 1.00 98.81 373 THR A C 1
ATOM 2464 O O . THR A 1 373 ? 2.122 0.535 18.800 1.00 98.81 373 THR A O 1
ATOM 2467 N N . ILE A 1 374 ? 4.197 1.301 18.454 1.00 98.56 374 ILE A N 1
ATOM 2468 C CA . ILE A 1 374 ? 3.952 2.612 19.056 1.00 98.56 374 ILE A CA 1
ATOM 2469 C C . ILE A 1 374 ? 3.890 3.684 17.967 1.00 98.56 374 ILE A C 1
ATOM 2471 O O . ILE A 1 374 ? 4.746 3.752 17.086 1.00 98.56 374 ILE A O 1
ATOM 2475 N N . SER A 1 375 ? 2.876 4.541 18.014 1.00 98.62 375 SER A N 1
ATOM 2476 C CA . SER A 1 375 ? 2.731 5.683 17.110 1.00 98.62 375 SER A CA 1
ATOM 2477 C C . SER A 1 375 ? 2.971 6.984 17.863 1.00 98.62 375 SER A C 1
ATOM 2479 O O . SER A 1 375 ? 2.321 7.246 18.875 1.00 98.62 375 SER A O 1
ATOM 2481 N N . LEU A 1 376 ? 3.864 7.818 17.332 1.00 98.62 376 LEU A N 1
ATOM 2482 C CA . LEU A 1 376 ? 4.218 9.131 17.864 1.00 98.62 376 LEU A CA 1
ATOM 2483 C C . LEU A 1 376 ? 4.036 10.215 16.798 1.00 98.62 376 LEU A C 1
ATOM 2485 O O . LEU A 1 376 ? 4.324 10.016 15.614 1.00 98.62 376 LEU A O 1
ATOM 2489 N N . ALA A 1 377 ? 3.605 11.402 17.221 1.00 97.56 377 ALA A N 1
ATOM 2490 C CA . ALA A 1 377 ? 3.790 12.599 16.411 1.00 97.56 377 ALA A CA 1
ATOM 2491 C C . ALA A 1 377 ? 5.290 12.929 16.338 1.00 97.56 377 ALA A C 1
ATOM 2493 O O . ALA A 1 377 ? 6.011 12.800 17.328 1.00 97.56 377 ALA A O 1
ATOM 2494 N N . ALA A 1 378 ? 5.774 13.382 15.183 1.00 97.19 378 ALA A N 1
ATOM 2495 C CA . ALA A 1 378 ? 7.195 13.649 14.974 1.00 97.19 378 ALA A CA 1
ATOM 2496 C C . ALA A 1 378 ? 7.770 14.653 15.991 1.00 97.19 378 ALA A C 1
ATOM 2498 O O . ALA A 1 378 ? 8.855 14.426 16.518 1.00 97.19 378 ALA A O 1
ATOM 2499 N N . ALA A 1 379 ? 7.020 15.704 16.338 1.00 96.44 379 ALA A N 1
ATOM 2500 C CA . ALA A 1 379 ? 7.450 16.701 17.323 1.00 96.44 379 ALA A CA 1
ATOM 2501 C C . ALA A 1 379 ? 7.597 16.111 18.740 1.00 96.44 379 ALA A C 1
ATOM 2503 O O . ALA A 1 379 ? 8.529 16.455 19.477 1.00 96.44 379 ALA A O 1
ATOM 2504 N N . ASP A 1 380 ? 6.712 15.181 19.103 1.00 97.50 380 ASP A N 1
ATOM 2505 C CA . ASP A 1 380 ? 6.784 14.470 20.378 1.00 97.50 380 ASP A CA 1
ATOM 2506 C C . ASP A 1 380 ? 7.991 13.524 20.392 1.00 97.50 380 ASP A C 1
ATOM 2508 O O . ASP A 1 380 ? 8.771 13.524 21.346 1.00 97.50 380 ASP A O 1
ATOM 2512 N N . ALA A 1 381 ? 8.210 12.790 19.296 1.00 98.31 381 ALA A N 1
ATOM 2513 C CA . ALA A 1 381 ? 9.354 11.899 19.125 1.00 98.31 381 ALA A CA 1
ATOM 2514 C C . ALA A 1 381 ? 10.701 12.643 19.181 1.00 98.31 381 ALA A C 1
ATOM 2516 O O . ALA A 1 381 ? 11.643 12.148 19.802 1.00 98.31 381 ALA A O 1
ATOM 2517 N N . VAL A 1 382 ? 10.802 13.851 18.609 1.00 98.38 382 VAL A N 1
ATOM 2518 C CA . VAL A 1 382 ? 11.991 14.717 18.748 1.00 98.38 382 VAL A CA 1
ATOM 2519 C C . VAL A 1 382 ? 12.290 14.980 20.224 1.00 98.38 382 VAL A C 1
ATOM 2521 O O . VAL A 1 382 ? 13.428 14.833 20.660 1.00 98.38 382 VAL A O 1
ATOM 2524 N N . THR A 1 383 ? 11.270 15.317 21.015 1.00 98.00 383 THR A N 1
ATOM 2525 C CA . THR A 1 383 ? 11.451 15.620 22.442 1.00 98.00 383 THR A CA 1
ATOM 2526 C C . THR A 1 383 ? 11.810 14.370 23.246 1.00 98.00 383 THR A C 1
ATOM 2528 O O . THR A 1 383 ? 12.769 14.379 24.018 1.00 98.00 383 THR A O 1
ATOM 2531 N N . LEU A 1 384 ? 11.061 13.281 23.056 1.00 98.31 384 LEU A N 1
ATOM 2532 C CA . LEU A 1 384 ? 11.237 12.027 23.794 1.00 98.31 384 LEU A CA 1
ATOM 2533 C C . LEU A 1 384 ? 12.572 11.344 23.474 1.00 98.31 384 LEU A C 1
ATOM 2535 O O . LEU A 1 384 ? 13.184 10.765 24.366 1.00 98.31 384 LEU A O 1
ATOM 2539 N N . SER A 1 385 ? 13.060 11.463 22.236 1.00 98.44 385 SER A N 1
ATOM 2540 C CA . SER A 1 385 ? 14.336 10.871 21.807 1.00 98.44 385 SER A CA 1
ATOM 2541 C C . SER A 1 385 ? 15.576 11.596 22.343 1.00 98.44 385 SER A C 1
ATOM 2543 O O . SER A 1 385 ? 16.700 11.123 22.157 1.00 98.44 385 SER A O 1
ATOM 2545 N N . GLY A 1 386 ? 15.398 12.712 23.060 1.00 98.06 386 GLY A N 1
ATOM 2546 C CA . GLY A 1 386 ? 16.479 13.401 23.767 1.00 98.06 386 GLY A CA 1
ATOM 2547 C C . GLY A 1 386 ? 17.082 12.600 24.931 1.00 98.06 386 GLY A C 1
ATOM 2548 O O . GLY A 1 386 ? 18.153 12.958 25.419 1.00 98.06 386 GLY A O 1
ATOM 2549 N N . ALA A 1 387 ? 16.426 11.524 25.381 1.00 97.25 387 ALA A N 1
ATOM 2550 C CA . ALA A 1 387 ? 16.907 10.622 26.427 1.00 97.25 387 ALA A CA 1
ATOM 2551 C C . ALA A 1 387 ? 16.369 9.192 26.230 1.00 97.25 387 ALA A C 1
ATOM 2553 O O . ALA A 1 387 ? 15.416 8.976 25.494 1.00 97.25 387 ALA A O 1
ATOM 2554 N N . THR A 1 388 ? 16.931 8.215 26.948 1.00 98.00 388 THR A N 1
ATOM 2555 C CA . THR A 1 388 ? 16.490 6.801 26.920 1.00 98.00 388 THR A CA 1
ATOM 2556 C C . THR A 1 388 ? 15.392 6.473 27.943 1.00 98.00 388 THR A C 1
ATOM 2558 O O . THR A 1 388 ? 14.958 5.328 28.073 1.00 98.00 388 THR A O 1
ATOM 2561 N N . THR A 1 389 ? 14.932 7.466 28.710 1.00 97.88 389 THR A N 1
ATOM 2562 C CA . THR A 1 389 ? 13.952 7.265 29.789 1.00 97.88 389 THR A CA 1
ATOM 2563 C C . THR A 1 389 ? 12.591 6.823 29.265 1.00 97.88 389 THR A C 1
ATOM 2565 O O . THR A 1 389 ? 11.931 6.029 29.930 1.00 97.88 389 THR A O 1
ATOM 2568 N N . PHE A 1 390 ? 12.190 7.281 28.078 1.00 98.31 390 PHE A N 1
ATOM 2569 C CA . PHE A 1 390 ? 10.968 6.820 27.424 1.00 98.31 390 PHE A CA 1
ATOM 2570 C C . PHE A 1 390 ? 11.051 5.337 27.051 1.00 98.31 390 PHE A C 1
ATOM 2572 O O . PHE A 1 390 ? 10.189 4.571 27.471 1.00 98.31 390 PHE A O 1
ATOM 2579 N N . ALA A 1 391 ? 12.130 4.914 26.381 1.00 98.06 391 ALA A N 1
ATOM 2580 C CA . ALA A 1 391 ? 12.348 3.513 26.017 1.00 98.06 391 ALA A CA 1
ATOM 2581 C C . ALA A 1 391 ? 12.299 2.574 27.234 1.00 98.06 391 ALA A C 1
ATOM 2583 O O . ALA A 1 391 ? 11.729 1.496 27.160 1.00 98.06 391 ALA A O 1
ATOM 2584 N N . SER A 1 392 ? 12.801 3.009 28.400 1.00 97.81 392 SER A N 1
ATOM 2585 C CA . SER A 1 392 ? 12.748 2.209 29.641 1.00 97.81 392 SER A CA 1
ATOM 2586 C C . SER A 1 392 ? 11.334 1.939 30.183 1.00 97.81 392 SER A C 1
ATOM 2588 O O . SER A 1 392 ? 11.168 1.194 31.150 1.00 97.81 392 SER A O 1
ATOM 2590 N N . LYS A 1 393 ? 10.318 2.598 29.614 1.00 98.25 393 LYS A N 1
ATOM 2591 C CA . LYS A 1 393 ? 8.900 2.436 29.950 1.00 98.25 393 LYS A CA 1
ATOM 2592 C C . LYS A 1 393 ? 8.133 1.633 28.911 1.00 98.25 393 LYS A C 1
ATOM 2594 O O . LYS A 1 393 ? 6.929 1.482 29.080 1.00 98.25 393 LYS A O 1
ATOM 2599 N N . LEU A 1 394 ? 8.805 1.138 27.880 1.00 98.44 394 LEU A N 1
ATOM 2600 C CA . LEU A 1 394 ? 8.223 0.278 26.866 1.00 98.44 394 LEU A CA 1
ATOM 2601 C C . LEU A 1 394 ? 8.717 -1.148 27.091 1.00 98.44 394 LEU A C 1
ATOM 2603 O O . LEU A 1 394 ? 9.892 -1.369 27.383 1.00 98.44 394 LEU A O 1
ATOM 2607 N N . ASP A 1 395 ? 7.807 -2.099 26.975 1.00 98.44 395 ASP A N 1
ATOM 2608 C CA . ASP A 1 395 ? 8.079 -3.527 27.043 1.00 98.44 395 ASP A CA 1
ATOM 2609 C C . ASP A 1 395 ? 7.403 -4.194 25.845 1.00 98.44 395 ASP A C 1
ATOM 2611 O O . ASP A 1 395 ? 6.225 -3.938 25.595 1.00 98.44 395 ASP A O 1
ATOM 2615 N N . SER A 1 396 ? 8.157 -5.015 25.111 1.00 97.88 396 SER A N 1
ATOM 2616 C CA . SER A 1 396 ? 7.661 -5.790 23.963 1.00 97.88 396 SER A CA 1
ATOM 2617 C C . SER A 1 396 ? 6.932 -4.922 22.921 1.00 97.88 396 SER A C 1
ATOM 2619 O O . SER A 1 396 ? 5.757 -5.119 22.651 1.00 97.88 396 SER A O 1
ATOM 2621 N N . PHE A 1 397 ? 7.609 -3.875 22.434 1.00 98.69 397 PHE A N 1
ATOM 2622 C CA . PHE A 1 397 ? 7.198 -3.110 21.254 1.00 98.69 397 PHE A CA 1
ATOM 2623 C C . PHE A 1 397 ? 8.312 -3.189 20.211 1.00 98.69 397 PHE A C 1
ATOM 2625 O O . PHE A 1 397 ? 9.461 -2.858 20.506 1.00 98.69 397 PHE A O 1
ATOM 2632 N N . GLU A 1 398 ? 7.966 -3.542 18.977 1.00 98.50 398 GLU A N 1
ATOM 2633 C CA . GLU A 1 398 ? 8.941 -3.830 17.918 1.00 98.50 398 GLU A CA 1
ATOM 2634 C C . GLU A 1 398 ? 8.963 -2.751 16.834 1.00 98.50 398 GLU A C 1
ATOM 2636 O O . GLU A 1 398 ? 9.947 -2.625 16.100 1.00 98.50 398 GLU A O 1
ATOM 2641 N N . ARG A 1 399 ? 7.884 -1.969 16.695 1.00 98.62 399 ARG A N 1
ATOM 2642 C CA . ARG A 1 399 ? 7.731 -0.998 15.605 1.00 98.62 399 ARG A CA 1
ATOM 2643 C C . ARG A 1 399 ? 7.412 0.403 16.101 1.00 98.62 399 ARG A C 1
ATOM 2645 O O . ARG A 1 399 ? 6.551 0.609 16.952 1.00 98.62 399 ARG A O 1
ATOM 2652 N N . LEU A 1 400 ? 8.041 1.387 15.466 1.00 98.81 400 LEU A N 1
ATOM 2653 C CA . LEU A 1 400 ? 7.719 2.802 15.628 1.00 98.81 400 LEU A CA 1
ATOM 2654 C C . LEU A 1 400 ? 7.019 3.338 14.383 1.00 98.81 400 LEU A C 1
ATOM 2656 O O . LEU A 1 400 ? 7.501 3.149 13.271 1.00 98.81 400 LEU A O 1
ATOM 2660 N N . VAL A 1 401 ? 5.928 4.076 14.561 1.00 98.81 401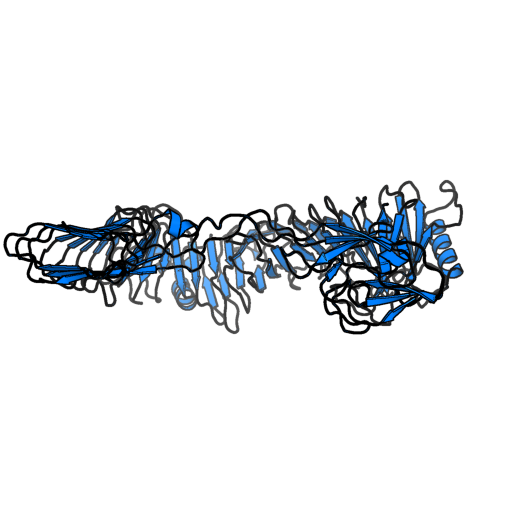 VAL A N 1
ATOM 2661 C CA . VAL A 1 401 ? 5.310 4.902 13.519 1.00 98.81 401 VAL A CA 1
ATOM 2662 C C . VAL A 1 401 ? 5.499 6.373 13.877 1.00 98.81 401 VAL A C 1
ATOM 2664 O O . VAL A 1 401 ? 5.129 6.816 14.962 1.00 98.81 401 VAL A O 1
ATOM 2667 N N . ILE A 1 402 ? 6.044 7.145 12.942 1.00 98.44 402 ILE A N 1
ATOM 2668 C CA . ILE A 1 402 ? 6.163 8.598 13.018 1.00 98.44 402 ILE A CA 1
ATOM 2669 C C . ILE A 1 402 ? 5.088 9.231 12.142 1.00 98.44 402 ILE A C 1
ATOM 2671 O O . ILE A 1 402 ? 5.022 8.980 10.939 1.00 98.44 402 ILE A O 1
ATOM 2675 N N . THR A 1 403 ? 4.268 10.086 12.743 1.00 97.12 403 THR A N 1
ATOM 2676 C CA . THR A 1 403 ? 3.175 10.808 12.078 1.00 97.12 403 THR A CA 1
ATOM 2677 C C . THR A 1 403 ? 3.405 12.316 12.102 1.00 97.12 403 THR A C 1
ATOM 2679 O O . THR A 1 403 ? 4.155 12.834 12.931 1.00 97.12 403 THR A O 1
ATOM 2682 N N . GLY A 1 404 ? 2.750 13.045 11.194 1.00 93.81 404 GLY A N 1
ATOM 2683 C CA . GLY A 1 404 ? 2.696 14.510 11.246 1.00 93.81 404 GLY A CA 1
ATOM 2684 C C . GLY A 1 404 ? 4.061 15.200 11.156 1.00 93.81 404 GLY A C 1
ATOM 2685 O O . GLY A 1 404 ? 4.251 16.257 11.754 1.00 93.81 404 GLY A O 1
ATOM 2686 N N . ALA A 1 405 ? 5.031 14.606 10.455 1.00 94.19 405 ALA A N 1
ATOM 2687 C CA . ALA A 1 405 ? 6.343 15.215 10.304 1.00 94.19 405 ALA A CA 1
ATOM 2688 C C . ALA A 1 405 ? 6.260 16.487 9.448 1.00 94.19 405 ALA A C 1
ATOM 2690 O O . ALA A 1 405 ? 5.821 16.445 8.297 1.00 94.19 405 ALA A O 1
ATOM 2691 N N . THR A 1 406 ? 6.701 17.613 10.015 1.00 90.38 406 THR A N 1
ATOM 2692 C CA . THR A 1 406 ? 6.810 18.904 9.329 1.00 90.38 406 THR A CA 1
ATOM 2693 C C . THR A 1 406 ? 8.074 19.640 9.729 1.00 90.38 406 THR A C 1
ATOM 2695 O O . THR A 1 406 ? 8.467 19.567 10.891 1.00 90.38 406 THR A O 1
ATOM 2698 N N . GLY A 1 407 ? 8.671 20.416 8.825 1.00 84.88 407 GLY A N 1
ATOM 2699 C CA . GLY A 1 407 ? 9.886 21.151 9.176 1.00 84.88 407 GLY A CA 1
ATOM 2700 C C . GLY A 1 407 ? 11.130 20.262 9.214 1.00 84.88 407 GLY A C 1
ATOM 2701 O O . GLY A 1 407 ? 11.080 19.076 8.894 1.00 84.88 407 GLY A O 1
ATOM 2702 N N . ALA A 1 408 ? 12.254 20.839 9.642 1.00 92.12 408 ALA A N 1
ATOM 2703 C CA . ALA A 1 408 ? 13.440 20.065 9.992 1.00 92.12 408 ALA A CA 1
ATOM 2704 C C . ALA A 1 408 ? 13.247 19.429 11.376 1.00 92.12 408 ALA A C 1
ATOM 2706 O O . ALA A 1 408 ? 13.100 20.142 12.370 1.00 92.12 408 ALA A O 1
ATOM 2707 N N . GLN A 1 409 ? 13.250 18.100 11.446 1.00 95.94 409 GLN A N 1
ATOM 2708 C CA . GLN A 1 409 ? 13.086 17.350 12.694 1.00 95.94 409 GLN A CA 1
ATOM 2709 C C . GLN A 1 409 ? 14.100 16.214 12.751 1.00 95.94 409 GLN A C 1
ATOM 2711 O O . GLN A 1 409 ? 14.305 15.533 11.753 1.00 95.94 409 GLN A O 1
ATOM 2716 N N . ALA A 1 410 ? 14.726 16.002 13.907 1.00 97.50 410 ALA A N 1
ATOM 2717 C CA . ALA A 1 410 ? 15.714 14.947 14.106 1.00 97.50 410 ALA A CA 1
ATOM 2718 C C . ALA A 1 410 ? 15.314 14.069 15.292 1.00 97.50 410 ALA A C 1
ATOM 2720 O O . ALA A 1 410 ? 15.121 14.571 16.397 1.00 97.50 410 ALA A O 1
ATOM 2721 N N . ILE A 1 411 ? 15.191 12.768 15.049 1.00 98.69 411 ILE A N 1
ATOM 2722 C CA . ILE A 1 411 ? 14.716 11.783 16.019 1.00 98.69 411 ILE A CA 1
ATOM 2723 C C . ILE A 1 411 ? 15.810 10.739 16.200 1.00 98.69 411 ILE A C 1
ATOM 2725 O O . ILE A 1 411 ? 16.241 10.131 15.225 1.00 98.69 411 ILE A O 1
ATOM 2729 N N . ASN A 1 412 ? 16.253 10.512 17.434 1.00 98.75 412 ASN A N 1
ATOM 2730 C CA . ASN A 1 412 ? 17.110 9.370 17.749 1.00 98.75 412 ASN A CA 1
ATOM 2731 C C . ASN A 1 412 ? 16.233 8.139 18.013 1.00 98.75 412 ASN A C 1
ATOM 2733 O O . ASN A 1 412 ? 15.600 8.030 19.063 1.00 98.75 412 ASN A O 1
ATOM 2737 N N . VAL A 1 413 ? 16.158 7.232 17.041 1.00 98.62 413 VAL A N 1
ATOM 2738 C CA . VAL A 1 413 ? 15.216 6.106 17.101 1.00 98.62 413 VAL A CA 1
ATOM 2739 C C . VAL A 1 413 ? 15.685 5.027 18.078 1.00 98.62 413 VAL A C 1
ATOM 2741 O O . VAL A 1 413 ? 14.855 4.418 18.750 1.00 98.62 413 VAL A O 1
ATOM 2744 N N . ALA A 1 414 ? 16.999 4.881 18.281 1.00 98.25 414 ALA A N 1
ATOM 2745 C CA . ALA A 1 414 ? 17.555 4.010 19.316 1.00 98.25 414 ALA A CA 1
ATOM 2746 C C . ALA A 1 414 ? 17.216 4.493 20.737 1.00 98.25 414 ALA A C 1
ATOM 2748 O O . ALA A 1 414 ? 16.868 3.680 21.590 1.00 98.25 414 ALA A O 1
ATOM 2749 N N . ASN A 1 415 ? 17.237 5.806 20.995 1.00 98.44 415 ASN A N 1
ATOM 2750 C CA . ASN A 1 415 ? 16.840 6.369 22.293 1.00 98.44 415 ASN A CA 1
ATOM 2751 C C . ASN A 1 415 ? 15.349 6.173 22.599 1.00 98.44 415 ASN A C 1
ATOM 2753 O O . ASN A 1 415 ? 14.962 6.171 23.767 1.00 98.44 415 ASN A O 1
ATOM 2757 N N . LEU A 1 416 ? 14.523 5.990 21.566 1.00 98.56 416 LEU A N 1
ATOM 2758 C CA . LEU A 1 416 ? 13.119 5.610 21.714 1.00 98.56 416 LEU A CA 1
ATOM 2759 C C . LEU A 1 416 ? 12.919 4.097 21.887 1.00 98.56 416 LEU A C 1
ATOM 2761 O O . LEU A 1 416 ? 11.825 3.696 22.263 1.00 98.56 416 LEU A O 1
ATOM 2765 N N . GLY A 1 417 ? 13.956 3.282 21.666 1.00 97.88 417 GLY A N 1
ATOM 2766 C CA . GLY A 1 417 ? 13.893 1.818 21.717 1.00 97.88 417 GLY A CA 1
ATOM 2767 C C . GLY A 1 417 ? 13.622 1.140 20.368 1.00 97.88 417 GLY A C 1
ATOM 2768 O O . GLY A 1 417 ? 13.399 -0.060 20.345 1.00 97.88 417 GLY A O 1
ATOM 2769 N N . PHE A 1 418 ? 13.666 1.874 19.249 1.00 98.38 418 PHE A N 1
ATOM 2770 C CA . PHE A 1 418 ? 13.230 1.409 17.924 1.00 98.38 418 PHE A CA 1
ATOM 2771 C C . PHE A 1 418 ? 14.319 1.558 16.861 1.00 98.38 418 PHE A C 1
ATOM 2773 O O . PHE A 1 418 ? 14.145 2.244 15.853 1.00 98.38 418 PHE A O 1
ATOM 2780 N N . ALA A 1 419 ? 15.468 0.927 17.088 1.00 97.75 419 ALA A N 1
ATOM 2781 C CA . ALA A 1 419 ? 16.566 0.966 16.126 1.00 97.75 419 ALA A CA 1
ATOM 2782 C C . ALA A 1 419 ? 16.296 0.108 14.872 1.00 97.75 419 ALA A C 1
ATOM 2784 O O . ALA A 1 419 ? 16.898 0.364 13.835 1.00 97.75 419 ALA A O 1
ATOM 2785 N N . ASP A 1 420 ? 15.398 -0.878 14.940 1.00 98.31 420 ASP A N 1
ATOM 2786 C CA . ASP A 1 420 ? 15.276 -1.903 13.895 1.00 98.31 420 ASP A CA 1
ATOM 2787 C C . ASP A 1 420 ? 14.171 -1.640 12.863 1.00 98.31 420 ASP A C 1
ATOM 2789 O O . ASP A 1 420 ? 14.314 -2.044 11.708 1.00 98.31 420 ASP A O 1
ATOM 2793 N N . TYR A 1 421 ? 13.065 -0.985 13.238 1.00 98.69 421 TYR A N 1
ATOM 2794 C CA . TYR A 1 421 ? 11.913 -0.817 12.345 1.00 98.69 421 TYR A CA 1
ATOM 2795 C C . TYR A 1 421 ? 11.139 0.480 12.603 1.00 98.69 421 TYR A C 1
ATOM 2797 O O . TYR A 1 421 ? 10.492 0.651 13.640 1.00 98.69 421 TYR A O 1
ATOM 2805 N N . VAL A 1 422 ? 11.142 1.377 11.616 1.00 98.88 422 VAL A N 1
ATOM 2806 C CA . VAL A 1 422 ? 10.470 2.680 11.697 1.00 98.88 422 VAL A CA 1
ATOM 2807 C C . VAL A 1 422 ? 9.608 2.914 10.464 1.00 98.88 422 VAL A C 1
ATOM 2809 O O . VAL A 1 422 ? 10.070 2.811 9.335 1.00 98.88 422 VAL A O 1
ATOM 2812 N N . THR A 1 423 ? 8.351 3.287 10.664 1.00 98.75 423 THR A N 1
ATOM 2813 C CA . THR A 1 423 ? 7.437 3.728 9.609 1.00 98.75 423 THR A CA 1
ATOM 2814 C C . THR A 1 423 ? 7.287 5.243 9.645 1.00 98.75 423 THR A C 1
ATOM 2816 O O . THR A 1 423 ? 7.004 5.821 10.689 1.00 98.75 423 THR A O 1
ATOM 2819 N N . VAL A 1 424 ? 7.428 5.893 8.496 1.00 98.25 424 VAL A N 1
ATOM 2820 C CA . VAL A 1 424 ? 7.214 7.325 8.290 1.00 98.25 424 VAL A CA 1
ATOM 2821 C C . VAL A 1 424 ? 5.898 7.525 7.540 1.00 98.25 424 VAL A C 1
ATOM 2823 O O . VAL A 1 424 ? 5.814 7.303 6.329 1.00 98.25 424 VAL A O 1
ATOM 2826 N N . ALA A 1 425 ? 4.884 8.001 8.263 1.00 96.56 425 ALA A N 1
ATOM 2827 C CA . ALA A 1 425 ? 3.542 8.299 7.762 1.00 96.56 425 ALA A CA 1
ATOM 2828 C C . ALA A 1 425 ? 3.432 9.696 7.144 1.00 96.56 425 ALA A C 1
ATOM 2830 O O . ALA A 1 425 ? 2.527 10.474 7.450 1.00 96.56 425 ALA A O 1
ATOM 2831 N N . GLY A 1 426 ? 4.365 9.985 6.237 1.00 93.75 426 GLY A N 1
ATOM 2832 C CA . GLY A 1 426 ? 4.404 11.205 5.440 1.00 93.75 426 GLY A CA 1
ATOM 2833 C C . GLY A 1 426 ? 5.255 12.318 6.050 1.00 93.75 426 GLY A C 1
ATOM 2834 O O . GLY A 1 426 ? 5.459 12.394 7.261 1.00 93.75 426 GLY A O 1
ATOM 2835 N N . VAL A 1 427 ? 5.746 13.202 5.178 1.00 92.12 427 VAL A N 1
ATOM 2836 C CA . VAL A 1 427 ? 6.506 14.408 5.545 1.00 92.12 427 VAL A CA 1
ATOM 2837 C C . VAL A 1 427 ? 5.961 15.586 4.740 1.00 92.12 427 VAL A C 1
ATOM 2839 O O . VAL A 1 427 ? 6.108 15.641 3.513 1.00 92.12 427 VAL A O 1
ATOM 2842 N N . GLY A 1 428 ? 5.318 16.523 5.439 1.00 87.69 428 GLY A N 1
ATOM 2843 C CA . GLY A 1 428 ? 4.759 17.755 4.878 1.00 87.69 428 GLY A CA 1
ATOM 2844 C C . GLY A 1 428 ? 5.585 18.996 5.232 1.00 87.69 428 GLY A C 1
ATOM 2845 O O . GLY A 1 428 ? 6.424 18.962 6.122 1.00 87.69 428 GLY A O 1
ATOM 2846 N N . GLY A 1 429 ? 5.335 20.127 4.565 1.00 80.88 429 GLY A N 1
ATOM 2847 C CA . GLY A 1 429 ? 6.026 21.400 4.849 1.00 80.88 429 GLY A CA 1
ATOM 2848 C C . GLY A 1 429 ? 7.530 21.390 4.524 1.00 80.88 429 GLY A C 1
ATOM 2849 O O . GLY A 1 429 ? 8.089 20.349 4.210 1.00 80.88 429 GLY A O 1
ATOM 2850 N N . ALA A 1 430 ? 8.191 22.553 4.560 1.00 72.00 430 ALA A N 1
ATOM 2851 C CA . ALA A 1 430 ? 9.604 22.703 4.178 1.00 72.00 430 ALA A CA 1
ATOM 2852 C C . ALA A 1 430 ? 10.573 22.146 5.242 1.00 72.00 430 ALA A C 1
ATOM 2854 O O . ALA A 1 430 ? 10.496 22.569 6.389 1.00 72.00 430 ALA A O 1
ATOM 2855 N N . GLY A 1 431 ? 11.511 21.267 4.866 1.00 79.81 431 GLY A N 1
ATOM 2856 C CA . GLY A 1 431 ? 12.535 20.685 5.756 1.00 79.81 431 GLY A CA 1
ATOM 2857 C C . GLY A 1 431 ? 12.575 19.148 5.737 1.00 79.81 431 GLY A C 1
ATOM 2858 O O . GLY A 1 431 ? 11.636 18.516 5.266 1.00 79.81 431 GLY A O 1
ATOM 2859 N N . THR A 1 432 ? 13.674 18.549 6.207 1.00 89.75 432 THR A N 1
ATOM 2860 C CA . THR A 1 432 ? 13.894 17.088 6.197 1.00 89.75 432 THR A CA 1
ATOM 2861 C C . THR A 1 432 ? 13.563 16.444 7.544 1.00 89.75 432 THR A C 1
ATOM 2863 O O . THR A 1 432 ? 13.870 16.999 8.603 1.00 89.75 432 THR A O 1
ATOM 2866 N N . LEU A 1 433 ? 13.007 15.230 7.512 1.00 97.31 433 LEU A N 1
ATOM 2867 C CA . LEU A 1 433 ? 12.953 14.358 8.688 1.00 97.31 433 LEU A CA 1
ATOM 2868 C C . LEU A 1 433 ? 14.245 13.539 8.767 1.00 97.31 433 LEU A C 1
ATOM 2870 O O . LEU A 1 433 ? 14.582 12.842 7.817 1.00 97.31 433 LEU A O 1
ATOM 2874 N N . THR A 1 434 ? 14.944 13.582 9.895 1.00 98.25 434 THR A N 1
ATOM 2875 C CA . THR A 1 434 ? 16.180 12.830 10.131 1.00 98.25 434 THR A CA 1
ATOM 2876 C C . THR A 1 434 ? 15.951 11.754 11.188 1.00 98.25 434 THR A C 1
ATOM 2878 O O . THR A 1 434 ? 15.546 12.062 12.309 1.00 98.25 434 THR A O 1
ATOM 2881 N N . LEU A 1 435 ? 16.252 10.505 10.845 1.00 98.75 435 LEU A N 1
ATOM 2882 C CA . LEU A 1 435 ? 16.260 9.354 11.743 1.00 98.75 435 LEU A CA 1
ATOM 2883 C C . LEU A 1 435 ? 17.715 9.024 12.092 1.00 98.75 435 LEU A C 1
ATOM 2885 O O . LEU A 1 435 ? 18.491 8.642 11.219 1.00 98.75 435 LEU A O 1
ATOM 2889 N N . ASN A 1 436 ? 18.090 9.214 13.355 1.00 98.62 436 ASN A N 1
ATOM 2890 C CA . ASN A 1 436 ? 19.427 8.947 13.877 1.00 98.62 436 ASN A CA 1
ATOM 2891 C C . ASN A 1 436 ? 19.484 7.605 14.599 1.00 98.62 436 ASN A C 1
ATOM 2893 O O . ASN A 1 436 ? 18.549 7.257 15.321 1.00 98.62 436 ASN A O 1
ATOM 2897 N N . ASP A 1 437 ? 20.628 6.937 14.477 1.00 98.19 437 ASP A N 1
ATOM 2898 C CA . ASP A 1 437 ? 20.964 5.690 15.162 1.00 98.19 437 ASP A CA 1
ATOM 2899 C C . ASP A 1 437 ? 20.016 4.529 14.822 1.00 98.19 437 ASP A C 1
ATOM 2901 O O . ASP A 1 437 ? 19.675 3.719 15.684 1.00 98.19 437 ASP A O 1
ATOM 2905 N N . LEU A 1 438 ? 19.598 4.426 13.554 1.00 98.75 438 LEU A N 1
ATOM 2906 C CA . LEU A 1 438 ? 18.963 3.203 13.058 1.00 98.75 438 LEU A CA 1
ATOM 2907 C C . LEU A 1 438 ? 20.002 2.070 13.078 1.00 98.75 438 LEU A C 1
ATOM 2909 O O . LEU A 1 438 ? 21.156 2.290 12.715 1.00 98.75 438 LEU A O 1
ATOM 2913 N N . ALA A 1 439 ? 19.632 0.866 13.498 1.00 98.25 439 ALA A N 1
ATOM 2914 C CA . ALA A 1 439 ? 20.538 -0.274 13.493 1.00 98.25 439 ALA A CA 1
ATOM 2915 C C . ALA A 1 439 ? 21.007 -0.602 12.065 1.00 98.25 439 ALA A C 1
ATOM 2917 O O . ALA A 1 439 ? 20.284 -0.380 11.089 1.00 98.25 439 ALA A O 1
ATOM 2918 N N . ASN A 1 440 ? 22.209 -1.172 11.941 1.00 97.69 440 ASN A N 1
ATOM 2919 C CA . ASN A 1 440 ? 22.618 -1.807 10.691 1.00 97.69 440 ASN A CA 1
ATOM 2920 C C . ASN A 1 440 ? 21.613 -2.916 10.338 1.00 97.69 440 ASN A C 1
ATOM 2922 O O . ASN A 1 440 ? 21.193 -3.667 11.218 1.00 97.69 440 ASN A O 1
ATOM 2926 N N . ASN A 1 441 ? 21.224 -3.011 9.066 1.00 97.94 441 ASN A N 1
ATOM 2927 C CA . ASN A 1 441 ? 20.126 -3.851 8.583 1.00 97.94 441 ASN A CA 1
ATOM 2928 C C . ASN A 1 441 ? 18.737 -3.468 9.153 1.00 97.94 441 ASN A C 1
ATOM 2930 O O . ASN A 1 441 ? 17.777 -4.232 9.028 1.00 97.94 441 ASN A O 1
ATOM 2934 N N . GLY A 1 442 ? 18.594 -2.273 9.733 1.00 98.62 442 GLY A N 1
ATOM 2935 C CA . GLY A 1 442 ? 17.306 -1.708 10.125 1.00 98.62 442 GLY A CA 1
ATOM 2936 C C . GLY A 1 442 ? 16.416 -1.391 8.918 1.00 98.62 442 GLY A C 1
ATOM 2937 O O . GLY A 1 442 ? 16.884 -1.265 7.783 1.00 98.62 442 GLY A O 1
ATOM 2938 N N . THR A 1 443 ? 15.112 -1.278 9.164 1.00 98.88 443 THR A N 1
ATOM 2939 C CA . THR A 1 443 ? 14.083 -1.044 8.145 1.00 98.88 443 THR A CA 1
ATOM 2940 C C . THR A 1 443 ? 13.395 0.300 8.331 1.00 98.88 443 THR A C 1
ATOM 2942 O O . THR A 1 443 ? 12.904 0.616 9.415 1.00 98.88 443 THR A O 1
ATOM 2945 N N . VAL A 1 444 ? 13.283 1.061 7.242 1.00 98.88 444 VAL A N 1
ATOM 2946 C CA . VAL A 1 444 ? 12.453 2.265 7.160 1.00 98.88 444 VAL A CA 1
ATOM 2947 C C . VAL A 1 444 ? 11.328 2.053 6.154 1.00 98.88 444 VAL A C 1
ATOM 2949 O O . VAL A 1 444 ? 11.574 1.759 4.988 1.00 98.88 444 VAL A O 1
ATOM 2952 N N . VAL A 1 445 ? 10.084 2.233 6.590 1.00 98.81 445 VAL A N 1
ATOM 2953 C CA . VAL A 1 445 ? 8.895 2.173 5.733 1.00 98.81 445 VAL A CA 1
ATOM 2954 C C . VAL A 1 445 ? 8.406 3.583 5.431 1.00 98.81 445 VAL A C 1
ATOM 2956 O O . VAL A 1 445 ? 8.126 4.353 6.341 1.00 98.81 445 VAL A O 1
ATOM 2959 N N . LEU A 1 446 ? 8.243 3.917 4.160 1.00 98.44 446 LEU A N 1
ATOM 2960 C CA . LEU A 1 446 ? 7.607 5.130 3.664 1.00 98.44 446 LEU A CA 1
ATOM 2961 C C . LEU A 1 446 ? 6.201 4.745 3.188 1.00 98.44 446 LEU A C 1
ATOM 2963 O O . LEU A 1 446 ? 6.048 4.153 2.119 1.00 98.44 446 LEU A O 1
ATOM 2967 N N . ASN A 1 447 ? 5.173 5.025 3.994 1.00 97.06 447 ASN A N 1
ATOM 2968 C CA . ASN A 1 447 ? 3.794 4.606 3.694 1.00 97.06 447 ASN A CA 1
ATOM 2969 C C . ASN A 1 447 ? 2.848 5.761 3.328 1.00 97.06 447 ASN A C 1
ATOM 2971 O O . ASN A 1 447 ? 1.648 5.548 3.156 1.00 97.06 447 ASN A O 1
ATOM 2975 N N . ALA A 1 448 ? 3.373 6.975 3.174 1.00 96.38 448 ALA A N 1
ATOM 2976 C CA . ALA A 1 448 ? 2.663 8.130 2.634 1.00 96.38 448 ALA A CA 1
ATOM 2977 C C . ALA A 1 448 ? 3.643 9.075 1.918 1.00 96.38 448 ALA A C 1
ATOM 2979 O O . ALA A 1 448 ? 4.857 8.882 1.975 1.00 96.38 448 ALA A O 1
ATOM 2980 N N . ALA A 1 449 ? 3.118 10.094 1.233 1.00 95.12 449 ALA A N 1
ATOM 2981 C CA . ALA A 1 449 ? 3.927 11.009 0.431 1.00 95.12 449 ALA A CA 1
ATOM 2982 C C . ALA A 1 449 ? 4.970 11.788 1.262 1.00 95.12 449 ALA A C 1
ATOM 2984 O O . ALA A 1 449 ? 4.676 12.312 2.343 1.00 95.12 449 ALA A O 1
ATOM 2985 N N . ILE A 1 450 ? 6.181 11.909 0.717 1.00 94.69 450 ILE A N 1
ATOM 2986 C CA . ILE A 1 450 ? 7.332 12.588 1.321 1.00 94.69 450 ILE A CA 1
ATOM 2987 C C . ILE A 1 450 ? 7.721 13.779 0.437 1.00 94.69 450 ILE A C 1
ATOM 2989 O O . ILE A 1 450 ? 8.219 13.601 -0.671 1.00 94.69 450 ILE A O 1
ATOM 2993 N N . THR A 1 451 ? 7.517 15.007 0.922 1.00 90.25 451 THR A N 1
ATOM 2994 C CA . THR A 1 451 ? 7.722 16.213 0.090 1.00 90.25 451 THR A CA 1
ATOM 2995 C C . THR A 1 451 ? 9.182 16.671 0.044 1.00 90.25 451 THR A C 1
ATOM 2997 O O . THR A 1 451 ? 9.679 17.037 -1.014 1.00 90.25 451 THR A O 1
ATOM 3000 N N . ASN A 1 452 ? 9.878 16.669 1.186 1.00 80.00 452 ASN A N 1
ATOM 3001 C CA . ASN A 1 452 ? 11.212 17.279 1.325 1.00 80.00 452 ASN A CA 1
ATOM 3002 C C . ASN A 1 452 ? 12.313 16.300 1.756 1.00 80.00 452 ASN A C 1
ATOM 3004 O O . ASN A 1 452 ? 13.471 16.687 1.881 1.00 80.00 452 ASN A O 1
ATOM 3008 N N . GLY A 1 453 ? 11.955 15.026 1.907 1.00 93.44 453 GLY A N 1
ATOM 3009 C CA . GLY A 1 453 ? 12.879 13.917 2.085 1.00 93.44 453 GLY A CA 1
ATOM 3010 C C . GLY A 1 453 ? 13.037 13.414 3.518 1.00 93.44 453 GLY A C 1
ATOM 3011 O O . GLY A 1 453 ? 12.636 14.058 4.491 1.00 93.44 453 GLY A O 1
ATOM 3012 N N . VAL A 1 454 ? 13.634 12.230 3.614 1.00 98.00 454 VAL A N 1
ATOM 3013 C CA . VAL A 1 454 ? 13.996 11.543 4.853 1.00 98.00 454 VAL A CA 1
ATOM 3014 C C . VAL A 1 454 ? 15.495 11.259 4.822 1.00 98.00 454 VAL A C 1
ATOM 3016 O O . VAL A 1 454 ? 15.999 10.676 3.865 1.00 98.00 454 VAL A O 1
ATOM 3019 N N . THR A 1 455 ? 16.211 11.655 5.867 1.00 98.25 455 THR A N 1
ATOM 3020 C CA . THR A 1 455 ? 17.607 11.271 6.091 1.00 98.25 455 THR A CA 1
ATOM 3021 C C . THR A 1 455 ? 17.644 10.138 7.103 1.00 98.25 455 THR A C 1
ATOM 3023 O O . THR A 1 455 ? 17.069 10.259 8.182 1.00 98.25 455 THR A O 1
ATOM 3026 N N . VAL A 1 456 ? 18.330 9.051 6.773 1.00 98.75 456 VAL A N 1
ATOM 3027 C CA . VAL A 1 456 ? 18.498 7.885 7.636 1.00 98.75 456 VAL A CA 1
ATOM 3028 C C . VAL A 1 456 ? 19.978 7.712 7.930 1.00 98.75 456 VAL A C 1
ATOM 3030 O O . VAL A 1 456 ? 20.767 7.389 7.045 1.00 98.75 456 VAL A O 1
ATOM 3033 N N . ASN A 1 457 ? 20.348 7.926 9.187 1.00 98.44 457 ASN A N 1
ATOM 3034 C CA . ASN A 1 457 ? 21.699 7.706 9.673 1.00 98.44 457 ASN A CA 1
ATOM 3035 C C . ASN A 1 457 ? 21.749 6.325 10.330 1.00 98.44 457 ASN A C 1
ATOM 3037 O O . ASN A 1 457 ? 21.292 6.149 11.465 1.00 98.44 457 ASN A O 1
ATOM 3041 N N . VAL A 1 458 ? 22.285 5.351 9.591 1.00 98.69 458 VAL A N 1
ATOM 3042 C CA . VAL A 1 458 ? 22.598 4.022 10.124 1.00 98.69 458 VAL A CA 1
ATOM 3043 C C . VAL A 1 458 ? 23.742 4.166 11.127 1.00 98.69 458 VAL A C 1
ATOM 3045 O O . VAL A 1 458 ? 24.745 4.838 10.872 1.00 98.69 458 VAL A O 1
ATOM 3048 N N . LYS A 1 459 ? 23.556 3.583 12.307 1.00 97.31 459 LYS A N 1
ATOM 3049 C CA . LYS A 1 459 ? 24.484 3.671 13.424 1.00 97.31 459 LYS A CA 1
ATOM 3050 C C . LYS A 1 459 ? 25.846 3.112 13.017 1.00 97.31 459 LYS A C 1
ATOM 3052 O O . LYS A 1 459 ? 25.928 2.013 12.486 1.00 97.31 459 LYS A O 1
ATOM 3057 N N . ASP A 1 460 ? 26.895 3.875 13.315 1.00 96.12 460 ASP A N 1
ATOM 3058 C CA . ASP A 1 460 ? 28.300 3.529 13.062 1.00 96.12 460 ASP A CA 1
ATOM 3059 C C . ASP A 1 460 ? 28.687 3.333 11.576 1.00 96.12 460 ASP A C 1
ATOM 3061 O O . ASP A 1 460 ? 29.829 2.969 11.295 1.00 96.12 460 ASP A O 1
ATOM 3065 N N . ALA A 1 461 ? 27.813 3.686 10.624 1.00 97.31 461 ALA A N 1
ATOM 3066 C CA . ALA A 1 461 ? 28.039 3.480 9.187 1.00 97.31 461 ALA A CA 1
ATOM 3067 C C . ALA A 1 461 ? 29.309 4.166 8.645 1.00 97.31 461 ALA A C 1
ATOM 3069 O O . ALA A 1 461 ? 30.003 3.647 7.785 1.00 97.31 461 ALA A O 1
ATOM 3070 N N . ALA A 1 462 ? 29.705 5.315 9.205 1.00 95.81 462 ALA A N 1
ATOM 3071 C CA . ALA A 1 462 ? 30.940 5.996 8.796 1.00 95.81 462 ALA A CA 1
ATOM 3072 C C . ALA A 1 462 ? 32.230 5.194 9.083 1.00 95.81 462 ALA A C 1
ATOM 3074 O O . ALA A 1 462 ? 33.278 5.499 8.515 1.00 95.81 462 ALA A O 1
ATOM 3075 N N . ALA A 1 463 ? 32.179 4.225 10.003 1.00 94.56 463 ALA A N 1
ATOM 3076 C CA . ALA A 1 463 ? 33.297 3.342 10.333 1.00 94.56 463 ALA A CA 1
ATOM 3077 C C . ALA A 1 463 ? 33.128 1.926 9.758 1.00 94.56 463 ALA A C 1
ATOM 3079 O O . ALA A 1 463 ? 34.108 1.176 9.704 1.00 94.56 463 ALA A O 1
ATOM 3080 N N . GLY A 1 464 ? 31.905 1.550 9.379 1.00 93.12 464 GLY A N 1
ATOM 3081 C CA . GLY A 1 464 ? 31.612 0.277 8.745 1.00 93.12 464 GLY A CA 1
ATOM 3082 C C . GLY A 1 464 ? 32.025 0.251 7.271 1.00 93.12 464 GLY A C 1
ATOM 3083 O O . GLY A 1 464 ? 32.530 1.221 6.710 1.00 93.12 464 GLY A O 1
ATOM 3084 N N . THR A 1 465 ? 31.959 -0.943 6.685 1.00 94.50 465 THR A N 1
ATOM 3085 C CA . THR A 1 465 ? 32.346 -1.202 5.280 1.00 94.50 465 THR A CA 1
ATOM 3086 C C . THR A 1 465 ? 31.383 -2.168 4.586 1.00 94.50 465 THR A C 1
ATOM 3088 O O . THR A 1 465 ? 31.674 -2.683 3.506 1.00 94.50 465 THR A O 1
ATOM 3091 N N . ALA A 1 466 ? 30.279 -2.494 5.254 1.00 96.25 466 ALA A N 1
ATOM 3092 C CA . ALA A 1 466 ? 29.287 -3.471 4.824 1.00 96.25 466 ALA A CA 1
ATOM 3093 C C . ALA A 1 466 ? 27.926 -3.147 5.460 1.00 96.25 466 ALA A C 1
ATOM 3095 O O . ALA A 1 466 ? 27.208 -4.041 5.917 1.00 96.25 466 ALA A O 1
ATOM 3096 N N . ASP A 1 467 ? 27.612 -1.859 5.560 1.00 98.50 467 ASP A N 1
ATOM 3097 C CA . ASP A 1 467 ? 26.373 -1.389 6.152 1.00 98.50 467 ASP A CA 1
ATOM 3098 C C . ASP A 1 467 ? 25.207 -1.571 5.178 1.00 98.50 467 ASP A C 1
ATOM 3100 O O . ASP A 1 467 ? 25.327 -1.416 3.957 1.00 98.50 467 ASP A O 1
ATOM 3104 N N . VAL A 1 468 ? 24.060 -1.932 5.742 1.00 98.56 468 VAL A N 1
ATOM 3105 C CA . VAL A 1 468 ? 22.833 -2.286 5.037 1.00 98.56 468 VAL A CA 1
ATOM 3106 C C . VAL A 1 468 ? 21.691 -1.427 5.563 1.00 98.56 468 VAL A C 1
ATOM 3108 O O . VAL A 1 468 ? 21.461 -1.356 6.771 1.00 98.56 468 VAL A O 1
ATOM 3111 N N . LEU A 1 469 ? 20.918 -0.839 4.652 1.00 98.88 469 LEU A N 1
ATOM 3112 C CA . LEU A 1 469 ? 19.642 -0.199 4.962 1.00 98.88 469 LEU A CA 1
ATOM 3113 C C . LEU A 1 469 ? 18.516 -0.872 4.177 1.00 98.88 469 LEU A C 1
ATOM 3115 O O . LEU A 1 469 ? 18.579 -0.964 2.951 1.00 98.88 469 LEU A O 1
ATOM 3119 N N . ASN A 1 470 ? 17.458 -1.284 4.875 1.00 98.88 470 ASN A N 1
ATOM 3120 C CA . ASN A 1 470 ? 16.230 -1.761 4.252 1.00 98.88 470 ASN A CA 1
ATOM 3121 C C . ASN A 1 470 ? 15.215 -0.613 4.155 1.00 98.88 470 ASN A C 1
ATOM 3123 O O . ASN A 1 470 ? 14.922 0.066 5.138 1.00 98.88 470 ASN A O 1
ATOM 3127 N N . VAL A 1 471 ? 14.646 -0.406 2.974 1.00 98.88 471 VAL A N 1
ATOM 3128 C CA . VAL A 1 471 ? 13.666 0.640 2.684 1.00 98.88 471 VAL A CA 1
ATOM 3129 C C . VAL A 1 471 ? 12.447 -0.002 2.049 1.00 98.88 471 VAL A C 1
ATOM 3131 O O . VAL A 1 471 ? 12.556 -0.760 1.088 1.00 98.88 471 VAL A O 1
ATOM 3134 N N . VAL A 1 472 ? 11.269 0.328 2.555 1.00 98.88 472 VAL A N 1
ATOM 3135 C CA . VAL A 1 472 ? 9.998 -0.138 2.007 1.00 98.88 472 VAL A CA 1
ATOM 3136 C C . VAL A 1 472 ? 9.181 1.075 1.591 1.00 98.88 472 VAL A C 1
ATOM 3138 O O . VAL A 1 472 ? 8.935 1.946 2.413 1.00 98.88 472 VAL A O 1
ATOM 3141 N N . VAL A 1 473 ? 8.726 1.141 0.345 1.00 98.75 473 VAL A N 1
ATOM 3142 C CA . VAL A 1 473 ? 7.734 2.119 -0.116 1.00 98.75 473 VAL A CA 1
ATOM 3143 C C . VAL A 1 473 ? 6.432 1.359 -0.313 1.00 98.75 473 VAL A C 1
ATOM 3145 O O . VAL A 1 473 ? 6.364 0.484 -1.171 1.00 98.75 473 VAL A O 1
ATOM 3148 N N . SER A 1 474 ? 5.436 1.616 0.535 1.00 97.81 474 SER A N 1
ATOM 3149 C CA . SER A 1 474 ? 4.251 0.755 0.616 1.00 97.81 474 SER A CA 1
ATOM 3150 C C . SER A 1 474 ? 2.966 1.544 0.801 1.00 97.81 474 SER A C 1
ATOM 3152 O O . SER A 1 474 ? 2.754 2.138 1.857 1.00 97.81 474 SER A O 1
ATOM 3154 N N . ASN A 1 475 ? 2.060 1.485 -0.171 1.00 97.75 475 ASN A N 1
ATOM 3155 C CA . ASN A 1 475 ? 0.719 2.057 -0.056 1.00 97.75 475 ASN A CA 1
ATOM 3156 C C . ASN A 1 475 ? -0.228 1.430 -1.095 1.00 97.75 475 ASN A C 1
ATOM 3158 O O . ASN A 1 475 ? 0.219 1.017 -2.155 1.00 97.75 475 ASN A O 1
ATOM 3162 N N . ALA A 1 476 ? -1.533 1.398 -0.812 1.00 96.75 476 ALA A N 1
ATOM 3163 C CA . ALA A 1 476 ? -2.551 0.944 -1.768 1.00 96.75 476 ALA A CA 1
ATOM 3164 C C . ALA A 1 476 ? -2.680 1.868 -2.997 1.00 96.75 476 ALA A C 1
ATOM 3166 O O . ALA A 1 476 ? -3.185 1.474 -4.040 1.00 96.75 476 ALA A O 1
ATOM 3167 N N . ALA A 1 477 ? -2.278 3.131 -2.860 1.00 96.88 477 ALA A N 1
ATOM 3168 C CA . ALA A 1 477 ? -2.216 4.105 -3.936 1.00 96.88 477 ALA A CA 1
ATOM 3169 C C . ALA A 1 477 ? -0.761 4.429 -4.287 1.00 96.88 477 ALA A C 1
ATOM 3171 O O . ALA A 1 477 ? 0.142 4.346 -3.453 1.00 96.88 477 ALA A O 1
ATOM 3172 N N . THR A 1 478 ? -0.538 4.900 -5.511 1.00 97.56 478 THR A N 1
ATOM 3173 C CA . THR A 1 478 ? 0.736 5.506 -5.906 1.00 97.56 478 THR A CA 1
ATOM 3174 C C . THR A 1 478 ? 1.109 6.647 -4.952 1.00 97.56 478 THR A C 1
ATOM 3176 O O . THR A 1 478 ? 0.314 7.553 -4.700 1.00 97.56 478 THR A O 1
ATOM 3179 N N . ILE A 1 479 ? 2.347 6.623 -4.453 1.00 97.38 479 ILE A N 1
ATOM 3180 C CA . ILE A 1 479 ? 2.903 7.655 -3.573 1.00 97.38 479 ILE A CA 1
ATOM 3181 C C . ILE A 1 479 ? 4.274 8.089 -4.073 1.00 97.38 479 ILE A C 1
ATOM 3183 O O . ILE A 1 479 ? 5.040 7.288 -4.613 1.00 97.38 479 ILE A O 1
ATOM 3187 N N . ALA A 1 480 ? 4.586 9.362 -3.838 1.00 96.81 480 ALA A N 1
ATOM 3188 C CA . ALA A 1 480 ? 5.940 9.870 -3.953 1.00 96.81 480 ALA A CA 1
ATOM 3189 C C . ALA A 1 480 ? 6.691 9.597 -2.644 1.00 96.81 480 ALA A C 1
ATOM 3191 O O . ALA A 1 480 ? 6.472 10.288 -1.649 1.00 96.81 480 ALA A O 1
ATOM 3192 N N . GLY A 1 481 ? 7.582 8.605 -2.645 1.00 96.38 481 GLY A N 1
ATOM 3193 C CA . GLY A 1 481 ? 8.497 8.307 -1.536 1.00 96.38 481 GLY A CA 1
ATOM 3194 C C . GLY A 1 481 ? 9.549 9.400 -1.309 1.00 96.38 481 GLY A C 1
ATOM 3195 O O . GLY A 1 481 ? 10.233 9.394 -0.289 1.00 96.38 481 GLY A O 1
ATOM 3196 N N . GLY A 1 482 ? 9.638 10.378 -2.218 1.00 95.69 482 GLY A N 1
ATOM 3197 C CA . GLY A 1 482 ? 10.487 11.560 -2.085 1.00 95.69 482 GLY A CA 1
ATOM 3198 C C . GLY A 1 482 ? 11.977 11.228 -2.113 1.00 95.69 482 GLY A C 1
ATOM 3199 O O . GLY A 1 482 ? 12.386 10.188 -2.627 1.00 95.69 482 GLY A O 1
ATOM 3200 N N . LYS A 1 483 ? 12.802 12.131 -1.572 1.00 96.62 483 LYS A N 1
ATOM 3201 C CA . LYS A 1 483 ? 14.250 11.923 -1.444 1.00 96.62 483 LYS A CA 1
ATOM 3202 C C . LYS A 1 483 ? 14.589 11.164 -0.163 1.00 96.62 483 LYS A C 1
ATOM 3204 O O . LYS A 1 483 ? 14.331 11.664 0.926 1.00 96.62 483 LYS A O 1
ATOM 3209 N N . LEU A 1 484 ? 15.239 10.014 -0.283 1.00 98.31 484 LEU A N 1
ATOM 3210 C CA . LEU A 1 484 ? 15.848 9.289 0.826 1.00 98.31 484 LEU A CA 1
ATOM 3211 C C . LEU A 1 484 ? 17.365 9.503 0.807 1.00 98.31 484 LEU A C 1
ATOM 3213 O O . LEU A 1 484 ? 18.012 9.226 -0.199 1.00 98.31 484 LEU A O 1
ATOM 3217 N N . THR A 1 485 ? 17.932 9.967 1.919 1.00 98.50 485 THR A N 1
ATOM 3218 C CA . THR A 1 485 ? 19.385 10.123 2.089 1.00 98.50 485 THR A CA 1
ATOM 3219 C C . THR A 1 485 ? 19.920 9.084 3.071 1.00 98.50 485 THR A C 1
ATOM 3221 O O . THR A 1 485 ? 19.457 9.042 4.206 1.00 98.50 485 THR A O 1
ATOM 3224 N N . ALA A 1 486 ? 20.899 8.282 2.652 1.00 98.44 486 ALA A N 1
ATOM 3225 C CA . ALA A 1 486 ? 21.552 7.239 3.443 1.00 98.44 486 ALA A CA 1
ATOM 3226 C C . ALA A 1 486 ? 23.077 7.351 3.288 1.00 98.44 486 ALA A C 1
ATOM 3228 O O . ALA A 1 486 ? 23.678 6.736 2.408 1.00 98.44 486 ALA A O 1
ATOM 3229 N N . ALA A 1 487 ? 23.700 8.201 4.106 1.00 97.88 487 ALA A N 1
ATOM 3230 C CA . ALA A 1 487 ? 25.137 8.442 4.025 1.00 97.88 487 ALA A CA 1
ATOM 3231 C C . ALA A 1 487 ? 25.940 7.265 4.602 1.00 97.88 487 ALA A C 1
ATOM 3233 O O . ALA A 1 487 ? 25.581 6.733 5.651 1.00 97.88 487 ALA A O 1
ATOM 3234 N N . ASN A 1 488 ? 27.062 6.930 3.966 1.00 98.25 488 ASN A N 1
ATOM 3235 C CA . ASN A 1 488 ? 28.005 5.882 4.375 1.00 98.25 488 ASN A CA 1
ATOM 3236 C C . ASN A 1 488 ? 27.425 4.453 4.423 1.00 98.25 488 ASN A C 1
ATOM 3238 O O . ASN A 1 488 ? 27.946 3.621 5.146 1.00 98.25 488 ASN A O 1
ATOM 3242 N N . VAL A 1 489 ? 26.351 4.157 3.684 1.00 98.69 489 VAL A N 1
ATOM 3243 C CA . VAL A 1 489 ? 25.763 2.805 3.622 1.00 98.69 489 VAL A CA 1
ATOM 3244 C C . VAL A 1 489 ? 26.137 2.125 2.303 1.00 98.69 489 VAL A C 1
ATOM 3246 O O . VAL A 1 489 ? 25.840 2.674 1.242 1.00 98.69 489 VAL A O 1
ATOM 3249 N N . GLU A 1 490 ? 26.750 0.935 2.338 1.00 98.44 490 GLU A N 1
ATOM 3250 C CA . GLU A 1 490 ? 27.219 0.226 1.132 1.00 98.44 490 GLU A CA 1
ATOM 3251 C C . GLU A 1 490 ? 26.119 -0.511 0.355 1.00 98.44 490 GLU A C 1
ATOM 3253 O O . GLU A 1 490 ? 26.235 -0.666 -0.868 1.00 98.44 490 GLU A O 1
ATOM 3258 N N . THR A 1 491 ? 25.077 -0.985 1.045 1.00 98.56 491 THR A N 1
ATOM 3259 C CA . THR A 1 491 ? 23.996 -1.792 0.457 1.00 98.56 491 THR A CA 1
ATOM 3260 C C . THR A 1 491 ? 22.625 -1.224 0.802 1.00 98.56 491 THR A C 1
ATOM 3262 O O . THR A 1 491 ? 22.266 -1.088 1.972 1.00 98.56 491 THR A O 1
ATOM 3265 N N . ILE A 1 492 ? 21.819 -0.944 -0.222 1.00 98.88 492 ILE A N 1
ATOM 3266 C CA . ILE A 1 492 ? 20.438 -0.479 -0.058 1.00 98.88 492 ILE A CA 1
ATOM 3267 C C . ILE A 1 492 ? 19.476 -1.559 -0.552 1.00 98.88 492 ILE A C 1
ATOM 3269 O O . ILE A 1 492 ? 19.491 -1.922 -1.721 1.00 98.88 492 ILE A O 1
ATOM 3273 N N . ASN A 1 493 ? 18.591 -2.052 0.306 1.00 98.81 493 ASN A N 1
ATOM 3274 C CA . ASN A 1 493 ? 17.541 -2.983 -0.102 1.00 98.81 493 ASN A CA 1
ATOM 3275 C C . ASN A 1 493 ? 16.208 -2.245 -0.188 1.00 98.81 493 ASN A C 1
ATOM 3277 O O . ASN A 1 493 ? 15.717 -1.740 0.817 1.00 98.81 493 ASN A O 1
ATOM 3281 N N . LEU A 1 494 ? 15.601 -2.203 -1.368 1.00 98.88 494 LEU A N 1
ATOM 3282 C CA . LEU A 1 494 ? 14.337 -1.525 -1.638 1.00 98.88 494 LEU A CA 1
ATOM 3283 C C . LEU A 1 494 ? 13.206 -2.547 -1.797 1.00 98.88 494 LEU A C 1
ATOM 3285 O O . LEU A 1 494 ? 13.360 -3.580 -2.443 1.00 98.88 494 LEU A O 1
ATOM 3289 N N . THR A 1 495 ? 12.039 -2.257 -1.229 1.00 98.81 495 THR A N 1
ATOM 3290 C CA . THR A 1 495 ? 10.799 -3.013 -1.456 1.00 98.81 495 THR A CA 1
ATOM 3291 C C . THR A 1 495 ? 9.683 -2.060 -1.866 1.00 98.81 495 THR A C 1
ATOM 3293 O O . THR A 1 495 ? 9.388 -1.136 -1.115 1.00 98.81 495 THR A O 1
ATOM 3296 N N . ALA A 1 496 ? 9.055 -2.278 -3.020 1.00 98.75 496 ALA A N 1
ATOM 3297 C CA . ALA A 1 496 ? 7.894 -1.520 -3.486 1.00 98.75 496 ALA A CA 1
ATOM 3298 C C . ALA A 1 496 ? 6.619 -2.369 -3.355 1.00 98.75 496 ALA A C 1
ATOM 3300 O O . ALA A 1 496 ? 6.513 -3.433 -3.969 1.00 98.75 496 ALA A O 1
ATOM 3301 N N . THR A 1 497 ? 5.648 -1.910 -2.562 1.00 98.56 497 THR A N 1
ATOM 3302 C CA . THR A 1 497 ? 4.454 -2.697 -2.224 1.00 98.56 497 THR A CA 1
ATOM 3303 C C . THR A 1 497 ? 3.153 -1.943 -2.474 1.00 98.56 497 THR A C 1
ATOM 3305 O O . THR A 1 497 ? 2.873 -0.943 -1.817 1.00 98.56 497 THR A O 1
ATOM 3308 N N . ASP A 1 498 ? 2.293 -2.514 -3.312 1.00 98.06 498 ASP A N 1
ATOM 3309 C CA . ASP A 1 498 ? 0.874 -2.184 -3.356 1.00 98.06 498 ASP A CA 1
ATOM 3310 C C . ASP A 1 498 ? 0.159 -3.082 -2.342 1.00 98.06 498 ASP A C 1
ATOM 3312 O O . ASP A 1 498 ? 0.209 -4.318 -2.421 1.00 98.06 498 ASP A O 1
ATOM 3316 N N . SER A 1 499 ? -0.441 -2.459 -1.329 1.00 95.94 499 SER A N 1
ATOM 3317 C CA . SER A 1 499 ? -1.086 -3.171 -0.226 1.00 95.94 499 SER A CA 1
ATOM 3318 C C . SER A 1 499 ? -2.532 -3.575 -0.520 1.00 95.94 499 SER A C 1
ATOM 3320 O O . SER A 1 499 ? -3.170 -4.182 0.344 1.00 95.94 499 SER A O 1
ATOM 3322 N N . ALA A 1 500 ? -3.059 -3.264 -1.711 1.00 95.12 500 ALA A N 1
ATOM 3323 C CA . ALA A 1 500 ? -4.417 -3.601 -2.117 1.00 95.12 500 ALA A CA 1
ATOM 3324 C C . ALA A 1 500 ? -4.460 -4.286 -3.493 1.00 95.12 500 ALA A C 1
ATOM 3326 O O . ALA A 1 500 ? -3.652 -4.028 -4.374 1.00 95.12 500 ALA A O 1
ATOM 3327 N N . ALA A 1 501 ? -5.442 -5.168 -3.693 1.00 91.44 501 ALA A N 1
ATOM 3328 C CA . ALA A 1 501 ? -5.728 -5.753 -5.001 1.00 91.44 501 ALA A CA 1
ATOM 3329 C C . ALA A 1 501 ? -6.902 -5.013 -5.680 1.00 91.44 501 ALA A C 1
ATOM 3331 O O . ALA A 1 501 ? -7.862 -4.662 -4.985 1.00 91.44 501 ALA A O 1
ATOM 3332 N N . PRO A 1 502 ? -6.900 -4.847 -7.020 1.00 93.56 502 PRO A N 1
ATOM 3333 C CA . PRO A 1 502 ? -5.841 -5.230 -7.961 1.00 93.56 502 PRO A CA 1
ATOM 3334 C C . PRO A 1 502 ? -4.601 -4.322 -7.866 1.00 93.56 502 PRO A C 1
ATOM 3336 O O . PRO A 1 502 ? -4.730 -3.128 -7.620 1.00 93.56 502 PRO A O 1
ATOM 3339 N N . ILE A 1 503 ? -3.420 -4.903 -8.107 1.00 90.44 503 ILE A N 1
ATOM 3340 C CA . ILE A 1 503 ? -2.125 -4.209 -8.050 1.00 90.44 503 ILE A CA 1
ATOM 3341 C C . ILE A 1 503 ? -2.023 -3.210 -9.204 1.00 90.44 503 ILE A C 1
ATOM 3343 O O . ILE A 1 503 ? -2.134 -3.597 -10.369 1.00 90.44 503 ILE A O 1
ATOM 3347 N N . SER A 1 504 ? -1.828 -1.933 -8.888 1.00 92.56 504 SER A N 1
ATOM 3348 C CA . SER A 1 504 ? -1.722 -0.865 -9.894 1.00 92.56 504 SER A CA 1
ATOM 3349 C C . SER A 1 504 ? -0.829 0.308 -9.484 1.00 92.56 504 SER A C 1
ATOM 3351 O O . SER A 1 504 ? -0.562 1.182 -10.312 1.00 92.56 504 SER A O 1
ATOM 3353 N N . ALA A 1 505 ? -0.353 0.348 -8.236 1.00 95.50 505 ALA A N 1
ATOM 3354 C CA . ALA A 1 505 ? 0.521 1.415 -7.773 1.00 95.50 505 ALA A CA 1
ATOM 3355 C C . ALA A 1 505 ? 1.906 1.371 -8.449 1.00 95.50 505 ALA A C 1
ATOM 3357 O O . ALA A 1 505 ? 2.532 0.316 -8.579 1.00 95.50 505 ALA A O 1
ATOM 3358 N N . VAL A 1 506 ? 2.407 2.551 -8.826 1.00 97.00 506 VAL A N 1
ATOM 3359 C CA . VAL A 1 506 ? 3.787 2.766 -9.290 1.00 97.00 506 VAL A CA 1
ATOM 3360 C C . VAL A 1 506 ? 4.398 3.864 -8.432 1.00 97.00 506 VAL A C 1
ATOM 3362 O O . VAL A 1 506 ? 4.137 5.047 -8.641 1.00 97.00 506 VAL A O 1
ATOM 3365 N N . HIS A 1 507 ? 5.167 3.486 -7.417 1.00 98.62 507 HIS A N 1
ATOM 3366 C CA . HIS A 1 507 ? 5.764 4.436 -6.483 1.00 98.62 507 HIS A CA 1
ATOM 3367 C C . HIS A 1 507 ? 6.972 5.151 -7.093 1.00 98.62 507 HIS A C 1
ATOM 3369 O O . HIS A 1 507 ? 7.578 4.670 -8.048 1.00 98.62 507 HIS A O 1
ATOM 3375 N N . THR A 1 508 ? 7.365 6.285 -6.513 1.00 98.25 508 THR A N 1
ATOM 3376 C CA . THR A 1 508 ? 8.608 6.975 -6.893 1.00 98.25 508 THR A CA 1
ATOM 3377 C C . THR A 1 508 ? 9.543 7.138 -5.699 1.00 98.25 508 THR A C 1
ATOM 3379 O O . THR A 1 508 ? 9.085 7.329 -4.572 1.00 98.25 508 THR A O 1
ATOM 3382 N N . LEU A 1 509 ? 10.855 7.070 -5.929 1.00 98.56 509 LEU A N 1
ATOM 3383 C CA . LEU A 1 509 ? 11.881 7.296 -4.909 1.00 98.56 509 LEU A CA 1
ATOM 3384 C C . LEU A 1 509 ? 13.113 7.957 -5.533 1.00 98.56 509 LEU A C 1
ATOM 3386 O O . LEU A 1 509 ? 13.605 7.510 -6.566 1.00 98.56 509 LEU A O 1
ATOM 3390 N N . THR A 1 510 ? 13.649 8.987 -4.882 1.00 98.12 510 THR A N 1
ATOM 3391 C CA . THR A 1 510 ? 14.978 9.528 -5.186 1.00 98.12 510 THR A CA 1
ATOM 3392 C C . THR A 1 510 ? 15.967 9.053 -4.128 1.00 98.12 510 THR A C 1
ATOM 3394 O O . THR A 1 510 ? 15.802 9.367 -2.952 1.00 98.12 510 THR A O 1
ATOM 3397 N N . LEU A 1 511 ? 16.998 8.311 -4.524 1.00 98.56 511 LEU A N 1
ATOM 3398 C CA . LEU A 1 511 ? 18.001 7.752 -3.619 1.00 98.56 511 LEU A CA 1
ATOM 3399 C C . LEU A 1 511 ? 19.278 8.598 -3.617 1.00 98.56 511 LEU A C 1
ATOM 3401 O O . LEU A 1 511 ? 19.849 8.846 -4.674 1.00 98.56 511 LEU A O 1
ATOM 3405 N N . ALA A 1 512 ? 19.741 8.994 -2.431 1.00 98.31 512 ALA A N 1
ATOM 3406 C CA . ALA A 1 512 ? 21.029 9.642 -2.197 1.00 98.31 512 ALA A CA 1
ATOM 3407 C C . ALA A 1 512 ? 21.863 8.816 -1.206 1.00 98.31 512 ALA A C 1
ATOM 3409 O O . ALA A 1 512 ? 21.649 8.895 0.002 1.00 98.31 512 ALA A O 1
ATOM 3410 N N . ALA A 1 513 ? 22.804 8.021 -1.713 1.00 98.19 513 ALA A N 1
ATOM 3411 C CA . ALA A 1 513 ? 23.637 7.117 -0.919 1.00 98.19 513 ALA A CA 1
ATOM 3412 C C . ALA A 1 513 ? 25.083 7.105 -1.445 1.00 98.19 513 ALA A C 1
ATOM 3414 O O . ALA A 1 513 ? 25.391 6.465 -2.446 1.00 98.19 513 ALA A O 1
ATOM 3415 N N . ASP A 1 514 ? 25.965 7.845 -0.779 1.00 97.94 514 ASP A N 1
ATOM 3416 C CA . ASP A 1 514 ? 27.323 8.203 -1.229 1.00 97.94 514 ASP A CA 1
ATOM 3417 C C . ASP A 1 514 ? 28.384 7.098 -1.098 1.00 97.94 514 ASP A C 1
ATOM 3419 O O . ASP A 1 514 ? 29.469 7.180 -1.691 1.00 97.94 514 ASP A O 1
ATOM 3423 N N . ALA A 1 515 ? 28.084 6.055 -0.329 1.00 98.19 515 ALA A N 1
ATOM 3424 C CA . ALA A 1 515 ? 28.903 4.851 -0.220 1.00 98.19 515 ALA A CA 1
ATOM 3425 C C . ALA A 1 515 ? 28.275 3.625 -0.894 1.00 98.19 515 ALA A C 1
ATOM 3427 O O . ALA A 1 515 ? 28.967 2.622 -1.064 1.00 98.19 515 ALA A O 1
ATOM 3428 N N . ALA A 1 516 ? 27.011 3.707 -1.323 1.00 98.50 516 ALA A N 1
ATOM 3429 C CA . ALA A 1 516 ? 26.307 2.554 -1.861 1.00 98.50 516 ALA A CA 1
ATOM 3430 C C . ALA A 1 516 ? 26.977 2.055 -3.140 1.00 98.50 516 ALA A C 1
ATOM 3432 O O . ALA A 1 516 ? 27.208 2.818 -4.077 1.00 98.50 516 ALA A O 1
ATOM 3433 N N . THR A 1 517 ? 27.261 0.756 -3.179 1.00 98.38 517 THR A N 1
ATOM 3434 C CA . THR A 1 517 ? 27.770 0.058 -4.370 1.00 98.38 517 THR A CA 1
ATOM 3435 C C . THR A 1 517 ? 26.706 -0.837 -4.988 1.00 98.38 517 THR A C 1
ATOM 3437 O O . THR A 1 517 ? 26.744 -1.083 -6.194 1.00 98.38 517 THR A O 1
ATOM 3440 N N . SER A 1 518 ? 25.715 -1.253 -4.192 1.00 98.19 518 SER A N 1
ATOM 3441 C CA . SER A 1 518 ? 24.600 -2.082 -4.634 1.00 98.19 518 SER A CA 1
ATOM 3442 C C . SER A 1 518 ? 23.257 -1.591 -4.092 1.00 98.19 518 SER A C 1
ATOM 3444 O O . SER A 1 518 ? 23.148 -1.131 -2.950 1.00 98.19 518 SER A O 1
ATOM 3446 N N . ALA A 1 519 ? 22.230 -1.710 -4.930 1.00 98.69 519 ALA A N 1
ATOM 3447 C CA . ALA A 1 519 ? 20.837 -1.564 -4.558 1.00 98.69 519 ALA A CA 1
ATOM 3448 C C . ALA A 1 519 ? 20.049 -2.782 -5.052 1.00 98.69 519 ALA A C 1
ATOM 3450 O O . ALA A 1 519 ? 20.099 -3.102 -6.238 1.00 98.69 519 ALA A O 1
ATOM 3451 N N . THR A 1 520 ? 19.316 -3.453 -4.167 1.00 98.69 520 THR A N 1
ATOM 3452 C CA . THR A 1 520 ? 18.353 -4.491 -4.565 1.00 98.69 520 THR A CA 1
ATOM 3453 C C . THR A 1 520 ? 16.943 -3.916 -4.570 1.00 98.69 520 THR A C 1
ATOM 3455 O O . THR A 1 520 ? 16.643 -3.016 -3.786 1.00 98.69 520 THR A O 1
ATOM 3458 N N . VAL A 1 521 ? 16.067 -4.410 -5.441 1.00 98.88 521 VAL A N 1
ATOM 3459 C CA . VAL A 1 521 ? 14.666 -3.987 -5.535 1.00 98.88 521 VAL A CA 1
ATOM 3460 C C . VAL A 1 521 ? 13.767 -5.219 -5.608 1.00 98.88 521 VAL A C 1
ATOM 3462 O O . VAL A 1 521 ? 13.995 -6.134 -6.393 1.00 98.88 521 VAL A O 1
ATOM 3465 N N . LYS A 1 522 ? 12.730 -5.264 -4.775 1.00 98.56 522 LYS A N 1
ATOM 3466 C CA . LYS A 1 522 ? 11.733 -6.345 -4.768 1.00 98.56 522 LYS A CA 1
ATOM 3467 C C . LYS A 1 522 ? 10.327 -5.810 -4.524 1.00 98.56 522 LYS A C 1
ATOM 3469 O O . LYS A 1 522 ? 10.151 -4.635 -4.211 1.00 98.56 522 LYS A O 1
ATOM 3474 N N . GLY A 1 523 ? 9.333 -6.691 -4.586 1.00 98.50 523 GLY A N 1
ATOM 3475 C CA . GLY A 1 523 ? 7.948 -6.380 -4.228 1.00 98.50 523 GLY A CA 1
ATOM 3476 C C . GLY A 1 523 ? 6.981 -6.531 -5.399 1.00 98.50 523 GLY A C 1
ATOM 3477 O O . GLY A 1 523 ? 7.310 -7.161 -6.405 1.00 98.50 523 GLY A O 1
ATOM 3478 N N . ASN A 1 524 ? 5.766 -6.014 -5.234 1.00 97.31 524 ASN A N 1
ATOM 3479 C CA . ASN A 1 524 ? 4.667 -6.188 -6.188 1.00 97.31 524 ASN A CA 1
ATOM 3480 C C . ASN A 1 524 ? 4.212 -4.896 -6.877 1.00 97.31 524 ASN A C 1
ATOM 3482 O O . ASN A 1 524 ? 3.590 -4.984 -7.929 1.00 97.31 524 ASN A O 1
ATOM 3486 N N . ALA A 1 525 ? 4.535 -3.719 -6.337 1.00 98.38 525 ALA A N 1
ATOM 3487 C CA . ALA A 1 525 ? 4.257 -2.448 -7.000 1.00 98.38 525 ALA A CA 1
ATOM 3488 C C . ALA A 1 525 ? 5.351 -2.101 -8.008 1.00 98.38 525 ALA A C 1
ATOM 3490 O O . ALA A 1 525 ? 6.494 -2.542 -7.880 1.00 98.38 525 ALA A O 1
ATOM 3491 N N . GLY A 1 526 ? 5.015 -1.250 -8.978 1.00 98.31 526 GLY A N 1
ATOM 3492 C CA . GLY A 1 526 ? 6.035 -0.610 -9.800 1.00 98.31 526 GLY A CA 1
ATOM 3493 C C . GLY A 1 526 ? 6.857 0.404 -8.997 1.00 98.31 526 GLY A C 1
ATOM 3494 O O . GLY A 1 526 ? 6.382 0.959 -8.000 1.00 98.31 526 GLY A O 1
ATOM 3495 N N . LEU A 1 527 ? 8.082 0.677 -9.445 1.00 98.81 527 LEU A N 1
ATOM 3496 C CA . LEU A 1 527 ? 8.974 1.664 -8.843 1.00 98.81 527 LEU A CA 1
ATOM 3497 C C . LEU A 1 527 ? 9.699 2.483 -9.913 1.00 98.81 527 LEU A C 1
ATOM 3499 O O . LEU A 1 527 ? 10.479 1.953 -10.694 1.00 98.81 527 LEU A O 1
ATOM 3503 N N . THR A 1 528 ? 9.527 3.802 -9.885 1.00 98.56 528 THR A N 1
ATOM 3504 C CA . THR A 1 528 ? 10.448 4.741 -10.533 1.00 98.56 528 THR A CA 1
ATOM 3505 C C . THR A 1 528 ? 11.546 5.135 -9.549 1.00 98.56 528 THR A C 1
ATOM 3507 O O . THR A 1 528 ? 11.294 5.865 -8.586 1.00 98.56 528 THR A O 1
ATOM 3510 N N . LEU A 1 529 ? 12.769 4.669 -9.794 1.00 98.69 529 LEU A N 1
ATOM 3511 C CA . LEU A 1 529 ? 13.947 4.954 -8.983 1.00 98.69 529 LEU A CA 1
ATOM 3512 C C . LEU A 1 529 ? 14.825 6.002 -9.674 1.00 98.69 529 LEU A C 1
ATOM 3514 O O . LEU A 1 529 ? 15.363 5.782 -10.755 1.00 98.69 529 LEU A O 1
ATOM 3518 N N . THR A 1 530 ? 14.995 7.151 -9.028 1.00 97.81 530 THR A N 1
ATOM 3519 C CA . THR A 1 530 ? 15.899 8.221 -9.467 1.00 97.81 530 THR A CA 1
ATOM 3520 C C . THR A 1 530 ? 17.140 8.253 -8.583 1.00 97.81 530 THR A C 1
ATOM 3522 O O . THR A 1 530 ? 17.028 8.170 -7.361 1.00 97.81 530 THR A O 1
ATOM 3525 N N . LEU A 1 531 ? 18.321 8.422 -9.176 1.00 97.19 531 LEU A N 1
ATOM 3526 C CA . LEU A 1 531 ? 19.573 8.570 -8.433 1.00 97.19 531 LEU A CA 1
ATOM 3527 C C . LEU A 1 531 ? 19.912 10.051 -8.244 1.00 97.19 531 LEU A C 1
ATOM 3529 O O . LEU A 1 531 ? 19.964 10.821 -9.202 1.00 97.19 531 LEU A O 1
ATOM 3533 N N . ASP A 1 532 ? 20.147 10.451 -6.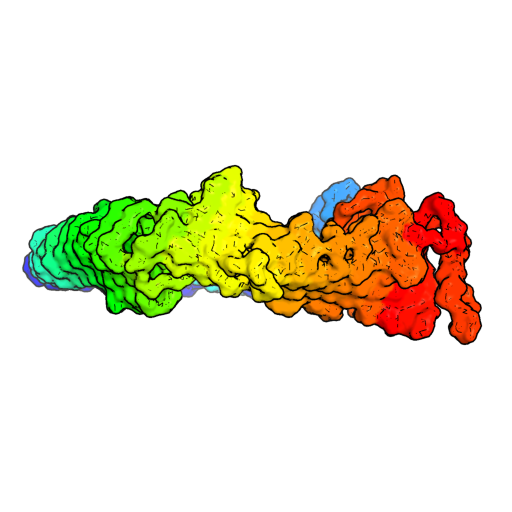999 1.00 97.31 532 ASP A N 1
ATOM 3534 C CA . ASP A 1 532 ? 20.718 11.752 -6.659 1.00 97.31 532 ASP A CA 1
ATOM 3535 C C . ASP A 1 532 ? 22.217 11.778 -6.989 1.00 97.31 532 ASP A C 1
ATOM 3537 O O . ASP A 1 532 ? 22.884 10.745 -6.971 1.00 97.31 532 ASP A O 1
ATOM 3541 N N . ALA A 1 533 ? 22.776 12.969 -7.221 1.00 96.25 533 ALA A N 1
ATOM 3542 C CA . ALA A 1 533 ? 24.197 13.143 -7.530 1.00 96.25 533 ALA A CA 1
ATOM 3543 C C . ALA A 1 533 ? 25.147 12.553 -6.467 1.00 96.25 533 ALA A C 1
ATOM 3545 O O . ALA A 1 533 ? 26.295 12.232 -6.783 1.00 96.25 533 ALA A O 1
ATOM 3546 N N . ALA A 1 534 ? 24.684 12.390 -5.222 1.00 96.75 534 ALA A N 1
ATOM 3547 C CA . ALA A 1 534 ? 25.440 11.716 -4.174 1.00 96.75 534 ALA A CA 1
ATOM 3548 C C . ALA A 1 534 ? 25.691 10.224 -4.466 1.00 96.75 534 ALA A C 1
ATOM 3550 O O . ALA A 1 534 ? 26.736 9.720 -4.078 1.00 96.75 534 ALA A O 1
ATOM 3551 N N . SER A 1 535 ? 24.805 9.524 -5.184 1.00 97.75 535 SER A N 1
ATOM 3552 C CA . SER A 1 535 ? 24.873 8.069 -5.435 1.00 97.75 535 SER A CA 1
ATOM 3553 C C . SER A 1 535 ? 25.905 7.640 -6.491 1.00 97.75 535 SER A C 1
ATOM 3555 O O . SER A 1 535 ? 25.712 6.673 -7.225 1.00 97.75 535 SER A O 1
ATOM 3557 N N . ASN A 1 536 ? 27.033 8.341 -6.579 1.00 95.81 536 ASN A N 1
ATOM 3558 C CA . ASN A 1 536 ? 28.023 8.204 -7.649 1.00 95.81 536 ASN A CA 1
ATOM 3559 C C . ASN A 1 536 ? 28.908 6.938 -7.587 1.00 95.81 536 ASN A C 1
ATOM 3561 O O . ASN A 1 536 ? 29.725 6.733 -8.483 1.00 95.81 536 ASN A O 1
ATOM 3565 N N . LYS A 1 537 ? 28.756 6.084 -6.567 1.00 97.81 537 LYS A N 1
ATOM 3566 C CA . LYS A 1 537 ? 29.463 4.792 -6.445 1.00 97.81 537 LYS A CA 1
ATOM 3567 C C . LYS A 1 537 ? 28.596 3.575 -6.762 1.00 97.81 537 LYS A C 1
ATOM 3569 O O . LYS A 1 537 ? 29.116 2.460 -6.783 1.00 97.81 537 LYS A O 1
ATOM 3574 N N . LEU A 1 538 ? 27.301 3.776 -7.006 1.00 98.06 538 LEU A N 1
ATOM 3575 C CA . LEU A 1 538 ? 26.359 2.685 -7.212 1.00 98.06 538 LEU A CA 1
ATOM 3576 C C . LEU A 1 538 ? 26.682 1.964 -8.526 1.00 98.06 538 LEU A C 1
ATOM 3578 O O . LEU A 1 538 ? 26.544 2.540 -9.600 1.00 98.06 538 LEU A O 1
ATOM 3582 N N . ALA A 1 539 ? 27.124 0.713 -8.439 1.00 98.25 539 ALA A N 1
ATOM 3583 C CA . ALA A 1 539 ? 27.526 -0.096 -9.589 1.00 98.25 539 ALA A CA 1
ATOM 3584 C C . ALA A 1 539 ? 26.485 -1.165 -9.947 1.00 98.25 539 ALA A C 1
ATOM 3586 O O . ALA A 1 539 ? 26.550 -1.768 -11.018 1.00 98.25 539 ALA A O 1
ATOM 3587 N N . THR A 1 540 ? 25.523 -1.436 -9.064 1.00 98.56 540 THR A N 1
ATOM 3588 C CA . THR A 1 540 ? 24.500 -2.457 -9.299 1.00 98.56 540 THR A CA 1
ATOM 3589 C C . THR A 1 540 ? 23.133 -2.000 -8.814 1.00 98.56 540 THR A C 1
ATOM 3591 O O . THR A 1 540 ? 22.991 -1.585 -7.665 1.00 98.56 540 THR A O 1
ATOM 3594 N N . ILE A 1 541 ? 22.135 -2.129 -9.687 1.00 98.81 541 ILE A N 1
ATOM 3595 C CA . ILE A 1 541 ? 20.712 -2.145 -9.352 1.00 98.81 541 ILE A CA 1
ATOM 3596 C C . ILE A 1 541 ? 20.188 -3.523 -9.765 1.00 98.81 541 ILE A C 1
ATOM 3598 O O . ILE A 1 541 ? 20.203 -3.857 -10.947 1.00 98.81 541 ILE A O 1
ATOM 3602 N N . ASP A 1 542 ? 19.753 -4.329 -8.803 1.00 98.81 542 ASP A N 1
ATOM 3603 C CA . ASP A 1 542 ? 19.216 -5.670 -9.043 1.00 98.81 542 ASP A CA 1
ATOM 3604 C C . ASP A 1 542 ? 17.748 -5.735 -8.616 1.00 98.81 542 ASP A C 1
ATOM 3606 O O . ASP A 1 542 ? 17.441 -5.790 -7.425 1.00 98.81 542 ASP A O 1
ATOM 3610 N N . ALA A 1 543 ? 16.846 -5.714 -9.594 1.00 98.75 543 ALA A N 1
ATOM 3611 C CA . ALA A 1 543 ? 15.408 -5.830 -9.406 1.00 98.75 543 ALA A CA 1
ATOM 3612 C C . ALA A 1 543 ? 14.844 -7.191 -9.835 1.00 98.75 543 ALA A C 1
ATOM 3614 O O . ALA A 1 543 ? 13.637 -7.312 -10.026 1.00 98.75 543 ALA A O 1
ATOM 3615 N N . SER A 1 544 ? 15.675 -8.234 -9.924 1.00 98.50 544 SER A N 1
ATOM 3616 C CA . SER A 1 544 ? 15.257 -9.569 -10.388 1.00 98.50 544 SER A CA 1
ATOM 3617 C C . SER A 1 544 ? 14.118 -10.207 -9.577 1.00 98.50 544 SER A C 1
ATOM 3619 O O . SER A 1 544 ? 13.450 -11.124 -10.053 1.00 98.50 544 SER A O 1
ATOM 3621 N N . ALA A 1 545 ? 13.869 -9.727 -8.353 1.00 98.12 545 ALA A N 1
ATOM 3622 C CA . ALA A 1 545 ? 12.776 -10.163 -7.481 1.00 98.12 545 ALA A CA 1
ATOM 3623 C C . ALA A 1 545 ? 11.559 -9.210 -7.468 1.00 98.12 545 ALA A C 1
ATOM 3625 O O . ALA A 1 545 ? 10.642 -9.389 -6.658 1.00 98.12 545 ALA A O 1
ATOM 3626 N N . LEU A 1 546 ? 11.552 -8.168 -8.301 1.00 98.56 546 LEU A N 1
ATOM 3627 C CA . LEU A 1 546 ? 10.433 -7.248 -8.461 1.00 98.56 546 LEU A CA 1
ATOM 3628 C C . LEU A 1 546 ? 9.414 -7.835 -9.444 1.00 98.56 546 LEU A C 1
ATOM 3630 O O . LEU A 1 546 ? 9.772 -8.314 -10.515 1.00 98.56 546 LEU A O 1
ATOM 3634 N N . THR A 1 547 ? 8.134 -7.793 -9.078 1.00 97.62 547 THR A N 1
ATOM 3635 C CA . THR A 1 547 ? 7.041 -8.248 -9.958 1.00 97.62 547 THR A CA 1
ATOM 3636 C C . THR A 1 547 ? 6.244 -7.105 -10.587 1.00 97.62 547 THR A C 1
ATOM 3638 O O . THR A 1 547 ? 5.531 -7.325 -11.563 1.00 97.62 547 THR A O 1
ATOM 3641 N N . GLY A 1 548 ? 6.374 -5.887 -10.053 1.00 95.62 548 GLY A N 1
ATOM 3642 C CA . GLY A 1 548 ? 5.932 -4.661 -10.719 1.00 95.62 548 GLY A CA 1
ATOM 3643 C C . GLY A 1 548 ? 6.995 -4.114 -11.679 1.00 95.62 548 GLY A C 1
ATOM 3644 O O . GLY A 1 548 ? 8.126 -4.583 -11.687 1.00 95.62 548 GLY A O 1
ATOM 3645 N N . ALA A 1 549 ? 6.635 -3.104 -12.472 1.00 94.88 549 ALA A N 1
ATOM 3646 C CA . ALA A 1 549 ? 7.556 -2.476 -13.422 1.00 94.88 549 ALA A CA 1
ATOM 3647 C C . ALA A 1 549 ? 8.596 -1.573 -12.731 1.00 94.88 549 ALA A C 1
ATOM 3649 O O . ALA A 1 549 ? 8.242 -0.723 -11.908 1.00 94.88 549 ALA A O 1
ATOM 3650 N N . LEU A 1 550 ? 9.863 -1.698 -13.109 1.00 98.69 550 LEU A N 1
ATOM 3651 C CA . LEU A 1 550 ? 10.955 -0.807 -12.742 1.00 98.69 550 LEU A CA 1
ATOM 3652 C C . LEU A 1 550 ? 11.137 0.286 -13.800 1.00 98.69 550 LEU A C 1
ATOM 3654 O O . LEU A 1 550 ? 11.176 0.033 -14.997 1.00 98.69 550 LEU A O 1
ATOM 3658 N N . THR A 1 551 ? 11.357 1.518 -13.357 1.00 98.38 551 THR A N 1
ATOM 3659 C CA . THR A 1 551 ? 11.986 2.559 -14.175 1.00 98.38 551 THR A CA 1
ATOM 3660 C C . THR A 1 551 ? 13.241 3.039 -13.465 1.00 98.38 551 THR A C 1
ATOM 3662 O O . THR A 1 551 ? 13.144 3.608 -12.377 1.00 98.38 551 THR A O 1
ATOM 3665 N N . ALA A 1 552 ? 14.414 2.804 -14.051 1.00 97.12 552 ALA A N 1
ATOM 3666 C CA . ALA A 1 552 ? 15.701 3.154 -13.452 1.00 97.12 552 ALA A CA 1
ATOM 3667 C C . ALA A 1 552 ? 16.768 3.420 -14.521 1.00 97.12 552 ALA A C 1
ATOM 3669 O O . ALA A 1 552 ? 16.711 2.889 -15.627 1.00 97.12 552 ALA A O 1
ATOM 3670 N N . GLY A 1 553 ? 17.783 4.216 -14.187 1.00 94.38 553 GLY A N 1
ATOM 3671 C CA . GLY A 1 553 ? 18.893 4.439 -15.106 1.00 94.38 553 GLY A CA 1
ATOM 3672 C C . GLY A 1 553 ? 20.165 4.962 -14.454 1.00 94.38 553 GLY A C 1
ATOM 3673 O O . GLY A 1 553 ? 20.127 5.583 -13.390 1.00 94.38 553 GLY A O 1
ATOM 3674 N N . ASN A 1 554 ? 21.298 4.745 -15.125 1.00 93.69 554 ASN A N 1
ATOM 3675 C CA . ASN A 1 554 ? 22.598 5.290 -14.740 1.00 93.69 554 ASN A CA 1
ATOM 3676 C C . ASN A 1 554 ? 22.726 6.754 -15.196 1.00 93.69 554 ASN A C 1
ATOM 3678 O O . ASN A 1 554 ? 23.558 7.102 -16.029 1.00 93.69 554 ASN A O 1
ATOM 3682 N N . THR A 1 555 ? 21.897 7.642 -14.650 1.00 87.25 555 THR A N 1
ATOM 3683 C CA . THR A 1 555 ? 21.874 9.066 -15.034 1.00 87.25 555 THR A CA 1
ATOM 3684 C C . THR A 1 555 ? 23.138 9.835 -14.635 1.00 87.25 555 THR A C 1
ATOM 3686 O O . THR A 1 555 ? 23.320 10.972 -15.061 1.00 87.25 555 THR A O 1
ATOM 3689 N N . LEU A 1 556 ? 24.007 9.247 -13.804 1.00 90.06 556 LEU A N 1
ATOM 3690 C CA . LEU A 1 556 ? 25.212 9.896 -13.282 1.00 90.06 556 LEU A CA 1
ATOM 3691 C C . LEU A 1 556 ? 26.462 9.608 -14.128 1.00 90.06 556 LEU A C 1
ATOM 3693 O O . LEU A 1 556 ? 27.365 10.443 -14.186 1.00 90.06 556 LEU A O 1
ATOM 3697 N N . GLY A 1 557 ? 26.569 8.414 -14.726 1.00 88.81 557 GLY A N 1
ATOM 3698 C CA . GLY A 1 557 ? 27.750 7.993 -15.497 1.00 88.81 557 GLY A CA 1
ATOM 3699 C C . GLY A 1 557 ? 29.059 7.960 -14.689 1.00 88.81 557 GLY A C 1
ATOM 3700 O O . GLY A 1 557 ? 30.157 7.966 -15.250 1.00 88.81 557 GLY A O 1
ATOM 3701 N N . ALA A 1 558 ? 28.991 7.958 -13.357 1.00 92.62 558 ALA A N 1
ATOM 3702 C CA . ALA A 1 558 ? 30.180 8.009 -12.506 1.00 92.62 558 ALA A CA 1
ATOM 3703 C C . ALA A 1 558 ? 30.956 6.679 -12.512 1.00 92.62 558 ALA A C 1
ATOM 3705 O O . ALA A 1 558 ? 32.185 6.669 -12.607 1.00 92.62 558 ALA A O 1
ATOM 3706 N N . VAL A 1 559 ? 30.231 5.560 -12.506 1.00 95.00 559 VAL A N 1
ATOM 3707 C CA . VAL A 1 559 ? 30.747 4.190 -12.623 1.00 95.00 559 VAL A CA 1
ATOM 3708 C C . VAL A 1 559 ? 29.943 3.424 -13.672 1.00 95.00 559 VAL A C 1
ATOM 3710 O O . VAL A 1 559 ? 28.820 3.815 -13.992 1.00 95.00 559 VAL A O 1
ATOM 3713 N N . ALA A 1 560 ? 30.525 2.360 -14.235 1.00 95.44 560 ALA A N 1
ATOM 3714 C CA . ALA A 1 560 ? 29.759 1.426 -15.058 1.00 95.44 560 ALA A CA 1
ATOM 3715 C C . ALA A 1 560 ? 28.775 0.673 -14.157 1.00 95.44 560 ALA A C 1
ATOM 3717 O O . ALA A 1 560 ? 29.171 0.171 -13.102 1.00 95.44 560 ALA A O 1
ATOM 3718 N N . MET A 1 561 ? 27.515 0.613 -14.569 1.00 97.75 561 MET A N 1
ATOM 3719 C CA . MET A 1 561 ? 26.424 0.054 -13.786 1.00 97.75 561 MET A CA 1
ATOM 3720 C C . MET A 1 561 ? 25.846 -1.183 -14.468 1.00 97.75 561 MET A C 1
ATOM 3722 O O . MET A 1 561 ? 25.664 -1.216 -15.683 1.00 97.75 561 MET A O 1
ATOM 3726 N N . THR A 1 562 ? 25.542 -2.203 -13.669 1.00 98.62 562 THR A N 1
ATOM 3727 C CA . THR A 1 562 ? 24.647 -3.293 -14.069 1.00 98.62 562 THR A CA 1
ATOM 3728 C C . THR A 1 562 ? 23.258 -3.012 -13.515 1.00 98.62 562 THR A C 1
ATOM 3730 O O . THR A 1 562 ? 23.102 -2.890 -12.301 1.00 98.62 562 THR A O 1
ATOM 3733 N N . ILE A 1 563 ? 22.263 -2.904 -14.389 1.00 98.81 563 ILE A N 1
ATOM 3734 C CA . ILE A 1 563 ? 20.857 -2.711 -14.033 1.00 98.81 563 ILE A CA 1
ATOM 3735 C C . ILE A 1 563 ? 20.092 -3.939 -14.513 1.00 98.81 563 ILE A C 1
ATOM 3737 O O . ILE A 1 563 ? 20.106 -4.250 -15.700 1.00 98.81 563 ILE A O 1
ATOM 3741 N N . THR A 1 564 ? 19.460 -4.652 -13.588 1.00 98.81 564 THR A N 1
ATOM 3742 C CA . THR A 1 564 ? 18.626 -5.823 -13.882 1.00 98.81 564 THR A CA 1
ATOM 3743 C C . THR A 1 564 ? 17.194 -5.518 -13.471 1.00 98.81 564 THR A C 1
ATOM 3745 O O . THR A 1 564 ? 16.982 -5.113 -12.329 1.00 98.81 564 THR A O 1
ATOM 3748 N N . GLY A 1 565 ? 16.250 -5.665 -14.395 1.00 98.69 565 GLY A N 1
ATOM 3749 C CA . GLY A 1 565 ? 14.817 -5.585 -14.155 1.00 98.69 565 GLY A CA 1
ATOM 3750 C C . GLY A 1 565 ? 14.250 -6.865 -13.531 1.00 98.69 565 GLY A C 1
ATOM 3751 O O . GLY A 1 565 ? 14.996 -7.737 -13.077 1.00 98.69 565 GLY A O 1
ATOM 3752 N N . GLY A 1 566 ? 12.929 -6.928 -13.431 1.00 97.75 566 GLY A N 1
ATOM 3753 C CA . GLY A 1 566 ? 12.155 -7.974 -12.779 1.00 97.75 566 GLY A CA 1
ATOM 3754 C C . GLY A 1 566 ? 11.276 -8.752 -13.755 1.00 97.75 566 GLY A C 1
ATOM 3755 O O . GLY A 1 566 ? 11.721 -9.168 -14.818 1.00 97.75 566 GLY A O 1
ATOM 3756 N N . SER A 1 567 ? 10.033 -9.026 -13.345 1.00 95.50 567 SER A N 1
ATOM 3757 C CA . SER A 1 567 ? 9.012 -9.658 -14.197 1.00 95.50 567 SER A CA 1
ATOM 3758 C C . SER A 1 567 ? 7.968 -8.674 -14.750 1.00 95.50 567 SER A C 1
ATOM 3760 O O . SER A 1 567 ? 6.924 -9.108 -15.247 1.00 95.50 567 SER A O 1
ATOM 3762 N N . GLY A 1 568 ? 8.159 -7.376 -14.505 1.00 93.31 568 GLY A N 1
ATOM 3763 C CA . GLY A 1 568 ? 7.305 -6.300 -15.003 1.00 93.31 568 GLY A CA 1
ATOM 3764 C C . GLY A 1 568 ? 7.786 -5.804 -16.365 1.00 93.31 568 GLY A C 1
ATOM 3765 O O . GLY A 1 568 ? 8.819 -6.224 -16.845 1.00 93.31 568 GLY A O 1
ATOM 3766 N N . ASN A 1 569 ? 7.033 -4.901 -16.997 1.00 93.31 569 ASN A N 1
ATOM 3767 C CA . ASN A 1 569 ? 7.498 -4.244 -18.223 1.00 93.31 569 ASN A CA 1
ATOM 3768 C C . ASN A 1 569 ? 8.411 -3.076 -17.839 1.00 93.31 569 ASN A C 1
ATOM 3770 O O . ASN A 1 569 ? 7.916 -1.999 -17.484 1.00 93.31 569 ASN A O 1
ATOM 3774 N N . ASP A 1 570 ? 9.715 -3.295 -17.867 1.00 97.12 570 ASP A N 1
ATOM 3775 C CA . ASP A 1 570 ? 10.688 -2.393 -17.272 1.00 97.12 570 ASP A CA 1
ATOM 3776 C C . ASP A 1 570 ? 11.217 -1.352 -18.263 1.00 97.12 570 ASP A C 1
ATOM 3778 O O . ASP A 1 570 ? 11.210 -1.534 -19.477 1.00 97.12 570 ASP A O 1
ATOM 3782 N N . VAL A 1 571 ? 11.693 -0.220 -17.743 1.00 97.12 571 VAL A N 1
ATOM 3783 C CA . VAL A 1 571 ? 12.352 0.836 -18.522 1.00 97.12 571 VAL A CA 1
ATOM 3784 C C . VAL A 1 571 ? 13.715 1.115 -17.911 1.00 97.12 571 VAL A C 1
ATOM 3786 O O . VAL A 1 571 ? 13.823 1.728 -16.843 1.00 97.12 571 VAL A O 1
ATOM 3789 N N . LEU A 1 572 ? 14.761 0.658 -18.594 1.00 98.00 572 LEU A N 1
ATOM 3790 C CA . LEU A 1 572 ? 16.137 0.704 -18.118 1.00 98.00 572 LEU A CA 1
ATOM 3791 C C . LEU A 1 572 ? 16.978 1.603 -19.023 1.00 98.00 572 LEU A C 1
ATOM 3793 O O . LEU A 1 572 ? 17.018 1.403 -20.237 1.00 98.00 572 LEU A O 1
ATOM 3797 N N . THR A 1 573 ? 17.697 2.558 -18.434 1.00 94.81 573 THR A N 1
ATOM 3798 C CA . THR A 1 573 ? 18.496 3.532 -19.196 1.00 94.81 573 THR A CA 1
ATOM 3799 C C . THR A 1 573 ? 19.966 3.497 -18.795 1.00 94.81 573 THR A C 1
ATOM 3801 O O . THR A 1 573 ? 20.321 3.720 -17.636 1.00 94.81 573 THR A O 1
ATOM 3804 N N . ALA A 1 574 ? 20.846 3.254 -19.761 1.00 92.69 574 ALA A N 1
ATOM 3805 C CA . ALA A 1 574 ? 22.288 3.369 -19.580 1.00 92.69 574 ALA A CA 1
ATOM 3806 C C . ALA A 1 574 ? 22.737 4.843 -19.564 1.00 92.69 574 ALA A C 1
ATOM 3808 O O . ALA A 1 574 ? 22.005 5.756 -19.940 1.00 92.69 574 ALA A O 1
ATOM 3809 N N . SER A 1 575 ? 23.958 5.081 -19.103 1.00 89.81 575 SER A N 1
ATOM 3810 C CA . SER A 1 575 ? 24.540 6.410 -18.951 1.00 89.81 575 SER A CA 1
ATOM 3811 C C . SER A 1 575 ? 24.796 7.103 -20.286 1.00 89.81 575 SER A C 1
ATOM 3813 O O . SER A 1 575 ? 25.241 6.501 -21.265 1.00 89.81 575 SER A O 1
ATOM 3815 N N . SER A 1 576 ? 24.530 8.407 -20.316 1.00 84.25 576 SER A N 1
ATOM 3816 C CA . SER A 1 576 ? 24.687 9.266 -21.488 1.00 84.25 576 SER A CA 1
ATOM 3817 C C . SER A 1 576 ? 25.618 10.454 -21.213 1.00 84.25 576 SER A C 1
ATOM 3819 O O . SER A 1 576 ? 25.996 10.725 -20.072 1.00 84.25 576 SER A O 1
ATOM 3821 N N . GLY A 1 577 ? 26.024 11.148 -22.278 1.00 77.69 577 GLY A N 1
ATOM 3822 C CA . GLY A 1 577 ? 26.938 12.290 -22.238 1.00 77.69 577 GLY A CA 1
ATOM 3823 C C . GLY A 1 577 ? 28.422 11.924 -22.097 1.00 77.69 577 GLY A C 1
ATOM 3824 O O . GLY A 1 577 ? 28.824 10.764 -22.199 1.00 77.69 577 GLY A O 1
ATOM 3825 N N . ALA A 1 578 ? 29.252 12.937 -21.835 1.00 76.50 578 ALA A N 1
ATOM 3826 C CA . ALA A 1 578 ? 30.716 12.821 -21.817 1.00 76.50 578 ALA A CA 1
ATOM 3827 C C . ALA A 1 578 ? 31.274 11.889 -20.723 1.00 76.50 578 ALA A C 1
ATOM 3829 O O . ALA A 1 578 ? 32.416 11.436 -20.807 1.00 76.50 578 ALA A O 1
ATOM 3830 N N . THR A 1 579 ? 30.497 11.612 -19.674 1.00 80.06 579 THR A N 1
ATOM 3831 C CA . THR A 1 579 ? 30.878 10.689 -18.599 1.00 80.06 579 THR A CA 1
ATOM 3832 C C . THR A 1 579 ? 30.299 9.293 -18.787 1.00 80.06 579 THR A C 1
ATOM 3834 O O . THR A 1 579 ? 30.511 8.457 -17.915 1.00 80.06 579 THR A O 1
ATOM 3837 N N . ALA A 1 580 ? 29.620 8.991 -19.893 1.00 84.94 580 ALA A N 1
ATOM 3838 C CA . ALA A 1 580 ? 29.005 7.687 -20.100 1.00 84.94 580 ALA A CA 1
ATOM 3839 C C . ALA A 1 580 ? 29.988 6.510 -19.982 1.00 84.94 580 ALA A C 1
ATOM 3841 O O . ALA A 1 580 ? 31.192 6.588 -20.258 1.00 84.94 580 ALA A O 1
ATOM 3842 N N . LYS A 1 581 ? 29.447 5.380 -19.548 1.00 89.00 581 LYS A N 1
ATOM 3843 C CA . LYS A 1 581 ? 30.151 4.130 -19.287 1.00 89.00 581 LYS A CA 1
ATOM 3844 C C . LYS A 1 581 ? 29.520 3.014 -20.112 1.00 89.00 581 LYS A C 1
ATOM 3846 O O . LYS A 1 581 ? 28.388 3.127 -20.567 1.00 89.00 581 LYS A O 1
ATOM 3851 N N . ALA A 1 582 ? 30.275 1.936 -20.296 1.00 89.56 582 ALA A N 1
ATOM 3852 C CA . ALA A 1 582 ? 29.760 0.713 -20.896 1.00 89.56 582 ALA A CA 1
ATOM 3853 C C . ALA A 1 582 ? 28.906 -0.036 -19.859 1.00 89.56 582 ALA A C 1
ATOM 3855 O O . ALA A 1 582 ? 29.409 -0.900 -19.139 1.00 89.56 582 ALA A O 1
ATOM 3856 N N . ASP A 1 583 ? 27.642 0.359 -19.740 1.00 94.94 583 ASP A N 1
ATOM 3857 C CA . ASP A 1 583 ? 26.693 -0.227 -18.791 1.00 94.94 583 ASP A CA 1
ATOM 3858 C C . ASP A 1 583 ? 26.160 -1.584 -19.273 1.00 94.94 583 ASP A C 1
ATOM 3860 O O . ASP A 1 583 ? 26.232 -1.922 -20.458 1.00 94.94 583 ASP A O 1
ATOM 3864 N N . VAL A 1 584 ? 25.608 -2.363 -18.344 1.00 98.25 584 VAL A N 1
ATOM 3865 C CA . VAL A 1 584 ? 24.919 -3.629 -18.621 1.00 98.25 584 VAL A CA 1
ATOM 3866 C C . VAL A 1 584 ? 23.464 -3.487 -18.200 1.00 98.25 584 VAL A C 1
ATOM 3868 O O . VAL A 1 584 ? 23.194 -3.232 -17.030 1.00 98.25 584 VAL A O 1
ATOM 3871 N N . LEU A 1 585 ? 22.536 -3.666 -19.134 1.00 98.69 585 LEU A N 1
ATOM 3872 C CA . LEU A 1 585 ? 21.101 -3.660 -18.874 1.00 98.69 585 LEU A CA 1
ATOM 3873 C C . LEU A 1 585 ? 20.532 -5.050 -19.164 1.00 98.69 585 LEU A C 1
ATOM 3875 O O . LEU A 1 585 ? 20.750 -5.587 -20.251 1.00 98.69 585 LEU A O 1
ATOM 3879 N N . ASN A 1 586 ? 19.799 -5.609 -18.206 1.00 98.69 586 ASN A N 1
ATOM 3880 C CA . ASN A 1 586 ? 19.070 -6.864 -18.353 1.00 98.69 586 ASN A CA 1
ATOM 3881 C C . ASN A 1 586 ? 17.591 -6.590 -18.051 1.00 98.69 586 ASN A C 1
ATOM 3883 O O . ASN A 1 586 ? 17.302 -6.215 -16.919 1.00 98.69 586 ASN A O 1
ATOM 3887 N N . GLY A 1 587 ? 16.695 -6.743 -19.027 1.00 97.25 587 GLY A N 1
ATOM 3888 C CA . GLY A 1 587 ? 15.256 -6.498 -18.870 1.00 97.25 587 GLY A CA 1
ATOM 3889 C C . GLY A 1 587 ? 14.628 -7.478 -17.887 1.00 97.25 587 GLY A C 1
ATOM 3890 O O . GLY A 1 587 ? 14.229 -7.088 -16.799 1.00 97.25 587 GLY A O 1
ATOM 3891 N N . GLY A 1 588 ? 14.731 -8.772 -18.182 1.00 97.44 588 GLY A N 1
ATOM 3892 C CA . GLY A 1 588 ? 14.219 -9.819 -17.305 1.00 97.44 588 GLY A CA 1
ATOM 3893 C C . GLY A 1 588 ? 13.077 -10.554 -17.980 1.00 97.44 588 GLY A C 1
ATOM 3894 O O . GLY A 1 588 ? 13.294 -11.213 -18.991 1.00 97.44 588 GLY A O 1
ATOM 3895 N N . ALA A 1 589 ? 11.896 -10.553 -17.378 1.00 92.75 589 ALA A N 1
ATOM 3896 C CA . ALA A 1 589 ? 10.686 -11.020 -18.040 1.00 92.75 589 ALA A CA 1
ATOM 3897 C C . ALA A 1 589 ? 9.694 -9.863 -18.140 1.00 92.75 589 ALA A C 1
ATOM 3899 O O . ALA A 1 589 ? 9.591 -9.085 -17.205 1.00 92.75 589 ALA A O 1
ATOM 3900 N N . GLY A 1 590 ? 8.881 -9.830 -19.189 1.00 92.00 590 GLY A N 1
ATOM 3901 C CA . GLY A 1 590 ? 8.035 -8.676 -19.487 1.00 92.00 590 GLY A CA 1
ATOM 3902 C C . GLY A 1 590 ? 8.434 -8.069 -20.823 1.00 92.00 590 GLY A C 1
ATOM 3903 O O . GLY A 1 590 ? 9.351 -8.539 -21.473 1.00 92.00 590 GLY A O 1
ATOM 3904 N N . ASN A 1 591 ? 7.680 -7.076 -21.284 1.00 91.81 591 ASN A N 1
ATOM 3905 C CA . ASN A 1 591 ? 8.040 -6.337 -22.491 1.00 91.81 591 ASN A CA 1
ATOM 3906 C C . ASN A 1 591 ? 8.884 -5.134 -22.077 1.00 91.81 591 ASN A C 1
ATOM 3908 O O . ASN A 1 591 ? 8.329 -4.085 -21.726 1.00 91.81 591 ASN A O 1
ATOM 3912 N N . ASP A 1 592 ? 10.199 -5.294 -22.094 1.00 94.44 592 ASP A N 1
ATOM 3913 C CA . ASP A 1 592 ? 11.120 -4.327 -21.517 1.00 94.44 592 ASP A CA 1
ATOM 3914 C C . ASP A 1 592 ? 11.559 -3.273 -22.536 1.00 94.44 592 ASP A C 1
ATOM 3916 O O . ASP A 1 592 ? 11.568 -3.485 -23.744 1.00 94.44 592 ASP A O 1
ATOM 3920 N N . THR A 1 593 ? 11.926 -2.085 -22.064 1.00 96.38 593 THR A N 1
ATOM 3921 C CA . THR A 1 593 ? 12.534 -1.021 -22.867 1.00 96.38 593 THR A CA 1
ATOM 3922 C C . THR A 1 593 ? 13.937 -0.741 -22.354 1.00 96.38 593 THR A C 1
ATOM 3924 O O . THR A 1 593 ? 14.121 -0.203 -21.263 1.00 96.38 593 THR A O 1
ATOM 3927 N N . LEU A 1 594 ? 14.937 -1.082 -23.161 1.00 95.56 594 LEU A N 1
ATOM 3928 C CA . LEU A 1 594 ? 16.350 -0.930 -22.837 1.00 95.56 594 LEU A CA 1
ATOM 3929 C C . LEU A 1 594 ? 16.954 0.181 -23.694 1.00 95.56 594 LEU A C 1
ATOM 3931 O O . LEU A 1 594 ? 17.106 0.038 -24.907 1.00 95.56 594 LEU A O 1
ATOM 3935 N N . ILE A 1 595 ? 17.323 1.289 -23.055 1.00 92.06 595 ILE A N 1
ATOM 3936 C CA . ILE A 1 595 ? 17.869 2.475 -23.715 1.00 92.06 595 ILE A CA 1
ATOM 3937 C C . ILE A 1 595 ? 19.389 2.483 -23.561 1.00 92.06 595 ILE A C 1
ATOM 3939 O O . ILE A 1 595 ? 19.929 2.604 -22.458 1.00 92.06 595 ILE A O 1
ATOM 3943 N N . ALA A 1 596 ? 20.090 2.356 -24.685 1.00 89.81 596 ALA A N 1
ATOM 3944 C CA . ALA A 1 596 ? 21.542 2.341 -24.736 1.00 89.81 596 ALA A CA 1
ATOM 3945 C C . ALA A 1 596 ? 22.153 3.717 -24.443 1.00 89.81 596 ALA A C 1
ATOM 3947 O O . ALA A 1 596 ? 21.639 4.758 -24.845 1.00 89.81 596 ALA A O 1
ATOM 3948 N N . GLY A 1 597 ? 23.322 3.695 -23.807 1.00 84.94 597 GLY A N 1
ATOM 3949 C CA . GLY A 1 597 ? 24.090 4.884 -23.471 1.00 84.94 597 GLY A CA 1
ATOM 3950 C C . GLY A 1 597 ? 24.916 5.436 -24.634 1.00 84.94 597 GLY A C 1
ATOM 3951 O O . GLY A 1 597 ? 25.042 4.826 -25.706 1.00 84.94 597 GLY A O 1
ATOM 3952 N N . THR A 1 598 ? 25.563 6.579 -24.404 1.00 80.75 598 THR A N 1
ATOM 3953 C CA . THR A 1 598 ? 26.416 7.251 -25.406 1.00 80.75 598 THR A CA 1
ATOM 3954 C C . THR A 1 598 ? 27.817 6.655 -25.527 1.00 80.75 598 THR A C 1
ATOM 3956 O O . THR A 1 598 ? 28.533 7.013 -26.450 1.00 80.75 598 THR A O 1
ATOM 3959 N N . ASN A 1 599 ? 28.207 5.717 -24.659 1.00 81.50 599 ASN A N 1
ATOM 3960 C CA . ASN A 1 599 ? 29.461 4.953 -24.762 1.00 81.50 599 ASN A CA 1
ATOM 3961 C C . ASN A 1 599 ? 29.217 3.464 -25.097 1.00 81.50 599 ASN A C 1
ATOM 3963 O O . ASN A 1 599 ? 30.069 2.604 -24.881 1.00 81.50 599 ASN A O 1
ATOM 3967 N N . GLY A 1 600 ? 28.013 3.161 -25.595 1.00 84.38 600 GLY A N 1
ATOM 3968 C CA . GLY A 1 600 ? 27.536 1.798 -25.803 1.00 84.38 600 GLY A CA 1
ATOM 3969 C C . GLY A 1 600 ? 27.076 1.126 -24.506 1.00 84.38 600 GLY A C 1
ATOM 3970 O O . GLY A 1 600 ? 27.385 1.567 -23.403 1.00 84.38 600 GLY A O 1
ATOM 3971 N N . ALA A 1 601 ? 26.308 0.050 -24.646 1.00 91.56 601 ALA A N 1
ATOM 3972 C CA . ALA A 1 601 ? 25.855 -0.777 -23.533 1.00 91.56 601 ALA A CA 1
ATOM 3973 C C . ALA A 1 601 ? 25.773 -2.248 -23.952 1.00 91.56 601 ALA A C 1
ATOM 3975 O O . ALA A 1 601 ? 25.649 -2.564 -25.139 1.00 91.56 601 ALA A O 1
ATOM 3976 N N . LYS A 1 602 ? 25.827 -3.150 -22.974 1.00 96.94 602 LYS A N 1
ATOM 3977 C CA . LYS A 1 602 ? 25.452 -4.554 -23.149 1.00 96.94 602 LYS A CA 1
ATOM 3978 C C . LYS A 1 602 ? 23.987 -4.706 -22.767 1.00 96.94 602 LYS A C 1
ATOM 3980 O O . LYS A 1 602 ? 23.628 -4.369 -21.645 1.00 96.94 602 LYS A O 1
ATOM 3985 N N . LEU A 1 603 ? 23.169 -5.184 -23.691 1.00 98.31 603 LEU A N 1
ATOM 3986 C CA . LEU A 1 603 ? 21.720 -5.243 -23.548 1.00 98.31 603 LEU A CA 1
ATOM 3987 C C . LEU A 1 603 ? 21.257 -6.695 -23.669 1.00 98.31 603 LEU A C 1
ATOM 3989 O O . LEU A 1 603 ? 21.634 -7.382 -24.622 1.00 98.31 603 LEU A O 1
ATOM 3993 N N . THR A 1 604 ? 20.446 -7.127 -22.712 1.00 98.56 604 THR A N 1
ATOM 3994 C CA . THR A 1 604 ? 19.748 -8.417 -22.708 1.00 98.56 604 THR A CA 1
ATOM 3995 C C . THR A 1 604 ? 18.278 -8.121 -22.457 1.00 98.56 604 THR A C 1
ATOM 3997 O O . THR A 1 604 ? 17.969 -7.592 -21.392 1.00 98.56 604 THR A O 1
ATOM 4000 N N . GLY A 1 605 ? 17.397 -8.389 -23.415 1.00 94.94 605 GLY A N 1
ATOM 4001 C CA . GLY A 1 605 ? 15.958 -8.168 -23.236 1.00 94.94 605 GLY A CA 1
ATOM 4002 C C . GLY A 1 605 ? 15.381 -9.174 -22.243 1.00 94.94 605 GLY A C 1
ATOM 4003 O O . GLY A 1 605 ? 14.906 -8.809 -21.171 1.00 94.94 605 GLY A O 1
ATOM 4004 N N . GLY A 1 606 ? 15.642 -10.455 -22.496 1.00 96.00 606 GLY A N 1
ATOM 4005 C CA . GLY A 1 606 ? 15.142 -11.565 -21.711 1.00 96.00 606 GLY A CA 1
ATOM 4006 C C . GLY A 1 606 ? 13.890 -12.175 -22.334 1.00 96.00 606 GLY A C 1
ATOM 4007 O O . GLY A 1 606 ? 13.899 -12.593 -23.488 1.00 96.00 606 GLY A O 1
ATOM 4008 N N . ALA A 1 607 ? 12.853 -12.385 -21.528 1.00 88.62 607 ALA A N 1
ATOM 4009 C CA . ALA A 1 607 ? 11.630 -13.045 -21.958 1.00 88.62 607 ALA A CA 1
ATOM 4010 C C . ALA A 1 607 ? 10.502 -12.035 -22.172 1.00 88.62 607 ALA A C 1
ATOM 4012 O O . ALA A 1 607 ? 9.918 -11.560 -21.207 1.00 88.62 607 ALA A O 1
ATOM 4013 N N . GLY A 1 608 ? 10.078 -11.849 -23.415 1.00 89.69 608 GLY A N 1
ATOM 4014 C CA . GLY A 1 608 ? 8.974 -10.965 -23.769 1.00 89.69 608 GLY A CA 1
ATOM 4015 C C . GLY A 1 608 ? 9.206 -10.380 -25.149 1.00 89.69 608 GLY A C 1
ATOM 4016 O O . GLY A 1 608 ? 9.979 -10.937 -25.920 1.00 89.69 608 GLY A O 1
ATOM 4017 N N . ASN A 1 609 ? 8.481 -9.313 -25.475 1.00 90.62 609 ASN A N 1
ATOM 4018 C CA . ASN A 1 609 ? 8.725 -8.537 -26.684 1.00 90.62 609 ASN A CA 1
ATOM 4019 C C . ASN A 1 609 ? 9.430 -7.242 -26.284 1.00 90.62 609 ASN A C 1
ATOM 4021 O O . ASN A 1 609 ? 8.767 -6.283 -25.870 1.00 90.62 609 ASN A O 1
ATOM 4025 N N . ASP A 1 610 ? 10.748 -7.218 -26.423 1.00 92.31 610 ASP A N 1
ATOM 4026 C CA . ASP A 1 610 ? 11.583 -6.156 -25.878 1.00 92.31 610 ASP A CA 1
ATOM 4027 C C . ASP A 1 610 ? 11.874 -5.061 -26.904 1.00 92.31 610 ASP A C 1
ATOM 4029 O O . ASP A 1 610 ? 11.961 -5.287 -28.112 1.00 92.31 610 ASP A O 1
ATOM 4033 N N . LEU A 1 611 ? 12.047 -3.833 -26.424 1.00 94.19 611 LEU A N 1
ATOM 4034 C CA . LEU A 1 611 ? 12.420 -2.667 -27.210 1.00 94.19 611 LEU A CA 1
ATOM 4035 C C . LEU A 1 611 ? 13.838 -2.223 -26.848 1.00 94.19 611 LEU A C 1
ATOM 4037 O O . LEU A 1 611 ? 14.077 -1.609 -25.810 1.00 94.19 611 LEU A O 1
ATOM 4041 N N . PHE A 1 612 ? 14.774 -2.439 -27.765 1.00 94.38 612 PHE A N 1
ATOM 4042 C CA . PHE A 1 612 ? 16.130 -1.912 -27.679 1.00 94.38 612 PHE A CA 1
ATOM 4043 C C . PHE A 1 612 ? 16.187 -0.555 -28.374 1.00 94.38 612 PHE A C 1
ATOM 4045 O O . PHE A 1 612 ? 16.039 -0.468 -29.592 1.00 94.38 612 PHE A O 1
ATOM 4052 N N . VAL A 1 613 ? 16.415 0.515 -27.618 1.00 89.19 613 VAL A N 1
ATOM 4053 C CA . VAL A 1 613 ? 16.582 1.867 -28.162 1.00 89.19 613 VAL A CA 1
ATOM 4054 C C . VAL A 1 613 ? 18.064 2.192 -28.213 1.00 89.19 613 VAL A C 1
ATOM 4056 O O . VAL A 1 613 ? 18.728 2.259 -27.178 1.00 89.19 613 VAL A O 1
ATOM 4059 N N . VAL A 1 614 ? 18.596 2.396 -29.418 1.00 88.50 614 VAL A N 1
ATOM 4060 C CA . VAL A 1 614 ? 19.993 2.788 -29.607 1.00 88.50 614 VAL A CA 1
ATOM 4061 C C . VAL A 1 614 ? 20.052 4.105 -30.358 1.00 88.50 614 VAL A C 1
ATOM 4063 O O . VAL A 1 614 ? 19.631 4.202 -31.509 1.00 88.50 614 VAL A O 1
ATOM 4066 N N . THR A 1 615 ? 20.622 5.100 -29.687 1.00 80.06 615 THR A N 1
ATOM 4067 C CA . THR A 1 615 ? 20.678 6.478 -30.167 1.00 80.06 615 THR A CA 1
ATOM 4068 C C . THR A 1 615 ? 22.122 6.874 -30.459 1.00 80.06 615 THR A C 1
ATOM 4070 O O . THR A 1 615 ? 23.036 6.599 -29.664 1.00 80.06 615 THR A O 1
ATOM 4073 N N . ALA A 1 616 ? 22.351 7.479 -31.618 1.00 73.25 616 ALA A N 1
ATOM 4074 C CA . ALA A 1 616 ? 23.579 8.207 -31.901 1.00 73.25 616 ALA A CA 1
ATOM 4075 C C . ALA A 1 616 ? 23.541 9.606 -31.272 1.00 73.25 616 ALA A C 1
ATOM 4077 O O . ALA A 1 616 ? 22.470 10.104 -30.933 1.00 73.25 616 ALA A O 1
ATOM 4078 N N . VAL A 1 617 ? 24.697 10.238 -31.091 1.00 65.62 617 VAL A N 1
ATOM 4079 C CA . VAL A 1 617 ? 24.805 11.527 -30.391 1.00 65.62 617 VAL A CA 1
ATOM 4080 C C . VAL A 1 617 ? 25.716 12.493 -31.129 1.00 65.62 617 VAL A C 1
ATOM 4082 O O . VAL A 1 617 ? 26.421 12.092 -32.045 1.00 65.62 617 VAL A O 1
ATOM 4085 N N . ASP A 1 618 ? 25.685 13.765 -30.732 1.00 66.19 618 ASP A N 1
ATOM 4086 C CA . ASP A 1 618 ? 26.652 14.761 -31.192 1.00 66.19 618 ASP A CA 1
ATOM 4087 C C . ASP A 1 618 ? 28.088 14.317 -30.847 1.00 66.19 618 ASP A C 1
ATOM 4089 O O . ASP A 1 618 ? 28.367 13.890 -29.718 1.00 66.19 618 ASP A O 1
ATOM 4093 N N . ALA A 1 619 ? 29.007 14.508 -31.796 1.00 60.59 619 ALA A N 1
ATOM 4094 C CA . ALA A 1 619 ? 30.445 14.300 -31.658 1.00 60.59 619 ALA A CA 1
ATOM 4095 C C . ALA A 1 619 ? 31.055 15.017 -30.438 1.00 60.59 619 ALA A C 1
ATOM 4097 O O . ALA A 1 619 ? 32.081 14.583 -29.915 1.00 60.59 619 ALA A O 1
ATOM 4098 N N . THR A 1 620 ? 30.440 16.102 -29.949 1.00 61.28 620 THR A N 1
ATOM 4099 C CA . THR A 1 620 ? 30.904 16.804 -28.736 1.00 61.28 620 THR A CA 1
ATOM 4100 C C . THR A 1 620 ? 30.458 16.157 -27.418 1.00 61.28 620 THR A C 1
ATOM 4102 O O . THR A 1 620 ? 31.016 16.469 -26.363 1.00 61.28 620 THR A O 1
ATOM 4105 N N . SER A 1 621 ? 29.481 15.247 -27.469 1.00 59.25 621 SER A N 1
ATOM 4106 C CA . SER A 1 621 ? 28.819 14.641 -26.305 1.00 59.25 621 SER A CA 1
ATOM 4107 C C . SER A 1 621 ? 28.979 13.113 -26.219 1.00 59.25 621 SER A C 1
ATOM 4109 O O . SER A 1 621 ? 28.587 12.517 -25.211 1.00 59.25 621 SER A O 1
ATOM 4111 N N . GLY A 1 622 ? 29.557 12.473 -27.241 1.00 58.88 622 GLY A N 1
ATOM 4112 C CA . GLY A 1 622 ? 29.720 11.020 -27.345 1.00 58.88 622 GLY A CA 1
ATOM 4113 C C . GLY A 1 622 ? 31.167 10.522 -27.349 1.00 58.88 622 GLY A C 1
ATOM 4114 O O . GLY A 1 622 ? 32.100 11.240 -27.691 1.00 58.88 622 GLY A O 1
ATOM 4115 N N . THR A 1 623 ? 31.342 9.245 -26.993 1.00 54.38 623 THR A N 1
ATOM 4116 C CA . THR A 1 623 ? 32.612 8.495 -27.105 1.00 54.38 623 THR A CA 1
ATOM 4117 C C . THR A 1 623 ? 32.435 7.193 -27.901 1.00 54.38 623 THR A C 1
ATOM 4119 O O . THR A 1 623 ? 33.182 6.233 -27.693 1.00 54.38 623 THR A O 1
ATOM 4122 N N . LYS A 1 624 ? 31.402 7.099 -28.760 1.00 61.19 624 LYS A N 1
ATOM 4123 C CA . LYS A 1 624 ? 31.181 5.912 -29.604 1.00 61.19 624 LYS A CA 1
ATOM 4124 C C . LYS A 1 624 ? 32.235 5.870 -30.698 1.00 61.19 624 LYS A C 1
ATOM 4126 O O . LYS A 1 624 ? 32.139 6.556 -31.706 1.00 61.19 624 LYS A O 1
ATOM 4131 N N . GLU A 1 625 ? 33.243 5.045 -30.499 1.00 61.47 625 GLU A N 1
ATOM 4132 C CA . GLU A 1 625 ? 34.202 4.694 -31.529 1.00 61.47 625 GLU A CA 1
ATOM 4133 C C . GLU A 1 625 ? 33.647 3.512 -32.330 1.00 61.47 625 GLU A C 1
ATOM 4135 O O . GLU A 1 625 ? 32.853 2.721 -31.814 1.00 61.47 625 GLU A O 1
ATOM 4140 N N . ALA A 1 626 ? 34.169 3.272 -33.535 1.00 57.97 626 ALA A N 1
ATOM 4141 C CA . ALA A 1 626 ? 33.868 2.052 -34.296 1.00 57.97 626 ALA A CA 1
ATOM 4142 C C . ALA A 1 626 ? 34.076 0.743 -33.488 1.00 57.97 626 ALA A C 1
ATOM 4144 O O . ALA A 1 626 ? 33.534 -0.301 -33.842 1.00 57.97 626 ALA A O 1
ATOM 4145 N N . ASN A 1 627 ? 34.849 0.788 -32.393 1.00 63.91 627 ASN A N 1
ATOM 4146 C CA . ASN A 1 627 ? 35.142 -0.347 -31.515 1.00 63.91 627 ASN A CA 1
ATOM 4147 C C . ASN A 1 627 ? 34.435 -0.303 -30.138 1.00 63.91 627 ASN A C 1
ATOM 4149 O O . ASN A 1 627 ? 34.594 -1.250 -29.368 1.00 63.91 627 ASN A O 1
ATOM 4153 N N . THR A 1 628 ? 33.679 0.754 -29.808 1.00 70.25 628 THR A N 1
ATOM 4154 C CA . THR A 1 628 ? 32.885 0.885 -28.567 1.00 70.25 628 THR A CA 1
ATOM 4155 C C . THR A 1 628 ? 31.399 1.029 -28.915 1.00 70.25 628 THR A C 1
ATOM 4157 O O . THR A 1 628 ? 30.800 2.099 -28.839 1.00 70.25 628 THR A O 1
ATOM 4160 N N . TYR A 1 629 ? 30.801 -0.085 -29.348 1.00 85.88 629 TYR A N 1
ATOM 4161 C CA . TYR A 1 629 ? 29.404 -0.178 -29.784 1.00 85.88 629 TYR A CA 1
ATOM 4162 C C . TYR A 1 629 ? 28.483 -0.824 -28.747 1.00 85.88 629 TYR A C 1
ATOM 4164 O O . TYR A 1 629 ? 28.919 -1.570 -27.867 1.00 85.88 629 TYR A O 1
ATOM 4172 N N . SER A 1 630 ? 27.175 -0.592 -28.899 1.00 91.94 630 SER A N 1
ATOM 4173 C CA . SER A 1 630 ? 26.174 -1.338 -28.130 1.00 91.94 630 SER A CA 1
ATOM 4174 C C . SER A 1 630 ? 26.096 -2.775 -28.630 1.00 91.94 630 SER A C 1
ATOM 4176 O O . SER A 1 630 ? 26.144 -3.025 -29.834 1.00 91.94 630 SER A O 1
ATOM 4178 N N . THR A 1 631 ? 25.987 -3.720 -27.703 1.00 95.94 631 THR A N 1
ATOM 4179 C CA . THR A 1 631 ? 25.860 -5.145 -28.001 1.00 95.94 631 THR A CA 1
ATOM 4180 C C . THR A 1 631 ? 24.548 -5.657 -27.441 1.00 95.94 631 THR A C 1
ATOM 4182 O O . THR A 1 631 ? 24.363 -5.648 -26.226 1.00 95.94 631 THR A O 1
ATOM 4185 N N . ILE A 1 632 ? 23.682 -6.149 -28.319 1.00 98.00 632 ILE A N 1
ATOM 4186 C CA . ILE A 1 632 ? 22.463 -6.864 -27.951 1.00 98.00 632 ILE A CA 1
ATOM 4187 C C . ILE A 1 632 ? 22.780 -8.362 -27.963 1.00 98.00 632 ILE A C 1
ATOM 4189 O O . ILE A 1 632 ? 23.393 -8.874 -28.911 1.00 98.00 632 ILE A O 1
ATOM 4193 N N . LEU A 1 633 ? 22.457 -9.046 -26.868 1.00 98.12 633 LEU A N 1
ATOM 4194 C CA . LEU A 1 633 ? 22.899 -10.417 -26.609 1.00 98.12 633 LEU A CA 1
ATOM 4195 C C . LEU A 1 633 ? 21.889 -11.487 -27.027 1.00 98.12 633 LEU A C 1
ATOM 4197 O O . LEU A 1 633 ? 22.310 -12.611 -27.291 1.00 98.12 633 LEU A O 1
ATOM 4201 N N . ASP A 1 634 ? 20.605 -11.147 -27.097 1.00 95.44 634 ASP A N 1
ATOM 4202 C CA . ASP A 1 634 ? 19.504 -12.108 -27.200 1.00 95.44 634 ASP A CA 1
ATOM 4203 C C . ASP A 1 634 ? 18.358 -11.663 -28.123 1.00 95.44 634 ASP A C 1
ATOM 4205 O O . ASP A 1 634 ? 17.268 -12.213 -28.038 1.00 95.44 634 ASP A O 1
ATOM 4209 N N . PHE A 1 635 ? 18.609 -10.718 -29.037 1.00 95.25 635 PHE A N 1
ATOM 4210 C CA . PHE A 1 635 ? 17.590 -10.218 -29.965 1.00 95.25 635 PHE A CA 1
ATOM 4211 C C . PHE A 1 635 ? 16.920 -11.356 -30.748 1.00 95.25 635 PHE A C 1
ATOM 4213 O O . PHE A 1 635 ? 17.576 -12.108 -31.477 1.00 95.25 635 PHE A O 1
ATOM 4220 N N . SER A 1 636 ? 15.605 -11.458 -30.607 1.00 88.62 636 SER A N 1
ATOM 4221 C CA . SER A 1 636 ? 14.802 -12.586 -31.054 1.00 88.62 636 SER A CA 1
ATOM 4222 C C . SER A 1 636 ? 13.499 -12.132 -31.730 1.00 88.62 636 SER A C 1
ATOM 4224 O O . SER A 1 636 ? 13.256 -10.947 -31.957 1.00 88.62 636 SER A O 1
ATOM 4226 N N . ALA A 1 637 ? 12.674 -13.087 -32.167 1.00 83.81 637 ALA A N 1
ATOM 4227 C CA . ALA A 1 637 ? 11.399 -12.770 -32.806 1.00 83.81 637 ALA A CA 1
ATOM 4228 C C . ALA A 1 637 ? 10.389 -12.264 -31.765 1.00 83.81 637 ALA A C 1
ATOM 4230 O O . ALA A 1 637 ? 10.086 -12.976 -30.813 1.00 83.81 637 ALA A O 1
ATOM 4231 N N . GLY A 1 638 ? 9.834 -11.074 -31.997 1.00 82.44 638 GLY A N 1
ATOM 4232 C CA . GLY A 1 638 ? 9.003 -10.347 -31.028 1.00 82.44 638 GLY A CA 1
ATOM 4233 C C . GLY A 1 638 ? 9.650 -9.033 -30.593 1.00 82.44 638 GLY A C 1
ATOM 4234 O O . GLY A 1 638 ? 8.937 -8.050 -30.386 1.00 82.44 638 GLY A O 1
ATOM 4235 N N . ASP A 1 639 ? 10.983 -8.995 -30.580 1.00 89.19 639 ASP A N 1
ATOM 4236 C CA . ASP A 1 639 ? 11.765 -7.825 -30.195 1.00 89.19 639 ASP A CA 1
ATOM 4237 C C . ASP A 1 639 ? 11.830 -6.768 -31.300 1.00 89.19 639 ASP A C 1
ATOM 4239 O O . ASP A 1 639 ? 11.735 -7.049 -32.502 1.00 89.19 639 ASP A O 1
ATOM 4243 N N . LEU A 1 640 ? 12.057 -5.528 -30.874 1.00 92.69 640 LEU A N 1
ATOM 4244 C CA . LEU A 1 640 ? 12.241 -4.362 -31.720 1.00 92.69 640 LEU A CA 1
ATOM 4245 C C . LEU A 1 640 ? 13.577 -3.689 -31.418 1.00 92.69 640 LEU A C 1
ATOM 4247 O O . LEU A 1 640 ? 13.861 -3.305 -30.287 1.00 92.69 640 LEU A O 1
ATOM 4251 N N . LEU A 1 641 ? 14.375 -3.462 -32.458 1.00 95.25 641 LEU A N 1
ATOM 4252 C CA . LEU A 1 641 ? 15.544 -2.590 -32.395 1.00 95.25 641 LEU A CA 1
ATOM 4253 C C . LEU A 1 641 ? 15.185 -1.243 -33.016 1.00 95.25 641 LEU A C 1
ATOM 4255 O O . LEU A 1 641 ? 15.001 -1.145 -34.228 1.00 95.25 641 LEU A O 1
ATOM 4259 N N . LYS A 1 642 ? 15.080 -0.208 -32.186 1.00 90.25 642 LYS A N 1
ATOM 4260 C CA . LYS A 1 642 ? 14.831 1.171 -32.601 1.00 90.25 642 LYS A CA 1
ATOM 4261 C C . LYS A 1 642 ? 16.147 1.904 -32.812 1.00 90.25 642 LYS A C 1
ATOM 4263 O O . LYS A 1 642 ? 16.957 2.023 -31.892 1.00 90.25 642 LYS A O 1
ATOM 4268 N N . LEU A 1 643 ? 16.320 2.408 -34.028 1.00 87.44 643 LEU A N 1
ATOM 4269 C CA . LEU A 1 643 ? 17.493 3.156 -34.448 1.00 87.44 643 LEU A CA 1
ATOM 4270 C C . LEU A 1 643 ? 17.189 4.648 -34.461 1.00 87.44 643 LEU A C 1
ATOM 4272 O O . LEU A 1 643 ? 16.368 5.131 -35.250 1.00 87.44 643 LEU A O 1
ATOM 4276 N N . GLU A 1 644 ? 17.889 5.375 -33.603 1.00 81.25 644 GLU A N 1
ATOM 4277 C CA . GLU A 1 644 ? 17.835 6.827 -33.549 1.00 81.25 644 GLU A CA 1
ATOM 4278 C C . GLU A 1 644 ? 19.196 7.413 -33.915 1.00 81.25 644 GLU A C 1
ATOM 4280 O O . GLU A 1 644 ? 20.242 6.907 -33.505 1.00 81.25 644 GLU A O 1
ATOM 4285 N N . PHE A 1 645 ? 19.177 8.495 -34.683 1.00 75.62 645 PHE A N 1
ATOM 4286 C CA . PHE A 1 645 ? 20.363 9.235 -35.087 1.00 75.62 645 PHE A CA 1
ATOM 4287 C C . PHE A 1 645 ? 20.279 10.678 -34.586 1.00 75.62 645 PHE A C 1
ATOM 4289 O O . PHE A 1 645 ? 19.190 11.182 -34.311 1.00 75.62 645 PHE A O 1
ATOM 4296 N N . PHE A 1 646 ? 21.412 11.355 -34.453 1.00 70.06 646 PHE A N 1
ATOM 4297 C CA . PHE A 1 646 ? 21.427 12.763 -34.067 1.00 70.06 646 PHE A CA 1
ATOM 4298 C C . PHE A 1 646 ? 20.958 13.633 -35.244 1.00 70.06 646 PHE A C 1
ATOM 4300 O O . PHE A 1 646 ? 21.573 13.628 -36.303 1.00 70.06 646 PHE A O 1
ATOM 4307 N N . ASN A 1 647 ? 19.861 14.378 -35.089 1.00 61.09 647 ASN A N 1
ATOM 4308 C CA . ASN A 1 647 ? 19.410 15.346 -36.083 1.00 61.09 647 ASN A CA 1
ATOM 4309 C C . ASN A 1 647 ? 19.283 16.720 -35.428 1.00 61.09 647 ASN A C 1
ATOM 4311 O O . ASN A 1 647 ? 18.424 16.921 -34.588 1.00 61.09 647 ASN A O 1
ATOM 4315 N N . ASP A 1 648 ? 20.083 17.703 -35.834 1.00 55.69 648 ASP A N 1
ATOM 4316 C CA . ASP A 1 648 ? 20.146 19.077 -35.280 1.00 55.69 648 ASP A CA 1
ATOM 4317 C C . ASP A 1 648 ? 18.816 19.896 -35.381 1.00 55.69 648 ASP A C 1
ATOM 4319 O O . ASP A 1 648 ? 18.784 21.121 -35.334 1.00 55.69 648 ASP A O 1
ATOM 4323 N N . THR A 1 649 ? 17.669 19.231 -35.578 1.00 48.25 649 THR A N 1
ATOM 4324 C CA . THR A 1 649 ? 16.335 19.786 -35.854 1.00 48.25 649 THR A CA 1
ATOM 4325 C C . THR A 1 649 ? 15.256 19.439 -34.811 1.00 48.25 649 THR A C 1
ATOM 4327 O O . THR A 1 649 ? 14.167 20.010 -34.872 1.00 48.25 649 THR A O 1
ATOM 4330 N N . GLY A 1 650 ? 15.526 18.577 -33.817 1.00 47.25 650 GLY A N 1
ATOM 4331 C CA . GLY A 1 650 ? 14.725 18.518 -32.577 1.00 47.25 650 GLY A CA 1
ATOM 4332 C C . GLY A 1 650 ? 13.410 17.713 -32.577 1.00 47.25 650 GLY A C 1
ATOM 4333 O O . GLY A 1 650 ? 12.496 18.088 -31.843 1.00 47.25 650 GLY A O 1
ATOM 4334 N N . SER A 1 651 ? 13.259 16.620 -33.338 1.00 37.62 651 SER A N 1
ATOM 4335 C CA . SER A 1 651 ? 11.997 15.838 -33.370 1.00 37.62 651 SER A CA 1
ATOM 4336 C C . SER A 1 651 ? 11.973 14.625 -32.421 1.00 37.62 651 SER A C 1
ATOM 4338 O O . SER A 1 651 ? 12.330 13.518 -32.796 1.00 37.62 651 SER A O 1
ATOM 4340 N N . ALA A 1 652 ? 11.467 14.813 -31.200 1.00 31.70 652 ALA A N 1
ATOM 4341 C CA . ALA A 1 652 ? 11.395 13.775 -30.164 1.00 31.70 652 ALA A CA 1
ATOM 4342 C C . ALA A 1 652 ? 10.575 12.518 -30.545 1.00 31.70 652 ALA A C 1
ATOM 4344 O O . ALA A 1 652 ? 9.447 12.621 -31.033 1.00 31.70 652 ALA A O 1
ATOM 4345 N N . VAL A 1 653 ? 11.074 11.329 -30.170 1.00 34.94 653 VAL A N 1
ATOM 4346 C CA . VAL A 1 653 ? 10.274 10.097 -30.049 1.00 34.94 653 VAL A CA 1
ATOM 4347 C C . VAL A 1 653 ? 10.462 9.473 -28.662 1.00 34.94 653 VAL A C 1
ATOM 4349 O O . VAL A 1 653 ? 11.414 8.744 -28.431 1.00 34.94 653 VAL A O 1
ATOM 4352 N N . GLY A 1 654 ? 9.486 9.682 -27.774 1.00 36.47 654 GLY A N 1
ATOM 4353 C CA . GLY A 1 654 ? 9.210 8.801 -26.631 1.00 36.47 654 GLY A CA 1
ATOM 4354 C C . GLY A 1 654 ? 10.231 8.787 -25.486 1.00 36.47 654 GLY A C 1
ATOM 4355 O O . GLY A 1 654 ? 10.930 7.802 -25.303 1.00 36.47 654 GLY A O 1
ATOM 4356 N N . GLY A 1 655 ? 10.203 9.817 -24.634 1.00 40.09 655 GLY A N 1
ATOM 4357 C CA . GLY A 1 655 ? 10.468 9.624 -23.200 1.00 40.09 655 GLY A CA 1
ATOM 4358 C C . GLY A 1 655 ? 11.903 9.724 -22.674 1.00 40.09 655 GLY A C 1
ATOM 4359 O O . GLY A 1 655 ? 12.109 9.349 -21.525 1.00 40.09 655 GLY A O 1
ATOM 4360 N N . VAL A 1 656 ? 12.871 10.278 -23.410 1.00 38.03 656 VAL A N 1
ATOM 4361 C CA . VAL A 1 656 ? 14.191 10.613 -22.837 1.00 38.03 656 VAL A CA 1
ATOM 4362 C C . VAL A 1 656 ? 14.625 11.999 -23.298 1.00 38.03 656 VAL A C 1
ATOM 4364 O O . VAL A 1 656 ? 14.605 12.309 -24.485 1.00 38.03 656 VAL A O 1
ATOM 4367 N N . ALA A 1 657 ? 14.947 12.863 -22.339 1.00 36.19 657 ALA A N 1
ATOM 4368 C CA . ALA A 1 657 ? 15.411 14.214 -22.592 1.00 36.19 657 ALA A CA 1
ATOM 4369 C C . ALA A 1 657 ? 16.882 14.198 -23.038 1.00 36.19 657 ALA A C 1
ATOM 4371 O O . ALA A 1 657 ? 17.776 14.157 -22.201 1.00 36.19 657 ALA A O 1
ATOM 4372 N N . ASP A 1 658 ? 17.105 14.272 -24.346 1.00 39.88 658 ASP A N 1
ATOM 4373 C CA . ASP A 1 658 ? 18.110 15.154 -24.941 1.00 39.88 658 ASP A CA 1
ATOM 4374 C C . ASP A 1 658 ? 17.561 15.630 -26.293 1.00 39.88 658 ASP A C 1
ATOM 4376 O O . ASP A 1 658 ? 16.960 14.859 -27.044 1.00 39.88 658 ASP A O 1
ATOM 4380 N N . GLY A 1 659 ? 17.629 16.933 -26.541 1.00 44.34 659 GLY A N 1
ATOM 4381 C CA . GLY A 1 659 ? 17.059 17.531 -27.745 1.00 44.34 659 GLY A CA 1
ATOM 4382 C C . GLY A 1 659 ? 17.877 17.128 -28.968 1.00 44.34 659 GLY A C 1
ATOM 4383 O O . GLY A 1 659 ? 19.092 17.056 -28.865 1.00 44.34 659 GLY A O 1
ATOM 4384 N N . ALA A 1 660 ? 17.209 16.946 -30.117 1.00 53.53 660 ALA A N 1
ATOM 4385 C CA . ALA A 1 660 ? 17.818 16.738 -31.445 1.00 53.53 660 ALA A CA 1
ATOM 4386 C C . ALA A 1 660 ? 18.094 15.276 -31.880 1.00 53.53 660 ALA A C 1
ATOM 4388 O O . ALA A 1 660 ? 19.150 14.983 -32.431 1.00 53.53 660 ALA A O 1
ATOM 4389 N N . THR A 1 661 ? 17.142 14.347 -31.708 1.00 59.16 661 THR A N 1
ATOM 4390 C CA . THR A 1 661 ? 17.225 12.992 -32.303 1.00 59.16 661 THR A CA 1
ATOM 4391 C C . THR A 1 661 ? 16.188 12.772 -33.413 1.00 59.16 661 THR A C 1
ATOM 4393 O O . THR A 1 661 ? 15.044 13.210 -33.319 1.00 59.16 661 THR A O 1
ATOM 4396 N N . GLY A 1 662 ? 16.596 12.109 -34.498 1.00 67.50 662 GLY A N 1
ATOM 4397 C CA . GLY A 1 662 ? 15.767 11.614 -35.596 1.00 67.50 662 GLY A CA 1
ATOM 4398 C C . GLY A 1 662 ? 15.724 10.089 -35.612 1.00 67.50 662 GLY A C 1
ATOM 4399 O O . GLY A 1 662 ? 16.520 9.429 -34.956 1.00 67.50 662 GLY A O 1
ATOM 4400 N N . LYS A 1 663 ? 14.798 9.500 -36.370 1.00 77.12 663 LYS A N 1
ATOM 4401 C CA . LYS A 1 663 ? 14.732 8.042 -36.576 1.00 77.12 663 LYS A CA 1
ATOM 4402 C C . LYS A 1 663 ? 15.383 7.673 -37.897 1.00 77.12 663 LYS A C 1
ATOM 4404 O O . LYS A 1 663 ? 15.145 8.383 -38.872 1.00 77.12 663 LYS A O 1
ATOM 4409 N N . ALA A 1 664 ? 16.122 6.567 -37.950 1.00 82.12 664 ALA A N 1
ATOM 4410 C CA . ALA A 1 664 ? 16.705 6.126 -39.214 1.00 82.12 664 ALA A CA 1
ATOM 4411 C C . ALA A 1 664 ? 15.621 6.001 -40.311 1.00 82.12 664 ALA A C 1
ATOM 4413 O O . ALA A 1 664 ? 14.470 5.652 -40.029 1.00 82.12 664 ALA A O 1
ATOM 4414 N N . ALA A 1 665 ? 15.969 6.362 -41.545 1.00 80.06 665 ALA A N 1
ATOM 4415 C CA . ALA A 1 665 ? 15.067 6.480 -42.689 1.00 80.06 665 ALA A CA 1
ATOM 4416 C C . ALA A 1 665 ? 15.002 5.189 -43.517 1.00 80.06 665 ALA A C 1
ATOM 4418 O O . ALA A 1 665 ? 13.944 4.832 -44.049 1.00 80.06 665 ALA A O 1
ATOM 4419 N N . SER A 1 666 ? 16.114 4.459 -43.592 1.00 87.00 666 SER A N 1
ATOM 4420 C CA . SER A 1 666 ? 16.229 3.225 -44.361 1.00 87.00 666 SER A CA 1
ATOM 4421 C C . SER A 1 666 ? 17.026 2.159 -43.616 1.00 87.00 666 SER A C 1
ATOM 4423 O O . SER A 1 666 ? 17.785 2.455 -42.697 1.00 87.00 666 SER A O 1
ATOM 4425 N N . PHE A 1 667 ? 16.834 0.908 -44.031 1.00 91.25 667 PHE A N 1
ATOM 4426 C CA . PHE A 1 667 ? 17.578 -0.246 -43.547 1.00 91.25 667 PHE A CA 1
ATOM 4427 C C . PHE A 1 667 ? 17.827 -1.207 -44.712 1.00 91.25 667 PHE A C 1
ATOM 4429 O O . PHE A 1 667 ? 16.875 -1.688 -45.333 1.00 91.25 667 PHE A O 1
ATOM 4436 N N . ALA A 1 668 ? 19.092 -1.477 -45.033 1.00 93.25 668 ALA A N 1
ATOM 4437 C CA . ALA A 1 668 ? 19.458 -2.359 -46.141 1.00 93.25 668 ALA A CA 1
ATOM 4438 C C . ALA A 1 668 ? 20.703 -3.207 -45.845 1.00 93.25 668 ALA A C 1
ATOM 4440 O O . ALA A 1 668 ? 21.535 -2.872 -45.007 1.00 93.25 668 ALA A O 1
ATOM 4441 N N . LYS A 1 669 ? 20.843 -4.329 -46.557 1.00 95.69 669 LYS A N 1
ATOM 4442 C CA . LYS A 1 669 ? 22.029 -5.190 -46.472 1.00 95.69 669 LYS A CA 1
ATOM 4443 C C . LYS A 1 669 ? 23.203 -4.570 -47.234 1.00 95.69 669 LYS A C 1
ATOM 4445 O O . LYS A 1 669 ? 23.013 -4.004 -48.315 1.00 95.69 669 LYS A O 1
ATOM 4450 N N . LEU A 1 670 ? 24.416 -4.736 -46.711 1.00 96.00 670 LEU A N 1
ATOM 4451 C CA . LEU A 1 670 ? 25.651 -4.412 -47.416 1.00 96.00 670 LEU A CA 1
ATOM 4452 C C . LEU A 1 670 ? 25.729 -5.211 -48.726 1.00 96.00 670 LEU A C 1
ATOM 4454 O O . LEU A 1 670 ? 25.621 -6.438 -48.741 1.00 96.00 670 LEU A O 1
ATOM 4458 N N . THR A 1 671 ? 25.903 -4.498 -49.834 1.00 94.50 671 THR A N 1
ATOM 4459 C CA . THR A 1 671 ? 25.975 -5.054 -51.192 1.00 94.50 671 THR A CA 1
ATOM 4460 C C . THR A 1 671 ? 27.388 -5.487 -51.568 1.00 94.50 671 THR A C 1
ATOM 4462 O O . THR A 1 671 ? 27.555 -6.388 -52.392 1.00 94.50 671 THR A O 1
ATOM 4465 N N . ALA A 1 672 ? 28.405 -4.877 -50.952 1.00 92.19 672 ALA A N 1
ATOM 4466 C CA . ALA A 1 672 ? 29.792 -5.278 -51.117 1.00 92.19 672 ALA A CA 1
ATOM 4467 C C . ALA A 1 672 ? 30.006 -6.695 -50.565 1.00 92.19 672 ALA A C 1
ATOM 4469 O O . ALA A 1 672 ? 29.705 -6.986 -49.408 1.00 92.19 672 ALA A O 1
ATOM 4470 N N . VAL A 1 673 ? 30.555 -7.582 -51.398 1.00 90.38 673 VAL A N 1
ATOM 4471 C CA . VAL A 1 673 ? 30.928 -8.939 -50.988 1.00 90.38 673 VAL A CA 1
ATOM 4472 C C . VAL A 1 673 ? 32.380 -8.914 -50.524 1.00 90.38 673 VAL A C 1
ATOM 4474 O O . VAL A 1 673 ? 33.296 -8.800 -51.338 1.00 90.38 673 VAL A O 1
ATOM 4477 N N . LEU A 1 674 ? 32.580 -9.004 -49.213 1.00 92.38 674 LEU A N 1
ATOM 4478 C CA . LEU A 1 674 ? 33.893 -9.042 -48.573 1.00 92.38 674 LEU A CA 1
ATOM 4479 C C . LEU A 1 674 ? 34.206 -10.471 -48.101 1.00 92.38 674 LEU A C 1
ATOM 4481 O O . LEU A 1 674 ? 33.310 -11.223 -47.726 1.00 92.38 674 LEU A O 1
ATOM 4485 N N . ASP A 1 675 ? 35.482 -10.858 -48.136 1.00 88.88 675 ASP A N 1
ATOM 4486 C CA . ASP A 1 675 ? 35.952 -12.166 -47.663 1.00 88.88 675 ASP A CA 1
ATOM 4487 C C . ASP A 1 675 ? 36.424 -12.053 -46.207 1.00 88.88 675 ASP A C 1
ATOM 4489 O O . ASP A 1 675 ? 37.441 -11.416 -45.937 1.00 88.88 675 ASP A O 1
ATOM 4493 N N . GLU A 1 676 ? 35.720 -12.683 -45.261 1.00 87.25 676 GLU A N 1
ATOM 4494 C CA . GLU A 1 676 ? 36.086 -12.694 -43.832 1.00 87.25 676 GLU A CA 1
ATOM 4495 C C . GLU A 1 676 ? 37.488 -13.266 -43.538 1.00 87.25 676 GLU A C 1
ATOM 4497 O O . GLU A 1 676 ? 38.047 -13.003 -42.472 1.00 87.25 676 GLU A O 1
ATOM 4502 N N . GLY A 1 677 ? 38.078 -14.038 -44.458 1.00 86.69 677 GLY A N 1
ATOM 4503 C CA . GLY A 1 677 ? 39.442 -14.551 -44.332 1.00 86.69 677 GLY A CA 1
ATOM 4504 C C . GLY A 1 677 ? 40.529 -13.495 -44.559 1.00 86.69 677 GLY A C 1
ATOM 4505 O O . GLY A 1 677 ? 41.671 -13.700 -44.143 1.00 86.69 677 GLY A O 1
ATOM 4506 N N . THR A 1 678 ? 40.195 -12.372 -45.204 1.00 90.75 678 THR A N 1
ATOM 4507 C CA . THR A 1 678 ? 41.154 -11.310 -45.565 1.00 90.75 678 THR A CA 1
ATOM 4508 C C . THR A 1 678 ? 40.721 -9.914 -45.121 1.00 90.75 678 THR A C 1
ATOM 4510 O O . THR A 1 678 ? 41.575 -9.104 -44.758 1.00 90.75 678 THR A O 1
ATOM 4513 N N . ALA A 1 679 ? 39.419 -9.633 -45.104 1.00 93.12 679 ALA A N 1
ATOM 4514 C CA . ALA A 1 679 ? 38.845 -8.385 -44.630 1.00 93.12 679 ALA A CA 1
ATOM 4515 C C . ALA A 1 679 ? 38.771 -8.360 -43.096 1.00 93.12 679 ALA A C 1
ATOM 4517 O O . ALA A 1 679 ? 38.342 -9.318 -42.449 1.00 93.12 679 ALA A O 1
ATOM 4518 N N . VAL A 1 680 ? 39.158 -7.232 -42.503 1.00 92.75 680 VAL A N 1
ATOM 4519 C CA . VAL A 1 680 ? 38.966 -6.966 -41.072 1.00 92.75 680 VAL A CA 1
ATOM 4520 C C . VAL A 1 680 ? 37.658 -6.210 -40.841 1.00 92.75 680 VAL A C 1
ATOM 4522 O O . VAL A 1 680 ? 37.095 -5.639 -41.770 1.00 92.75 680 VAL A O 1
ATOM 4525 N N . PHE A 1 681 ? 37.193 -6.154 -39.591 1.00 91.69 681 PHE A N 1
ATOM 4526 C CA . PHE A 1 681 ? 35.949 -5.471 -39.210 1.00 91.69 681 PHE A CA 1
ATOM 4527 C C . PHE A 1 681 ? 35.837 -4.044 -39.779 1.00 91.69 681 PHE A C 1
ATOM 4529 O O . PHE A 1 681 ? 34.813 -3.677 -40.347 1.00 91.69 681 PHE A O 1
ATOM 4536 N N . ALA A 1 682 ? 36.929 -3.275 -39.722 1.00 90.50 682 ALA A N 1
ATOM 4537 C CA . ALA A 1 682 ? 36.971 -1.920 -40.264 1.00 90.50 682 ALA A CA 1
ATOM 4538 C C . ALA A 1 682 ? 36.663 -1.857 -41.773 1.00 90.50 682 ALA A C 1
ATOM 4540 O O . ALA A 1 682 ? 36.030 -0.904 -42.208 1.00 90.50 682 ALA A O 1
ATOM 4541 N N . ASN A 1 683 ? 37.036 -2.872 -42.570 1.00 92.69 683 ASN A N 1
ATOM 4542 C CA . ASN A 1 683 ? 36.706 -2.896 -43.999 1.00 92.69 683 ASN A CA 1
ATOM 4543 C C . ASN A 1 683 ? 35.194 -2.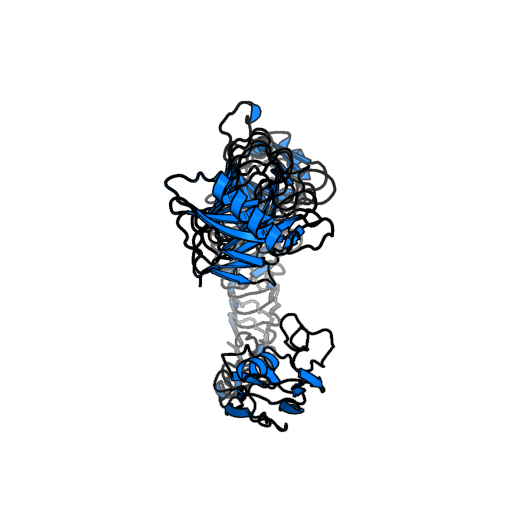985 -44.240 1.00 92.69 683 ASN A C 1
ATOM 4545 O O . ASN A 1 683 ? 34.698 -2.365 -45.175 1.00 92.69 683 ASN A O 1
ATOM 4549 N N . TYR A 1 684 ? 34.468 -3.726 -43.397 1.00 94.50 684 TYR A N 1
ATOM 4550 C CA . TYR A 1 684 ? 33.011 -3.826 -43.484 1.00 94.50 684 TYR A CA 1
ATOM 4551 C C . TYR A 1 684 ? 32.328 -2.514 -43.097 1.00 94.50 684 TYR A C 1
ATOM 4553 O O . TYR A 1 684 ? 31.423 -2.076 -43.800 1.00 94.50 684 TYR A O 1
ATOM 4561 N N . VAL A 1 685 ? 32.789 -1.860 -42.023 1.00 92.06 685 VAL A N 1
ATOM 4562 C CA . VAL A 1 685 ? 32.262 -0.550 -41.602 1.00 92.06 685 VAL A CA 1
ATOM 4563 C C . VAL A 1 685 ? 32.501 0.505 -42.685 1.00 92.06 685 VAL A C 1
ATOM 4565 O O . VAL A 1 685 ? 31.575 1.226 -43.039 1.00 92.06 685 VAL A O 1
ATOM 4568 N N . THR A 1 686 ? 33.701 0.557 -43.274 1.00 91.44 686 THR A N 1
ATOM 4569 C CA . THR A 1 686 ? 33.992 1.465 -44.396 1.00 91.44 686 THR A CA 1
ATOM 4570 C C . THR A 1 686 ? 33.075 1.201 -45.588 1.00 91.44 686 THR A C 1
ATOM 4572 O O . THR A 1 686 ? 32.457 2.135 -46.084 1.00 91.44 686 THR A O 1
ATOM 4575 N N . ALA A 1 687 ? 32.917 -0.058 -46.008 1.00 93.00 687 ALA A N 1
ATOM 4576 C CA . ALA A 1 687 ? 32.037 -0.398 -47.126 1.00 93.00 687 ALA A CA 1
ATOM 4577 C C . ALA A 1 687 ? 30.559 -0.058 -46.845 1.00 93.00 687 ALA A C 1
ATOM 4579 O O . ALA A 1 687 ? 29.826 0.319 -47.758 1.00 93.00 687 ALA A O 1
ATOM 4580 N N . ALA A 1 688 ? 30.114 -0.175 -45.588 1.00 92.69 688 ALA A N 1
ATOM 4581 C CA . ALA A 1 688 ? 28.776 0.233 -45.174 1.00 92.69 688 ALA A CA 1
ATOM 4582 C C . ALA A 1 688 ? 28.579 1.750 -45.296 1.00 92.69 688 ALA A C 1
ATOM 4584 O O . ALA A 1 688 ? 27.590 2.170 -45.890 1.00 92.69 688 ALA A O 1
ATOM 4585 N N . MET A 1 689 ? 29.534 2.557 -44.823 1.00 88.88 689 MET A N 1
ATOM 4586 C CA . MET A 1 689 ? 29.482 4.020 -44.956 1.00 88.88 689 MET A CA 1
ATOM 4587 C C . MET A 1 689 ? 29.543 4.478 -46.419 1.00 88.88 689 MET A C 1
ATOM 4589 O O . MET A 1 689 ? 28.783 5.358 -46.812 1.00 88.88 689 MET A O 1
ATOM 4593 N N . GLU A 1 690 ? 30.379 3.850 -47.252 1.00 89.56 690 GLU A N 1
ATOM 4594 C CA . GLU A 1 690 ? 30.423 4.122 -48.699 1.00 89.56 690 GLU A CA 1
ATOM 4595 C C . GLU A 1 690 ? 29.072 3.832 -49.376 1.00 89.56 690 GLU A C 1
ATOM 4597 O O . GLU A 1 690 ? 28.634 4.576 -50.254 1.00 89.56 690 GLU A O 1
ATOM 4602 N N . GLN A 1 691 ? 28.383 2.762 -48.963 1.00 90.94 691 GLN A N 1
ATOM 4603 C CA . GLN A 1 691 ? 27.052 2.443 -49.478 1.00 90.94 691 GLN A CA 1
ATOM 4604 C C . GLN A 1 691 ? 25.982 3.430 -48.989 1.00 90.94 691 GLN A C 1
ATOM 4606 O O . GLN A 1 691 ? 25.078 3.756 -49.758 1.00 90.94 691 GLN A O 1
ATOM 4611 N N . ILE A 1 692 ? 26.066 3.898 -47.741 1.00 87.19 692 ILE A N 1
ATOM 4612 C CA . ILE A 1 692 ? 25.170 4.936 -47.214 1.00 87.19 692 ILE A CA 1
ATOM 4613 C C . ILE A 1 692 ? 25.310 6.224 -48.038 1.00 87.19 692 ILE A C 1
ATOM 4615 O O . ILE A 1 692 ? 24.313 6.735 -48.554 1.00 87.19 692 ILE A O 1
ATOM 4619 N N . ASP A 1 693 ? 26.544 6.679 -48.265 1.00 84.75 693 ASP A N 1
ATOM 4620 C CA . ASP A 1 693 ? 26.829 7.864 -49.083 1.00 84.75 693 ASP A CA 1
ATOM 4621 C C . ASP A 1 693 ? 26.268 7.725 -50.508 1.00 84.75 693 ASP A C 1
ATOM 4623 O O . ASP A 1 693 ? 25.609 8.625 -51.030 1.00 84.75 693 ASP A O 1
ATOM 4627 N N . ALA A 1 694 ? 26.421 6.545 -51.117 1.00 82.38 694 ALA A N 1
ATOM 4628 C CA . ALA A 1 694 ? 25.903 6.275 -52.455 1.00 82.38 694 ALA A CA 1
ATOM 4629 C C . ALA A 1 694 ? 24.361 6.249 -52.554 1.00 82.38 694 ALA A C 1
ATOM 4631 O O . ALA A 1 694 ? 23.822 6.507 -53.634 1.00 82.38 694 ALA A O 1
ATOM 4632 N N . ASN A 1 695 ? 23.645 5.917 -51.473 1.00 74.75 695 ASN A N 1
ATOM 4633 C CA . ASN A 1 695 ? 22.186 5.773 -51.477 1.00 74.75 695 ASN A CA 1
ATOM 4634 C C . ASN A 1 695 ? 21.449 7.115 -51.414 1.00 74.75 695 ASN A C 1
ATOM 4636 O O . ASN A 1 695 ? 20.400 7.267 -52.048 1.00 74.75 695 ASN A O 1
ATOM 4640 N N . SER A 1 696 ? 21.967 8.076 -50.651 1.00 64.06 696 SER A N 1
ATOM 4641 C CA . SER A 1 696 ? 21.286 9.362 -50.456 1.00 64.06 696 SER A CA 1
ATOM 4642 C C . SER A 1 696 ? 22.203 10.521 -50.049 1.00 64.06 696 SER A C 1
ATOM 4644 O O . SER A 1 696 ? 21.839 11.675 -50.293 1.00 64.06 696 SER A O 1
ATOM 4646 N N . GLY A 1 697 ? 23.366 10.238 -49.444 1.00 59.22 697 GLY A N 1
ATOM 4647 C CA . GLY A 1 697 ? 24.267 11.244 -48.869 1.00 59.22 697 GLY A CA 1
ATOM 4648 C C . GLY A 1 697 ? 23.648 12.060 -47.722 1.00 59.22 697 GLY A C 1
ATOM 4649 O O . GLY A 1 697 ? 24.185 13.108 -47.367 1.00 59.22 697 GLY A O 1
ATOM 4650 N N . ALA A 1 698 ? 22.498 11.634 -47.185 1.00 58.78 698 ALA A N 1
ATOM 4651 C CA . ALA A 1 698 ? 21.770 12.304 -46.112 1.00 58.78 698 ALA A CA 1
ATOM 4652 C C . ALA A 1 698 ? 21.784 11.439 -44.842 1.00 58.78 698 ALA A C 1
ATOM 4654 O O . ALA A 1 698 ? 21.549 10.234 -44.916 1.00 58.78 698 ALA A O 1
ATOM 4655 N N . GLY A 1 699 ? 22.026 12.058 -43.680 1.00 64.12 699 GLY A N 1
ATOM 4656 C CA . GLY A 1 699 ? 22.055 11.361 -42.392 1.00 64.12 699 GLY A CA 1
ATOM 4657 C C . GLY A 1 699 ? 20.765 10.580 -42.100 1.00 64.12 699 GLY A C 1
ATOM 4658 O O . GLY A 1 699 ? 19.658 11.009 -42.445 1.00 64.12 699 GLY A O 1
ATOM 4659 N N . GLY A 1 700 ? 20.919 9.430 -41.445 1.00 70.25 700 GLY A N 1
ATOM 4660 C CA . GLY A 1 700 ? 19.839 8.557 -40.992 1.00 70.25 700 GLY A CA 1
ATOM 4661 C C . GLY A 1 700 ? 19.662 7.249 -41.768 1.00 70.25 700 GLY A C 1
ATOM 4662 O O . GLY A 1 700 ? 18.707 6.529 -41.489 1.00 70.25 700 GLY A O 1
ATOM 4663 N N . ASP A 1 701 ? 20.524 6.899 -42.719 1.00 84.31 701 ASP A N 1
ATOM 4664 C CA . ASP A 1 701 ? 20.474 5.595 -43.399 1.00 84.31 701 ASP A CA 1
ATOM 4665 C C . ASP A 1 701 ? 21.217 4.505 -42.603 1.00 84.31 701 ASP A C 1
ATOM 4667 O O . ASP A 1 701 ? 22.275 4.755 -42.023 1.00 84.31 701 ASP A O 1
ATOM 4671 N N . ALA A 1 702 ? 20.670 3.280 -42.580 1.00 90.19 702 ALA A N 1
ATOM 4672 C CA . ALA A 1 702 ? 21.254 2.141 -41.870 1.00 90.19 702 ALA A CA 1
ATOM 4673 C C . ALA A 1 702 ? 21.633 0.987 -42.814 1.00 90.19 702 ALA A C 1
ATOM 4675 O O . ALA A 1 702 ? 20.800 0.473 -43.567 1.00 90.19 702 ALA A O 1
ATOM 4676 N N . ILE A 1 703 ? 22.881 0.520 -42.728 1.00 93.81 703 ILE A N 1
ATOM 4677 C CA . ILE A 1 703 ? 23.391 -0.634 -43.478 1.00 93.81 703 ILE A CA 1
ATOM 4678 C C . ILE A 1 703 ? 23.833 -1.736 -42.526 1.00 93.81 703 ILE A C 1
ATOM 4680 O O . ILE A 1 703 ? 24.557 -1.483 -41.567 1.00 93.81 703 ILE A O 1
ATOM 4684 N N . TRP A 1 704 ? 23.437 -2.978 -42.809 1.00 96.50 704 TRP A N 1
ATOM 4685 C CA . TRP A 1 704 ? 23.839 -4.132 -42.010 1.00 96.50 704 TRP A CA 1
ATOM 4686 C C . TRP A 1 704 ? 24.703 -5.136 -42.773 1.00 96.50 704 TRP A C 1
ATOM 4688 O O . TRP A 1 704 ? 24.564 -5.323 -43.983 1.00 96.50 704 TRP A O 1
ATOM 4698 N N . PHE A 1 705 ? 25.575 -5.829 -42.045 1.00 96.62 705 PHE A N 1
ATOM 4699 C CA . PHE A 1 705 ? 26.392 -6.931 -42.551 1.00 96.62 705 PHE A CA 1
ATOM 4700 C C . PHE A 1 705 ? 26.588 -8.008 -41.480 1.00 96.62 705 PHE A C 1
ATOM 4702 O O . PHE A 1 705 ? 26.401 -7.758 -40.291 1.00 96.62 705 PHE A O 1
ATOM 4709 N N . SER A 1 706 ? 26.989 -9.207 -41.900 1.00 94.69 706 SER A N 1
ATOM 4710 C CA . SER A 1 706 ? 27.429 -10.268 -40.989 1.00 94.69 706 SER A CA 1
ATOM 4711 C C . SER A 1 706 ? 28.952 -10.311 -40.943 1.00 94.69 706 SER A C 1
ATOM 4713 O O . SER A 1 706 ? 29.602 -10.132 -41.972 1.00 94.69 706 SER A O 1
ATOM 4715 N N . PHE A 1 707 ? 29.515 -10.532 -39.759 1.00 93.88 707 PHE A N 1
ATOM 4716 C CA . PHE A 1 707 ? 30.951 -10.713 -39.570 1.00 93.88 707 PHE A CA 1
ATOM 4717 C C . PHE A 1 707 ? 31.198 -11.701 -38.430 1.00 93.88 707 PHE A C 1
ATOM 4719 O O . PHE A 1 707 ? 30.790 -11.456 -37.294 1.00 93.88 707 PHE A O 1
ATOM 4726 N N . LYS A 1 708 ? 31.879 -12.818 -38.716 1.00 92.69 708 LYS A N 1
ATOM 4727 C CA . LYS A 1 708 ? 32.262 -13.843 -37.722 1.00 92.69 708 LYS A CA 1
ATOM 4728 C C . LYS A 1 708 ? 31.089 -14.430 -36.921 1.00 92.69 708 LYS A C 1
ATOM 4730 O O . LYS A 1 708 ? 31.251 -14.793 -35.758 1.00 92.69 708 LYS A O 1
ATOM 4735 N N . GLY A 1 709 ? 29.927 -14.563 -37.558 1.00 90.75 709 GLY A N 1
ATOM 4736 C CA . GLY A 1 709 ? 28.729 -15.167 -36.963 1.00 90.75 709 GLY A CA 1
ATOM 4737 C C . GLY A 1 709 ? 27.820 -14.203 -36.196 1.00 90.75 709 GLY A C 1
ATOM 4738 O O . GLY A 1 709 ? 26.777 -14.636 -35.718 1.00 90.75 709 GLY A O 1
ATOM 4739 N N . ASP A 1 710 ? 28.172 -12.919 -36.120 1.00 96.19 710 ASP A N 1
ATOM 4740 C CA . ASP A 1 710 ? 27.318 -11.863 -35.574 1.00 96.19 710 ASP A CA 1
ATOM 4741 C C . ASP A 1 710 ? 26.820 -10.937 -36.691 1.00 96.19 710 ASP A C 1
ATOM 4743 O O . ASP A 1 710 ? 27.467 -10.810 -37.737 1.00 96.19 710 ASP A O 1
ATOM 4747 N N . SER A 1 711 ? 25.698 -10.255 -36.456 1.00 96.62 711 SER A N 1
ATOM 4748 C CA . SER A 1 711 ? 25.223 -9.178 -37.329 1.00 96.62 711 SER A CA 1
ATOM 4749 C C . SER A 1 711 ? 25.586 -7.815 -36.755 1.00 96.62 711 SER A C 1
ATOM 4751 O O . SER A 1 711 ? 25.541 -7.596 -35.544 1.00 96.62 711 SER A O 1
ATOM 4753 N N . TYR A 1 712 ? 25.924 -6.886 -37.640 1.00 96.25 712 TYR A N 1
ATOM 4754 C CA . TYR A 1 712 ? 26.271 -5.515 -37.306 1.00 96.25 712 TYR A CA 1
ATOM 4755 C C . TYR A 1 712 ? 25.408 -4.559 -38.110 1.00 96.25 712 TYR A C 1
ATOM 4757 O O . TYR A 1 712 ? 25.205 -4.778 -39.302 1.00 96.25 712 TYR A O 1
ATOM 4765 N N . VAL A 1 713 ? 24.927 -3.504 -37.463 1.00 95.12 713 VAL A N 1
ATOM 4766 C CA . VAL A 1 713 ? 24.184 -2.410 -38.092 1.00 95.12 713 VAL A CA 1
ATOM 4767 C C . VAL A 1 713 ? 25.005 -1.138 -37.944 1.00 95.12 713 VAL A C 1
ATOM 4769 O O . VAL A 1 713 ? 25.417 -0.803 -36.836 1.00 95.12 713 VAL A O 1
ATOM 4772 N N . VAL A 1 714 ? 25.253 -0.457 -39.056 1.00 92.12 714 VAL A N 1
ATOM 4773 C CA . VAL A 1 714 ? 25.937 0.834 -39.127 1.00 92.12 714 VAL A CA 1
ATOM 4774 C C . VAL A 1 714 ? 24.903 1.886 -39.495 1.00 92.12 714 VAL A C 1
ATOM 4776 O O . VAL A 1 714 ? 24.162 1.685 -40.455 1.00 92.12 714 VAL A O 1
ATOM 4779 N N . VAL A 1 715 ? 24.842 2.974 -38.735 1.00 87.50 715 VAL A N 1
ATOM 4780 C CA . VAL A 1 715 ? 23.972 4.122 -39.004 1.00 87.50 715 VAL A CA 1
ATOM 4781 C C . VAL A 1 715 ? 24.848 5.356 -39.139 1.00 87.50 715 VAL A C 1
ATOM 4783 O O . VAL A 1 715 ? 25.630 5.646 -38.232 1.00 87.50 715 VAL A O 1
ATOM 4786 N N . ASP A 1 716 ? 24.699 6.053 -40.261 1.00 81.81 716 ASP A N 1
ATOM 4787 C CA . ASP A 1 716 ? 25.284 7.378 -40.472 1.00 81.81 716 ASP A CA 1
ATOM 4788 C C . ASP A 1 716 ? 24.367 8.410 -39.818 1.00 81.81 716 ASP A C 1
ATOM 4790 O O . ASP A 1 716 ? 23.183 8.496 -40.159 1.00 81.81 716 ASP A O 1
ATOM 4794 N N . SER A 1 717 ? 24.884 9.166 -38.857 1.00 74.44 717 SER A N 1
ATOM 4795 C CA . SER A 1 717 ? 24.087 10.180 -38.156 1.00 74.44 717 SER A CA 1
ATOM 4796 C C . SER A 1 717 ? 24.278 11.582 -38.713 1.00 74.44 717 SER A C 1
ATOM 4798 O O . SER A 1 717 ? 23.721 12.532 -38.165 1.00 74.44 717 SER A O 1
ATOM 4800 N N . GLY A 1 718 ? 25.100 11.737 -39.745 1.00 65.62 718 GLY A N 1
ATOM 4801 C CA . GLY A 1 718 ? 25.889 12.936 -39.868 1.00 65.62 718 GLY A CA 1
ATOM 4802 C C . GLY A 1 718 ? 25.295 14.106 -40.635 1.00 65.62 718 GLY A C 1
ATOM 4803 O O . GLY A 1 718 ? 24.391 14.002 -41.470 1.00 65.62 718 GLY A O 1
ATOM 4804 N N . ALA A 1 719 ? 25.919 15.252 -40.358 1.00 52.69 719 ALA A N 1
ATOM 4805 C CA . ALA A 1 719 ? 25.942 16.431 -41.220 1.00 52.69 719 ALA A CA 1
ATOM 4806 C C . ALA A 1 719 ? 27.376 16.798 -41.672 1.00 52.69 719 ALA A C 1
ATOM 4808 O O . ALA A 1 719 ? 27.525 17.721 -42.477 1.00 52.69 719 ALA A O 1
ATOM 4809 N N . VAL A 1 720 ? 28.433 16.128 -41.165 1.00 54.25 720 VAL A N 1
ATOM 4810 C CA . VAL A 1 720 ? 29.817 16.649 -41.239 1.00 54.25 720 VAL A CA 1
ATOM 4811 C C . VAL A 1 720 ? 30.791 15.817 -42.095 1.00 54.25 720 VAL A C 1
ATOM 4813 O O . VAL A 1 720 ? 31.719 16.405 -42.656 1.00 54.25 720 VAL A O 1
ATOM 4816 N N . THR A 1 721 ? 30.584 14.512 -42.314 1.00 55.84 721 THR A N 1
ATOM 4817 C CA . THR A 1 721 ? 31.409 13.721 -43.258 1.00 55.84 721 THR A CA 1
ATOM 4818 C C . THR A 1 721 ? 30.610 12.650 -43.996 1.00 55.84 721 THR A C 1
ATOM 4820 O O . THR A 1 721 ? 30.355 11.581 -43.456 1.00 55.84 721 THR A O 1
ATOM 4823 N N . THR A 1 722 ? 30.267 12.889 -45.260 1.00 62.81 722 THR A N 1
ATOM 4824 C CA . THR A 1 722 ? 29.649 11.854 -46.095 1.00 62.81 722 THR A CA 1
ATOM 4825 C C . THR A 1 722 ? 30.658 10.744 -46.434 1.00 62.81 722 THR A C 1
ATOM 4827 O O . THR A 1 722 ? 31.775 11.020 -46.878 1.00 62.81 722 THR A O 1
ATOM 4830 N N . GLY A 1 723 ? 30.284 9.481 -46.203 1.00 70.38 723 GLY A N 1
ATOM 4831 C CA . GLY A 1 723 ? 31.027 8.301 -46.675 1.00 70.38 723 GLY A CA 1
ATOM 4832 C C . GLY A 1 723 ? 32.191 7.811 -45.805 1.00 70.38 723 GLY A C 1
ATOM 4833 O O . GLY A 1 723 ? 32.859 6.844 -46.176 1.00 70.38 723 GLY A O 1
ATOM 4834 N N . THR A 1 724 ? 32.439 8.409 -44.636 1.00 81.50 724 THR A N 1
ATOM 4835 C CA . THR A 1 724 ? 33.453 7.929 -43.678 1.00 81.50 724 THR A CA 1
ATOM 4836 C C . THR A 1 724 ? 32.886 7.843 -42.276 1.00 81.50 724 THR A C 1
ATOM 4838 O O . THR A 1 724 ? 32.293 8.811 -41.823 1.00 81.50 724 THR A O 1
ATOM 4841 N N . PHE A 1 725 ? 33.149 6.736 -41.576 1.00 85.12 725 PHE A N 1
ATOM 4842 C CA . PHE A 1 725 ? 32.712 6.569 -40.191 1.00 85.12 725 PHE A CA 1
ATOM 4843 C C . PHE A 1 725 ? 33.403 7.590 -39.280 1.00 85.12 725 PHE A C 1
ATOM 4845 O O . PHE A 1 725 ? 34.625 7.535 -39.093 1.00 85.12 725 PHE A O 1
ATOM 4852 N N . ALA A 1 726 ? 32.624 8.495 -38.707 1.00 80.38 726 ALA A N 1
ATOM 4853 C CA . ALA A 1 726 ? 33.051 9.486 -37.744 1.00 80.38 726 ALA A CA 1
ATOM 4854 C C . ALA A 1 726 ? 32.766 8.992 -36.320 1.00 80.38 726 ALA A C 1
ATOM 4856 O O . ALA A 1 726 ? 31.621 8.829 -35.895 1.00 80.38 726 ALA A O 1
ATOM 4857 N N . ASN A 1 727 ? 33.832 8.767 -35.551 1.00 77.31 727 ASN A N 1
ATOM 4858 C CA . ASN A 1 727 ? 33.697 8.423 -34.139 1.00 77.31 727 ASN A CA 1
ATOM 4859 C C . ASN A 1 727 ? 33.013 9.566 -33.375 1.00 77.31 727 ASN A C 1
ATOM 4861 O O . ASN A 1 727 ? 33.326 10.738 -33.576 1.00 77.31 727 ASN A O 1
ATOM 4865 N N . GLY A 1 728 ? 32.100 9.206 -32.479 1.00 71.50 728 GLY A N 1
ATOM 4866 C CA . GLY A 1 728 ? 31.293 10.133 -31.695 1.00 71.50 728 GLY A CA 1
ATOM 4867 C C . GLY A 1 728 ? 30.012 10.598 -32.389 1.00 71.50 728 GLY A C 1
ATOM 4868 O O . GLY A 1 728 ? 29.143 11.089 -31.682 1.00 71.50 728 GLY A O 1
ATOM 4869 N N . GLU A 1 729 ? 29.873 10.400 -33.705 1.00 76.00 729 GLU A N 1
ATOM 4870 C CA . GLU A 1 729 ? 28.718 10.813 -34.524 1.00 76.00 729 GLU A CA 1
ATOM 4871 C C . GLU A 1 729 ? 27.971 9.583 -35.059 1.00 76.00 729 GLU A C 1
ATOM 4873 O O . GLU A 1 729 ? 26.773 9.410 -34.820 1.00 76.00 729 GLU A O 1
ATOM 4878 N N . ASP A 1 730 ? 28.691 8.666 -35.703 1.00 81.06 730 ASP A N 1
ATOM 4879 C CA . ASP A 1 730 ? 28.111 7.473 -36.310 1.00 81.06 730 ASP A CA 1
ATOM 4880 C C . ASP A 1 730 ? 27.957 6.323 -35.317 1.00 81.06 730 ASP A C 1
ATOM 4882 O O . ASP A 1 730 ? 28.646 6.206 -34.297 1.00 81.06 730 ASP A O 1
ATOM 4886 N N . LEU A 1 731 ? 27.022 5.430 -35.628 1.00 84.88 731 LEU A N 1
ATOM 4887 C CA . LEU A 1 731 ? 26.636 4.346 -34.743 1.00 84.88 731 LEU A CA 1
ATOM 4888 C C . LEU A 1 731 ? 26.962 2.993 -35.363 1.00 84.88 731 LEU A C 1
ATOM 4890 O O . LEU A 1 731 ? 26.596 2.698 -36.495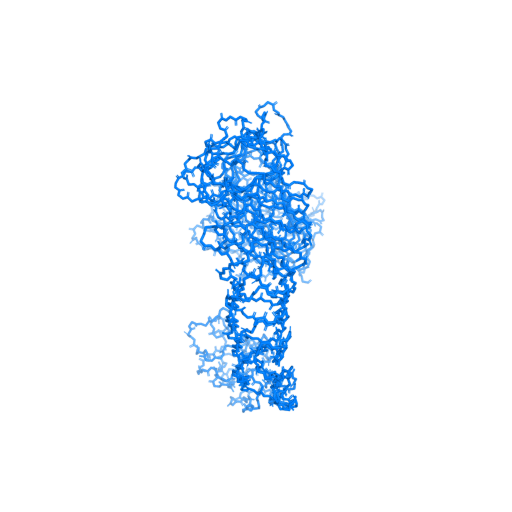 1.00 84.88 731 LEU A O 1
ATOM 4894 N N . VAL A 1 732 ? 27.579 2.129 -34.561 1.00 90.56 732 VAL A N 1
ATOM 4895 C CA . VAL A 1 732 ? 27.611 0.686 -34.799 1.00 90.56 732 VAL A CA 1
ATOM 4896 C C . VAL A 1 732 ? 26.806 -0.001 -33.695 1.00 90.56 732 VAL A C 1
ATOM 4898 O O . VAL A 1 732 ? 26.922 0.353 -32.518 1.00 90.56 732 VAL A O 1
ATOM 4901 N N . ILE A 1 733 ? 26.006 -1.000 -34.063 1.00 93.94 733 ILE A N 1
ATOM 4902 C CA . ILE A 1 733 ? 25.324 -1.919 -33.144 1.00 93.94 733 ILE A CA 1
ATOM 4903 C C . ILE A 1 733 ? 25.724 -3.348 -33.497 1.00 93.94 733 ILE A C 1
ATOM 4905 O O . ILE A 1 733 ? 25.693 -3.721 -34.667 1.00 93.94 733 ILE A O 1
ATOM 4909 N N . LYS A 1 734 ? 26.055 -4.159 -32.491 1.00 95.88 734 LYS A N 1
ATOM 4910 C CA . LYS A 1 734 ? 26.252 -5.605 -32.632 1.00 95.88 734 LYS A CA 1
ATOM 4911 C C . LYS A 1 734 ? 25.020 -6.361 -32.137 1.00 95.88 734 LYS A C 1
ATOM 4913 O O . LYS A 1 734 ? 24.566 -6.126 -31.020 1.00 95.88 734 LYS A O 1
ATOM 4918 N N . LEU A 1 735 ? 24.560 -7.331 -32.921 1.00 97.88 735 LEU A N 1
ATOM 4919 C CA . LEU A 1 735 ? 23.566 -8.328 -32.538 1.00 97.88 735 LEU A CA 1
ATOM 4920 C C . LEU A 1 735 ? 24.235 -9.704 -32.512 1.00 97.88 735 LEU A C 1
ATOM 4922 O O . LEU A 1 735 ? 24.718 -10.197 -33.536 1.00 97.88 735 LEU A O 1
ATOM 4926 N N . THR A 1 736 ? 24.303 -10.303 -31.325 1.00 97.25 736 THR A N 1
ATOM 4927 C CA . THR A 1 736 ? 25.078 -11.528 -31.095 1.00 97.25 736 THR A CA 1
ATOM 4928 C C . THR A 1 736 ? 24.352 -12.749 -31.653 1.00 97.25 736 THR A C 1
ATOM 4930 O O . THR A 1 736 ? 23.246 -13.049 -31.221 1.00 97.25 736 THR A O 1
ATOM 4933 N N . GLY A 1 737 ? 24.967 -13.468 -32.596 1.00 95.25 737 GLY A N 1
ATOM 4934 C CA . GLY A 1 737 ? 24.408 -14.707 -33.155 1.00 95.25 737 GLY A CA 1
ATOM 4935 C C . GLY A 1 737 ? 23.109 -14.561 -33.965 1.00 95.25 737 GLY A C 1
ATOM 4936 O O . GLY A 1 737 ? 22.441 -15.564 -34.213 1.00 95.25 737 GLY A O 1
ATOM 4937 N N . VAL A 1 738 ? 22.739 -13.343 -34.373 1.00 94.94 738 VAL A N 1
ATOM 4938 C CA . VAL A 1 738 ? 21.501 -13.056 -35.120 1.00 94.94 738 VAL A CA 1
ATOM 4939 C C . VAL A 1 738 ? 21.763 -13.004 -36.623 1.00 94.94 738 VAL A C 1
ATOM 4941 O O . VAL A 1 738 ? 22.746 -12.404 -37.059 1.00 94.94 738 VAL A O 1
ATOM 4944 N N . ASP A 1 739 ? 20.846 -13.553 -37.424 1.00 92.94 739 ASP A N 1
ATOM 4945 C CA . ASP A 1 739 ? 20.794 -13.372 -38.881 1.00 92.94 739 ASP A CA 1
ATOM 4946 C C . ASP A 1 739 ? 19.680 -12.382 -39.262 1.00 92.94 739 ASP A C 1
ATOM 4948 O O . ASP A 1 739 ? 18.497 -12.643 -39.047 1.00 92.94 739 ASP A O 1
ATOM 4952 N N . LEU A 1 740 ? 20.059 -11.248 -39.856 1.00 93.62 740 LEU A N 1
ATOM 4953 C CA . LEU A 1 740 ? 19.133 -10.192 -40.282 1.00 93.62 740 LEU A CA 1
ATOM 4954 C C . LEU A 1 740 ? 18.628 -10.358 -41.726 1.00 93.62 740 LEU A C 1
ATOM 4956 O O . LEU A 1 740 ? 17.965 -9.466 -42.251 1.00 93.62 740 LEU A O 1
ATOM 4960 N N . THR A 1 741 ? 18.896 -11.489 -42.389 1.00 90.88 741 THR A N 1
ATOM 4961 C CA . THR A 1 741 ? 18.491 -11.719 -43.790 1.00 90.88 741 THR A CA 1
ATOM 4962 C C . THR A 1 741 ? 16.979 -11.601 -44.006 1.00 90.88 741 THR A C 1
ATOM 4964 O O . THR A 1 741 ? 16.559 -11.100 -45.047 1.00 90.88 741 THR A O 1
ATOM 4967 N N . ASN A 1 742 ? 16.174 -12.003 -43.018 1.00 85.25 742 ASN A N 1
ATOM 4968 C CA . ASN A 1 742 ? 14.712 -11.894 -43.052 1.00 85.25 742 ASN A CA 1
ATOM 4969 C C . ASN A 1 742 ? 14.178 -10.765 -42.157 1.00 85.25 742 ASN A C 1
ATOM 4971 O O . ASN A 1 742 ? 12.999 -10.765 -41.822 1.00 85.25 742 ASN A O 1
ATOM 4975 N N . ALA A 1 743 ? 15.016 -9.818 -41.732 1.00 89.19 743 ALA A N 1
ATOM 4976 C CA . ALA A 1 743 ? 14.554 -8.721 -40.895 1.00 89.19 743 ALA A CA 1
ATOM 4977 C C . ALA A 1 743 ? 13.604 -7.786 -41.668 1.00 89.19 743 ALA A C 1
ATOM 4979 O O . ALA A 1 743 ? 13.827 -7.461 -42.837 1.00 89.19 743 ALA A O 1
ATOM 4980 N N . SER A 1 744 ? 12.547 -7.333 -40.998 1.00 87.31 744 SER A N 1
ATOM 4981 C CA . SER A 1 744 ? 11.645 -6.291 -41.487 1.00 87.31 744 SER A CA 1
ATOM 4982 C C . SER A 1 744 ? 12.094 -4.911 -41.023 1.00 87.31 744 SER A C 1
ATOM 4984 O O . SER A 1 744 ? 12.735 -4.761 -39.983 1.00 87.31 744 SER A O 1
ATOM 4986 N N . TRP A 1 745 ? 11.720 -3.900 -41.805 1.00 89.62 745 TRP A N 1
ATOM 4987 C CA . TRP A 1 745 ? 11.986 -2.497 -41.521 1.00 89.62 745 TRP A CA 1
ATOM 4988 C C . TRP A 1 745 ? 10.684 -1.705 -41.447 1.00 89.62 745 TRP A C 1
ATOM 4990 O O . TRP A 1 745 ? 9.888 -1.709 -42.390 1.00 89.62 745 TRP A O 1
ATOM 5000 N N . ASN A 1 746 ? 10.493 -0.976 -40.351 1.00 83.06 746 ASN A N 1
ATOM 5001 C CA . ASN A 1 746 ? 9.406 -0.023 -40.188 1.00 83.06 746 ASN A CA 1
ATOM 5002 C C . ASN A 1 746 ? 9.952 1.408 -40.235 1.00 83.06 746 ASN A C 1
ATOM 5004 O O . ASN A 1 746 ? 10.315 1.988 -39.212 1.00 83.06 746 ASN A O 1
ATOM 5008 N N . ALA A 1 747 ? 9.925 2.016 -41.422 1.00 79.62 747 ALA A N 1
ATOM 5009 C CA . ALA A 1 747 ? 10.374 3.394 -41.637 1.00 79.62 747 ALA A CA 1
ATOM 5010 C C . ALA A 1 747 ? 9.576 4.446 -40.833 1.00 79.62 747 ALA A C 1
ATOM 5012 O O . ALA A 1 747 ? 10.055 5.553 -40.595 1.00 79.62 747 ALA A O 1
ATOM 5013 N N . THR A 1 748 ? 8.346 4.138 -40.398 1.00 74.25 748 THR A N 1
ATOM 5014 C CA . THR A 1 748 ? 7.544 5.068 -39.584 1.00 74.25 748 THR A CA 1
ATOM 5015 C C . THR A 1 748 ? 8.096 5.204 -38.169 1.00 74.25 748 THR A C 1
ATOM 5017 O O . THR A 1 748 ? 8.074 6.308 -37.616 1.00 74.25 748 THR A O 1
ATOM 5020 N N . GLN A 1 749 ? 8.594 4.108 -37.595 1.00 76.19 749 GLN A N 1
ATOM 5021 C CA . GLN A 1 749 ? 9.109 4.064 -36.224 1.00 76.19 749 GLN A CA 1
ATOM 5022 C C . GLN A 1 749 ? 10.638 3.973 -36.144 1.00 76.19 749 GLN A C 1
ATOM 5024 O O . GLN A 1 749 ? 11.188 4.183 -35.068 1.00 76.19 749 GLN A O 1
ATOM 5029 N N . GLY A 1 750 ? 11.316 3.715 -37.264 1.00 82.62 750 GLY A N 1
ATOM 5030 C CA . GLY A 1 750 ? 12.757 3.484 -37.298 1.00 82.62 750 GLY A CA 1
ATOM 5031 C C . GLY A 1 750 ? 13.147 2.155 -36.652 1.00 82.62 750 GLY A C 1
ATOM 5032 O O . GLY A 1 750 ? 14.173 2.089 -35.979 1.00 82.62 750 GLY A O 1
ATOM 5033 N N . THR A 1 751 ? 12.295 1.129 -36.765 1.00 87.81 751 THR A N 1
ATOM 5034 C CA . THR A 1 751 ? 12.460 -0.139 -36.041 1.00 87.81 751 THR A CA 1
ATOM 5035 C C . THR A 1 751 ? 12.746 -1.322 -36.959 1.00 87.81 751 THR A C 1
ATOM 5037 O O . THR A 1 751 ? 12.175 -1.446 -38.046 1.00 87.81 751 THR A O 1
ATOM 5040 N N . ILE A 1 752 ? 13.627 -2.201 -36.484 1.00 91.06 752 ILE A N 1
ATOM 5041 C CA . ILE A 1 752 ? 13.962 -3.498 -37.073 1.00 91.06 752 ILE A CA 1
ATOM 5042 C C . ILE A 1 752 ? 13.303 -4.596 -36.235 1.00 91.06 752 ILE A C 1
ATOM 5044 O O . ILE A 1 752 ? 13.355 -4.533 -35.007 1.00 91.06 752 ILE A O 1
ATOM 5048 N N . ALA A 1 753 ? 12.731 -5.605 -36.891 1.00 87.62 753 ALA A N 1
ATOM 5049 C CA . ALA A 1 753 ? 12.188 -6.806 -36.249 1.00 87.62 753 ALA A CA 1
ATOM 5050 C C . ALA A 1 753 ? 12.531 -8.060 -37.065 1.00 87.62 753 ALA A C 1
ATOM 5052 O O . ALA A 1 753 ? 12.605 -7.985 -38.294 1.00 87.62 753 ALA A O 1
ATOM 5053 N N . LEU A 1 754 ? 12.694 -9.216 -36.420 1.00 81.75 754 LEU A N 1
ATOM 5054 C CA . LEU A 1 754 ? 12.789 -10.499 -37.130 1.00 81.75 754 LEU A CA 1
ATOM 5055 C C . LEU A 1 754 ? 11.395 -10.940 -37.612 1.00 81.75 754 LEU A C 1
ATOM 5057 O O . LEU A 1 754 ? 10.417 -10.781 -36.880 1.00 81.75 754 LEU A O 1
ATOM 5061 N N . VAL A 1 755 ? 11.310 -11.456 -38.845 1.00 69.06 755 VAL A N 1
ATOM 5062 C CA . VAL A 1 755 ? 10.066 -11.942 -39.483 1.00 69.06 755 VAL A CA 1
ATOM 5063 C C . VAL A 1 755 ? 9.950 -13.453 -39.407 1.00 69.06 755 VAL A C 1
ATOM 5065 O O . VAL A 1 755 ? 10.976 -14.131 -39.652 1.00 69.06 755 VAL A O 1
#

Secondary structure (DSSP, 8-state):
-EE------HHHHHT-SS--EEEPPPEEEE--TT--EEEEE-PPPB--B--B--S--B--EEEEEE--B-TT-EEEETTEEEEESS-B-HHHHHHHTTTPPTTPBTTS---TT-GGGSS-TTSEEEEEB--SEEE---BTTEEEEEESSTTS--PPP---SSS-EEEEEE--B---SPPB--B-EEE---EEEE--TT--EEEEEEETT-EEEE-TT-----EEEEEEES-EEE----SEEEEEEEEE-EEEEE-SS-SEEEEEEESSSEEEEE-SS-SEEEEEESSEEEEETTTTSTT-SEEEEEEE-SEEEEEE-TTT-EEE--SSEEEEEESS-SPP-S-EEEEESS-EEE--SSPPPSSPEEEEES--EEEEEHHHHHHHTTSSTTGGGEES--EEEEEEEESSEEEETTTTT-SSEEEEEEEESSS-EEEEEEPTT-EEEE-S-BSS-EEEEETTTTT-SS-EEEEEEE-SS--EEEEEE-TT-SEEEEEEE--SSSP--EEEEEEE-SS--EEEEEESSEEEEEE-TT-TT--EEEEEEE-SPEEEE-TT-SS--EEE--SS--EEE---STT---EEEEEEESS-EEE--TT-EEEEEEES--EEEEE---TTT----TTS-EEES---TT-EEEEEEE-TT----SS---S-EEE--EEEE--S---TTT--HHHHHHHHHHHHHHHTSSTTEEEEEEETTEEEEEE---SS-TTS--TTTSEEEEETT---TTEEEETTTTEEEE-

pLDDT: mean 89.99, std 12.55, range [31.7, 98.88]

Foldseek 3Di:
DEEEEQDDDPVCQFQAQPQAEDEAAEAEAEAAQAAAEAAYYYPFWDGWDGFDLDDDWDFKKKKKFFAKDAAQWWWAKQFKIKGFNHTGGLQLVQQQQAFADAFDFQPDPDPPPHSSPDPSPPGIDMGTGRHQWGWHGGDRNIIMITGPPTRAFDPAIDTPIRGDMDIDMDGTHHRPDRGGDTHHGYAADAYEYEDHQNYAEYEYAHHAVEYEYHDQVRQRHEEYEYHNYEYYEHRYQHQEYEYEYYQYAYEYAHEDNHQEYEYEYYYEHEYEYFYCRHQEYEYAYAYHYEYECVPGVVNHQEYEPQRYAYEYAYEYALQRHEYHAHQHEYEYEYPDQEARDHEAAREHDAYEYEHHHQYAHPAAHEPYHDAYEYEDEQVSQLNQQVALSNVVRYYHHAEYEYPDAEAAGEGACVSNVHLAYYEYAEYDYDYEYEYPAREFNHEYEDAAAYDHEYEYEHPPLQVDDAGEYEYEYEYLAEYESEEYAYESHAEYEYEYENPDPPADYAYEYEYAYQNYQEYEYAYEHHYEYHYDLSCLNHAEYHDQHHCEEYEDEPANLSDAHEYEHYQYAYEYYFYEWPSGDAHEYAQHHYAYEYEAYQQAYEYENHHAAYEYEYEADALRTHQADLPRAHEYEDADFNYKYWYKAFAPPFDDDDDDDDGGIDAAQEEEEQPDDDDLVPDDPQNSQLSQQQVVLVPPQDFRHWYWDDHPQKIKIKGQRDDPDRRDDDGRHIHIYIYHNDDCPQWDADSVRNIIGHD

Sequence (755 aa):
MLTQKAASSDAAAAADKAAGTITQGDITIVADATTTAVSVKQDAAVTAVNAAETTGGVTESASVKFSALTAGQTIILGGLTLTADVAMTANEVAAAFANLVNGAAYGALVPAGDTQSGALATKGTYTGVFTGWTSGAASGDTVVFTSTTANSDVGNLANTGTGTATVTTTAGKAHDATPAGGKAGIVAGAVAITGGAALKTVTVDGYATGLSLTGGSNTALDTISLANGANATIASAASTLALVLKNVNGTVNVQAGTTTLNADVSGTGTAALKSASATAVNVSGSGSVSGTTTGDLTAATSISTAAFTGTATFTLDSTATSYTGGAGKDIVTFSNSTAATKAIDLGAGDDTLVFAGTNVPTVVLKGGEGTDTISLAAADAVTLSGATTFASKLDSFERLVITGATGAQAINVANLGFADYVTVAGVGGAGTLTLNDLANNGTVVLNAAITNGVTVNVKDAAAGTADVLNVVVSNAATIAGGKLTAANVETINLTATDSAAPISAVHTLTLAADAATSATVKGNAGLTLTLDAASNKLATIDASALTGALTAGNTLGAVAMTITGGSGNDVLTASSGATAKADVLNGGAGNDTLIAGTNGAKLTGGAGNDLFVVTAVDATSGTKEANTYSTILDFSAGDLLKLEFFNDTGSAVGGVADGATGKAASFAKLTAVLDEGTAVFANYVTAAMEQIDANSGAGGDAIWFSFKGDSYVVVDSGAVTTGTFANGEDLVIKLTGVDLTNASWNATQGTIALV